Protein AF-A0A9E3JQU3-F1 (afdb_monomer_lite)

Foldseek 3Di:
DDDDDDDPDDDPPVVPVVVVVVVVVVPPPPPPQDLLLDPQPPQQAEEEEAAAQAFAADDFFDDDPLPGPPRLHHAFCVLQVQAPDGSVLLLVLLQSLLCVQCVFFSYHYHYDNDDDDPPRQAYEYERQHCAASVVQQDQKFWREQCALLPDRYTYMYGNLVNLSVQFCDPPGCCHDPNVDSQLSSQQRSLQSNQNVLSNLRDAQDCDAAPPDDHPLLASPDFAQVHDRCSRRVDHHHHGLLSLQLSCLRRNTQFFKWKKKKAAQQDQAKFQKKKWKKWALDPDWFAWRHKAQAQLALFDDWDKADLPDDWDDDPNGTTGIIITMTRHFRPSHPCDGTSINHFGTIGMIITTTGDDDPDLPGFFGIWIDDMFTAHPVRHTDPAGTADWTWGLWHQDPVQQFTWIKTARQDDFKKKKAQKKKFFGSDDADRNQLDVVRARADSVRHHDDTHPPLIDGQHHIDIHGHGGIDITTRDGPPDDFSAWDWFDVVNLQVSWGRGNVTGHSRPHYDTDIGTGFVPHQKMKIKIKIKDAFDWGADPVVRDTDTGIDIMMMIMMGGGHQDDPVPPPHRVSVVVVVVVVVVD

Secondary structure (DSSP, 8-state):
--------SSSSSHHHHHHHHHHHSS---------TT--GGG-SEEEEEE--SS-B-----SSSSTT--SSB----GGG-TT--S-HHHHHHHHHHHHHHHHTTBSEEEEEESSPPPTTSSSEEEEEEES---TTTT-SEEES-EETT---SEEEEEEEHHHHHHHH-STTSTTSGGG--HHHHHHHHHHHHHHHHHHTTT-----PPPTT---GGGBSS--GGGS-HHHHHSS--B--HHHHHHHHHHH-BS-SEEEEEEEE--SSSPB-EEEEEEEESSSSPPEEEEE--STT-SEES-EEE---SS-EEETTEEEEEEEEEE-EE-TT-SSSSTT-B-TT-EEEEEEEEE-----TTSPPS-EEEEEEEE-TTSPBPS------EE-S-EEETTTTEEEEEEE--SSS-EEEEEEEEEEESSPPPGGGSSTT--SB-TT--B--PPTT--EEEEEEEEE-TT-EEEEEEEETTSPPS-EEEE-HHHHTT---SSTTSS-S-S-EE-EEEEPPEEEEEEEEEEEEEEEEEEEEETTTTEEEEEEEEEEEEEEEEEE---SS-SSS-HHHHHHHHHHHT-

Structure (mmCIF, N/CA/C/O backbone):
data_AF-A0A9E3JQU3-F1
#
_entry.id   AF-A0A9E3JQU3-F1
#
loop_
_atom_site.group_PDB
_atom_site.id
_atom_site.type_symbol
_atom_site.label_atom_id
_atom_site.label_alt_id
_atom_site.label_comp_id
_atom_site.label_asym_id
_atom_site.label_entity_id
_atom_site.label_seq_id
_atom_site.pdbx_PDB_ins_code
_atom_site.Cartn_x
_atom_site.Cartn_y
_atom_site.Cartn_z
_atom_site.occupancy
_atom_site.B_iso_or_equiv
_atom_site.auth_seq_id
_atom_site.auth_comp_id
_atom_site.auth_asym_id
_atom_site.auth_atom_id
_atom_site.pdbx_PDB_model_num
ATOM 1 N N . MET A 1 1 ? -16.273 -57.223 25.562 1.00 31.05 1 MET A N 1
ATOM 2 C CA . MET A 1 1 ? -17.014 -58.188 24.725 1.00 31.05 1 MET A CA 1
ATOM 3 C C . MET A 1 1 ? -18.126 -57.382 24.074 1.00 31.05 1 MET A C 1
ATOM 5 O O . MET A 1 1 ? -18.970 -56.893 24.807 1.00 31.05 1 MET A O 1
ATOM 9 N N . ASN A 1 2 ? -17.866 -56.850 22.874 1.00 26.80 2 ASN A N 1
ATOM 10 C CA . ASN A 1 2 ? -18.318 -57.407 21.579 1.00 26.80 2 ASN A CA 1
ATOM 11 C C . ASN A 1 2 ? -19.855 -57.289 21.447 1.00 26.80 2 ASN A C 1
ATOM 13 O O . ASN A 1 2 ? -20.552 -57.741 22.342 1.00 26.80 2 ASN A O 1
ATOM 17 N N . ASP A 1 3 ? -20.475 -56.711 20.416 1.00 27.72 3 ASP A N 1
ATOM 18 C CA . ASP A 1 3 ? -20.013 -56.361 19.072 1.00 27.72 3 ASP A CA 1
ATOM 19 C C . ASP A 1 3 ? -20.915 -55.299 18.402 1.00 27.72 3 ASP A C 1
ATOM 21 O O . ASP A 1 3 ? -22.075 -55.093 18.751 1.00 27.72 3 ASP A O 1
ATOM 25 N N . THR A 1 4 ? -20.308 -54.656 17.407 1.00 30.81 4 THR A N 1
ATOM 26 C CA . THR A 1 4 ? -20.776 -53.731 16.360 1.00 30.81 4 THR A CA 1
ATOM 27 C C . THR A 1 4 ? -21.904 -54.233 15.448 1.00 30.81 4 THR A C 1
ATOM 29 O O . THR A 1 4 ? -21.844 -55.375 15.004 1.00 30.81 4 THR A O 1
ATOM 32 N N . ILE A 1 5 ? -22.785 -53.322 14.988 1.00 29.28 5 ILE A N 1
ATOM 33 C CA . ILE A 1 5 ? -23.494 -53.423 13.693 1.00 29.28 5 ILE A CA 1
ATOM 34 C C . ILE A 1 5 ? -23.492 -52.063 12.956 1.00 29.28 5 ILE A C 1
ATOM 36 O O . ILE A 1 5 ? -24.146 -51.103 13.347 1.00 29.28 5 ILE A O 1
ATOM 40 N N . GLU A 1 6 ? -22.681 -52.047 11.894 1.00 26.22 6 GLU A N 1
ATOM 41 C CA . GLU A 1 6 ? -22.841 -51.439 10.561 1.00 26.22 6 GLU A CA 1
ATOM 42 C C . GLU A 1 6 ? -23.205 -49.955 10.362 1.00 26.22 6 GLU A C 1
ATOM 44 O O . GLU A 1 6 ? -24.358 -49.553 10.246 1.00 26.22 6 GLU A O 1
ATOM 49 N N . MET A 1 7 ? -22.161 -49.173 10.058 1.00 27.81 7 MET A N 1
ATOM 50 C CA . MET A 1 7 ? -22.232 -47.918 9.306 1.00 27.81 7 MET A CA 1
ATOM 51 C C . MET A 1 7 ? -21.534 -48.118 7.944 1.00 27.81 7 MET A C 1
ATOM 53 O O . MET A 1 7 ? -20.347 -47.837 7.786 1.00 27.81 7 MET A O 1
ATOM 57 N N . ARG A 1 8 ? -22.241 -48.662 6.941 1.00 31.69 8 ARG A N 1
ATOM 58 C CA . ARG A 1 8 ? -21.738 -48.779 5.554 1.00 31.69 8 ARG A CA 1
ATOM 59 C C . ARG A 1 8 ? -22.850 -48.604 4.517 1.00 31.69 8 ARG A C 1
ATOM 61 O O . ARG A 1 8 ? -23.235 -49.565 3.873 1.00 31.69 8 ARG A O 1
ATOM 68 N N . ALA A 1 9 ? -23.304 -47.368 4.294 1.00 29.52 9 ALA A N 1
ATOM 69 C CA . ALA A 1 9 ? -23.963 -46.976 3.037 1.00 29.52 9 ALA A CA 1
ATOM 70 C C . ALA A 1 9 ? -24.161 -45.449 2.910 1.00 29.52 9 ALA A C 1
ATOM 72 O O . ALA A 1 9 ? -25.278 -44.986 2.735 1.00 29.52 9 ALA A O 1
ATOM 73 N N . CYS A 1 10 ? -23.104 -44.629 2.988 1.00 28.52 10 CYS A N 1
ATOM 74 C CA . CYS A 1 10 ? -23.206 -43.225 2.537 1.00 28.52 10 CYS A CA 1
ATOM 75 C C . CYS A 1 10 ? -21.844 -42.617 2.148 1.00 28.52 10 CYS A C 1
ATOM 77 O O . CYS A 1 10 ? -21.482 -41.527 2.566 1.00 28.52 10 CYS A O 1
ATOM 79 N N . SER A 1 11 ? -21.022 -43.356 1.393 1.00 35.25 11 SER A N 1
ATOM 80 C CA . SER A 1 11 ? -19.643 -42.935 1.057 1.00 35.25 11 SER A CA 1
ATOM 81 C C . SER A 1 11 ? -19.386 -42.744 -0.447 1.00 35.25 11 SER A C 1
ATOM 83 O O . SER A 1 11 ? -18.324 -42.269 -0.839 1.00 35.25 11 SER A O 1
ATOM 85 N N . ARG A 1 12 ? -20.348 -43.053 -1.330 1.00 30.58 12 ARG A N 1
ATOM 86 C CA . ARG A 1 12 ? -20.107 -43.013 -2.789 1.00 30.58 12 ARG A CA 1
ATOM 87 C C . ARG A 1 12 ? -20.772 -41.860 -3.544 1.00 30.58 12 ARG A C 1
ATOM 89 O O . ARG A 1 12 ? -20.368 -41.596 -4.671 1.00 30.58 12 ARG A O 1
ATOM 96 N N . THR A 1 13 ? -21.676 -41.105 -2.919 1.00 33.22 13 THR A N 1
ATOM 97 C CA . THR A 1 13 ? -22.372 -39.975 -3.572 1.00 33.22 13 THR A CA 1
ATOM 98 C C . THR A 1 13 ? -21.773 -38.601 -3.237 1.00 33.22 13 THR A C 1
ATOM 100 O O . THR A 1 13 ? -21.986 -37.655 -3.984 1.00 33.22 13 THR A O 1
ATOM 103 N N . LEU A 1 14 ? -20.941 -38.491 -2.191 1.00 33.94 14 LEU A N 1
ATOM 104 C CA . LEU A 1 14 ? -20.273 -37.238 -1.787 1.00 33.94 14 LEU A CA 1
ATOM 105 C C . LEU A 1 14 ? -18.970 -36.923 -2.547 1.00 33.94 14 LEU A C 1
ATOM 107 O O . LEU A 1 14 ? -18.465 -35.809 -2.464 1.00 33.94 14 LEU A O 1
ATOM 111 N N . ARG A 1 15 ? -18.420 -37.867 -3.322 1.00 33.41 15 ARG A N 1
ATOM 112 C CA . ARG A 1 15 ? -17.170 -37.644 -4.078 1.00 33.41 15 ARG A CA 1
ATOM 113 C C . ARG A 1 15 ? -17.357 -36.989 -5.449 1.00 33.41 15 ARG A C 1
ATOM 115 O O . ARG A 1 15 ? -16.367 -36.587 -6.046 1.00 33.41 15 ARG A O 1
ATOM 122 N N . ARG A 1 16 ? -18.591 -36.865 -5.956 1.00 32.53 16 ARG A N 1
ATOM 123 C CA . ARG A 1 16 ? -18.862 -36.231 -7.265 1.00 32.53 16 ARG A CA 1
ATOM 124 C C . ARG A 1 16 ? -19.400 -34.801 -7.169 1.00 32.53 16 ARG A C 1
ATOM 126 O O . ARG A 1 16 ? -19.224 -34.045 -8.113 1.00 32.53 16 ARG A O 1
ATOM 133 N N . THR A 1 17 ? -19.955 -34.395 -6.029 1.00 34.50 17 THR A N 1
ATOM 134 C CA . THR A 1 17 ? -20.372 -33.004 -5.763 1.00 34.50 17 THR A CA 1
ATOM 135 C C . THR A 1 17 ? -19.261 -32.138 -5.158 1.00 34.50 17 THR A C 1
ATOM 137 O O . THR A 1 17 ? -19.276 -30.928 -5.351 1.00 34.50 17 THR A O 1
ATOM 140 N N . GLY A 1 18 ? -18.249 -32.734 -4.513 1.00 30.58 18 GLY A N 1
ATOM 141 C CA . GLY A 1 18 ? -17.092 -31.995 -3.982 1.00 30.58 18 GLY A CA 1
ATOM 142 C C . GLY A 1 18 ? -16.123 -31.461 -5.048 1.00 30.58 18 GLY A C 1
ATOM 143 O O . GLY A 1 18 ? -15.456 -30.461 -4.814 1.00 30.58 18 GLY A O 1
ATOM 144 N N . LEU A 1 19 ? -16.071 -32.076 -6.237 1.00 30.69 19 LEU A N 1
ATOM 145 C CA . LEU A 1 19 ? -15.179 -31.628 -7.316 1.00 30.69 19 LEU A CA 1
ATOM 146 C C . LEU A 1 19 ? -15.758 -30.435 -8.100 1.00 30.69 19 LEU A C 1
ATOM 148 O O . LEU A 1 19 ? -15.007 -29.596 -8.579 1.00 30.69 19 LEU A O 1
ATOM 152 N N . ALA A 1 20 ? -17.089 -30.320 -8.190 1.00 28.92 20 ALA A N 1
ATOM 153 C CA . ALA A 1 20 ? -17.748 -29.212 -8.885 1.00 28.92 20 ALA A CA 1
ATOM 154 C C . ALA A 1 20 ? -17.713 -27.901 -8.076 1.00 28.92 20 ALA A C 1
ATOM 156 O O . ALA A 1 20 ? -17.589 -26.832 -8.665 1.00 28.92 20 ALA A O 1
ATOM 157 N N . LEU A 1 21 ? -17.742 -27.971 -6.737 1.00 31.78 21 LEU A N 1
ATOM 158 C CA . LEU A 1 21 ? -17.603 -26.788 -5.876 1.00 31.78 21 LEU A CA 1
ATOM 159 C C . LEU A 1 21 ? -16.148 -26.284 -5.787 1.00 31.78 21 LEU A C 1
ATOM 161 O O . LEU A 1 21 ? -15.936 -25.086 -5.645 1.00 31.78 21 LEU A O 1
ATOM 165 N N . ALA A 1 22 ? -15.157 -27.170 -5.949 1.00 30.88 22 ALA A N 1
ATOM 166 C CA . ALA A 1 22 ? -13.737 -26.804 -6.023 1.00 30.88 22 ALA A CA 1
ATOM 167 C C . ALA A 1 22 ? -13.324 -26.203 -7.386 1.00 30.88 22 ALA A C 1
ATOM 169 O O . ALA A 1 22 ? -12.329 -25.488 -7.476 1.00 30.88 22 ALA A O 1
ATOM 170 N N . LEU A 1 23 ? -14.094 -26.460 -8.451 1.00 27.06 23 LEU A N 1
ATOM 171 C CA . LEU A 1 23 ? -13.880 -25.864 -9.778 1.00 27.06 23 LEU A CA 1
ATOM 172 C C . LEU A 1 23 ? -14.549 -24.487 -9.936 1.00 27.06 23 LEU A C 1
ATOM 174 O O . LEU A 1 23 ? -14.131 -23.706 -10.783 1.00 27.06 23 LEU A O 1
ATOM 178 N N . LEU A 1 24 ? -15.529 -24.150 -9.088 1.00 27.81 24 LEU A N 1
ATOM 179 C CA . LEU A 1 24 ? -16.137 -22.812 -9.022 1.00 27.81 24 LEU A CA 1
ATOM 180 C C . LEU A 1 24 ? -15.342 -21.827 -8.145 1.00 27.81 24 LEU A C 1
ATOM 182 O O . LEU A 1 24 ? -15.493 -20.623 -8.314 1.00 27.81 24 LEU A O 1
ATOM 186 N N . SER A 1 25 ? -14.445 -22.306 -7.274 1.00 27.41 25 SER A N 1
ATOM 187 C CA . SER A 1 25 ? -13.472 -21.462 -6.554 1.00 27.41 25 SER A CA 1
ATOM 188 C C . SER A 1 25 ? -12.217 -21.123 -7.371 1.00 27.41 25 SER A C 1
ATOM 190 O O . SER A 1 25 ? -11.395 -20.336 -6.918 1.00 27.41 25 SER A O 1
ATOM 192 N N . LEU A 1 26 ? -12.059 -21.707 -8.564 1.00 28.36 26 LEU A N 1
ATOM 193 C CA . LEU A 1 26 ? -10.937 -21.453 -9.482 1.00 28.36 26 LEU A CA 1
ATOM 194 C C . LEU A 1 26 ? -11.337 -20.612 -10.706 1.00 28.36 26 LEU A C 1
ATOM 196 O O . LEU A 1 26 ? -10.503 -20.324 -11.556 1.00 28.36 26 LEU A O 1
ATOM 200 N N . ALA A 1 27 ? -12.601 -20.190 -10.779 1.00 25.94 27 ALA A N 1
ATOM 201 C CA . ALA A 1 27 ? -13.112 -19.262 -11.781 1.00 25.94 27 ALA A CA 1
ATOM 202 C C . ALA A 1 27 ? -13.515 -17.933 -11.124 1.00 25.94 27 ALA A C 1
ATOM 204 O O . ALA A 1 27 ? -14.574 -17.374 -11.401 1.00 25.94 27 ALA A O 1
ATOM 205 N N . GLY A 1 28 ? -12.661 -17.414 -10.239 1.00 27.06 28 GLY A N 1
ATOM 206 C CA . GLY A 1 28 ? -12.603 -15.972 -10.058 1.00 27.06 28 GLY A CA 1
ATOM 207 C C . GLY A 1 28 ? -12.083 -15.412 -11.372 1.00 27.06 28 GLY A C 1
ATOM 208 O O . GLY A 1 28 ? -10.897 -15.544 -11.657 1.00 27.06 28 GLY A O 1
ATOM 209 N N . GLY A 1 29 ? -12.972 -14.878 -12.215 1.00 24.83 29 GLY A N 1
ATOM 210 C CA . GLY A 1 29 ? -12.533 -14.074 -13.347 1.00 24.83 29 GLY A CA 1
ATOM 211 C C . GLY A 1 29 ? -11.528 -13.066 -12.812 1.00 24.83 29 GLY A C 1
ATOM 212 O O . GLY A 1 29 ? -11.815 -12.420 -11.802 1.00 24.83 29 GLY A O 1
ATOM 213 N N . ALA A 1 30 ? -10.345 -13.007 -13.424 1.00 27.97 30 ALA A N 1
ATOM 214 C CA . ALA A 1 30 ? -9.366 -11.980 -13.137 1.00 27.97 30 ALA A CA 1
ATOM 215 C C . ALA A 1 30 ? -10.065 -10.635 -13.352 1.00 27.97 30 ALA A C 1
ATOM 217 O O . ALA A 1 30 ? -10.157 -10.135 -14.471 1.00 27.97 30 ALA A O 1
ATOM 218 N N . GLN A 1 31 ? -10.623 -10.059 -12.286 1.00 29.16 31 GLN A N 1
ATOM 219 C CA . GLN A 1 31 ? -10.674 -8.619 -12.214 1.00 29.16 31 GLN A CA 1
ATOM 220 C C . GLN A 1 31 ? -9.212 -8.227 -12.356 1.00 29.16 31 GLN A C 1
ATOM 222 O O . GLN A 1 31 ? -8.397 -8.638 -11.528 1.00 29.16 31 GLN A O 1
ATOM 227 N N . ALA A 1 32 ? -8.869 -7.581 -13.475 1.00 42.88 32 ALA A N 1
ATOM 228 C CA . ALA A 1 32 ? -7.559 -6.978 -13.646 1.00 42.88 32 ALA A CA 1
ATOM 229 C C . ALA A 1 32 ? -7.269 -6.252 -12.337 1.00 42.88 32 ALA A C 1
ATOM 231 O O . ALA A 1 32 ? -8.098 -5.440 -11.920 1.00 42.88 32 ALA A O 1
ATOM 232 N N . ALA A 1 33 ? -6.216 -6.662 -11.625 1.00 52.41 33 ALA A N 1
ATOM 233 C CA . ALA A 1 33 ? -5.916 -6.099 -10.323 1.00 52.41 33 ALA A CA 1
ATOM 234 C C . ALA A 1 33 ? -5.851 -4.583 -10.515 1.00 52.41 33 ALA A C 1
ATOM 236 O O . ALA A 1 33 ? -4.990 -4.077 -11.219 1.00 52.41 33 ALA A O 1
ATOM 237 N N . THR A 1 34 ? -6.824 -3.849 -9.991 1.00 61.78 34 THR A N 1
ATOM 238 C CA . THR A 1 34 ? -6.787 -2.391 -9.997 1.00 61.78 34 THR A CA 1
ATOM 239 C C . THR A 1 34 ? -6.112 -1.994 -8.707 1.00 61.78 34 THR A C 1
ATOM 241 O O . THR A 1 34 ? -6.520 -2.477 -7.654 1.00 61.78 34 THR A O 1
ATOM 244 N N . CYS A 1 35 ? -5.095 -1.138 -8.753 1.00 66.38 35 CYS A N 1
ATOM 245 C CA . CYS A 1 35 ? -4.478 -0.659 -7.525 1.00 66.38 35 CYS A CA 1
ATOM 246 C C . CYS A 1 35 ? -5.513 0.097 -6.678 1.00 66.38 35 CYS A C 1
ATOM 248 O O . CYS A 1 35 ? -5.867 1.239 -6.971 1.00 66.38 35 CYS A O 1
ATOM 250 N N . LEU A 1 36 ? -5.990 -0.543 -5.610 1.00 59.81 36 LEU A N 1
ATOM 251 C CA . LEU A 1 36 ? -7.071 -0.027 -4.766 1.00 59.81 36 LEU A CA 1
ATOM 252 C C . LEU A 1 36 ? -6.624 1.190 -3.931 1.00 59.81 36 LEU A C 1
ATOM 254 O O . LEU A 1 36 ? -7.457 1.936 -3.433 1.00 59.81 36 LEU A O 1
ATOM 258 N N . ALA A 1 37 ? -5.312 1.445 -3.835 1.00 53.88 37 ALA A N 1
ATOM 259 C CA . ALA A 1 37 ? -4.721 2.623 -3.194 1.00 53.88 37 ALA A CA 1
ATOM 260 C C . ALA A 1 37 ? -4.326 3.750 -4.179 1.00 53.88 37 ALA A C 1
ATOM 262 O O . ALA A 1 37 ? -3.702 4.737 -3.774 1.00 53.88 37 ALA A O 1
ATOM 263 N N . TYR A 1 38 ? -4.653 3.638 -5.473 1.00 54.78 38 TYR A N 1
ATOM 264 C CA . TYR A 1 38 ? -4.204 4.598 -6.483 1.00 54.78 38 TYR A CA 1
ATOM 265 C C . TYR A 1 38 ? -5.048 5.877 -6.487 1.00 54.78 38 TYR A C 1
ATOM 267 O O . TYR A 1 38 ? -6.073 5.970 -7.157 1.00 54.78 38 TYR A O 1
ATOM 275 N N . ASN A 1 39 ? -4.574 6.909 -5.786 1.00 56.00 39 ASN A N 1
ATOM 276 C CA . ASN A 1 39 ? -4.947 8.291 -6.089 1.00 56.00 39 ASN A CA 1
ATOM 277 C C . ASN A 1 39 ? -3.751 9.018 -6.734 1.00 56.00 39 ASN A C 1
ATOM 279 O O . ASN A 1 39 ? -2.891 9.541 -6.019 1.00 56.00 39 ASN A O 1
ATOM 283 N N . PRO A 1 40 ? -3.661 9.048 -8.075 1.00 56.41 40 PRO A N 1
ATOM 284 C CA . PRO A 1 40 ? -2.484 9.551 -8.778 1.00 56.41 40 PRO A CA 1
ATOM 285 C C . PRO A 1 40 ? -2.235 11.047 -8.564 1.00 56.41 40 PRO A C 1
ATOM 287 O O . PRO A 1 40 ? -1.087 11.487 -8.575 1.00 56.41 40 PRO A O 1
ATOM 290 N N . ALA A 1 41 ? -3.290 11.839 -8.344 1.00 55.38 41 ALA A N 1
ATOM 291 C CA . ALA A 1 41 ? -3.220 13.297 -8.426 1.00 55.38 41 ALA A CA 1
ATOM 292 C C . ALA A 1 41 ? -2.368 13.959 -7.325 1.00 55.38 41 ALA A C 1
ATOM 294 O O . ALA A 1 41 ? -1.917 15.087 -7.507 1.00 55.38 41 ALA A O 1
ATOM 295 N N . ASN A 1 42 ? -2.101 13.258 -6.217 1.00 63.41 42 ASN A N 1
ATOM 296 C CA . ASN A 1 42 ? -1.474 13.839 -5.024 1.00 63.41 42 ASN A CA 1
ATOM 297 C C . ASN A 1 42 ? -0.108 13.235 -4.664 1.00 63.41 42 ASN A C 1
ATOM 299 O O . ASN A 1 42 ? 0.454 13.591 -3.629 1.00 63.41 42 ASN A O 1
ATOM 303 N N . LYS A 1 43 ? 0.439 12.328 -5.485 1.00 79.44 43 LYS A N 1
ATOM 304 C CA . LYS A 1 43 ? 1.731 11.696 -5.180 1.00 79.44 43 LYS A CA 1
ATOM 305 C C . LYS A 1 43 ? 2.896 12.622 -5.524 1.00 79.44 43 LYS A C 1
ATOM 307 O O . LYS A 1 43 ? 2.911 13.219 -6.602 1.00 79.44 43 LYS A O 1
ATOM 312 N N . ALA A 1 44 ? 3.862 12.750 -4.618 1.00 80.62 44 ALA A N 1
ATOM 313 C CA . ALA A 1 44 ? 4.947 13.728 -4.746 1.00 80.62 44 ALA A CA 1
ATOM 314 C C . ALA A 1 44 ? 5.964 13.353 -5.835 1.00 80.62 44 ALA A C 1
ATOM 316 O O . ALA A 1 44 ? 6.441 14.227 -6.560 1.00 80.62 44 ALA A O 1
ATOM 317 N N . ASN A 1 45 ? 6.256 12.058 -5.974 1.00 87.38 45 ASN A N 1
ATOM 318 C CA . ASN A 1 45 ? 7.214 11.539 -6.948 1.00 87.38 45 ASN A CA 1
ATOM 319 C C . ASN A 1 45 ? 6.517 11.196 -8.266 1.00 87.38 45 ASN A C 1
ATOM 321 O O . ASN A 1 45 ? 5.365 10.748 -8.261 1.00 87.38 45 ASN A O 1
ATOM 325 N N . LYS A 1 46 ? 7.213 11.370 -9.393 1.00 91.56 46 LYS A N 1
ATOM 326 C CA . LYS A 1 46 ? 6.705 11.012 -10.728 1.00 91.56 46 LYS A CA 1
ATOM 327 C C . LYS A 1 46 ? 7.592 9.960 -11.393 1.00 91.56 46 LYS A C 1
ATOM 329 O O . LYS A 1 46 ? 8.803 10.137 -11.440 1.00 91.56 46 LYS A O 1
ATOM 334 N N . LEU A 1 47 ? 6.986 8.919 -11.950 1.00 95.38 47 LEU A N 1
ATOM 335 C CA . LEU A 1 47 ? 7.636 7.954 -12.831 1.00 95.38 47 LEU A CA 1
ATOM 336 C C . LEU A 1 47 ? 7.024 8.094 -14.224 1.00 95.38 47 LEU A C 1
ATOM 338 O O . LEU A 1 47 ? 5.874 7.727 -14.451 1.00 95.38 47 LEU A O 1
ATOM 342 N N . TYR A 1 48 ? 7.774 8.661 -15.157 1.00 97.31 48 TYR A N 1
ATOM 343 C CA . TYR A 1 48 ? 7.322 8.843 -16.526 1.00 97.31 48 TYR A CA 1
ATOM 344 C C . TYR A 1 48 ? 7.714 7.646 -17.382 1.00 97.31 48 TYR A C 1
ATOM 346 O O . TYR A 1 48 ? 8.896 7.326 -17.495 1.00 97.31 48 TYR A O 1
ATOM 354 N N . LEU A 1 49 ? 6.732 7.039 -18.043 1.00 98.44 49 LEU A N 1
ATOM 355 C CA . LEU A 1 49 ? 6.971 6.068 -19.105 1.00 98.44 49 LEU A CA 1
ATOM 356 C C . LEU A 1 49 ? 6.897 6.801 -20.440 1.00 98.44 49 LEU A C 1
ATOM 358 O O . LEU A 1 49 ? 5.822 7.176 -20.912 1.00 98.44 49 LEU A O 1
ATOM 362 N N . LEU A 1 50 ? 8.064 7.069 -21.016 1.00 98.38 50 LEU A N 1
ATOM 363 C CA . LEU A 1 50 ? 8.193 7.775 -22.278 1.00 98.38 50 LEU A CA 1
ATOM 364 C C . LEU A 1 50 ? 8.082 6.777 -23.434 1.00 98.38 50 LEU A C 1
ATOM 366 O O . LEU A 1 50 ? 8.954 5.933 -23.606 1.00 98.38 50 LEU A O 1
ATOM 370 N N . TYR A 1 51 ? 7.042 6.927 -24.254 1.00 98.31 51 TYR A N 1
ATOM 371 C CA . TYR A 1 51 ? 6.801 6.178 -25.488 1.00 98.31 51 TYR A CA 1
ATOM 372 C C . TYR A 1 51 ? 6.894 7.114 -26.706 1.00 98.31 51 TYR A C 1
ATOM 374 O O . TYR A 1 51 ? 5.860 7.597 -27.194 1.00 98.31 51 TYR A O 1
ATOM 382 N N . PRO A 1 52 ? 8.101 7.408 -27.224 1.00 97.31 52 PRO A N 1
ATOM 383 C CA . PRO A 1 52 ? 8.264 8.371 -28.306 1.00 97.31 52 PRO A CA 1
ATOM 384 C C . PRO A 1 52 ? 7.494 7.947 -29.564 1.00 97.31 52 PRO A C 1
ATOM 386 O O . PRO A 1 52 ? 7.448 6.768 -29.922 1.00 97.31 52 PRO A O 1
ATOM 389 N N . ALA A 1 53 ? 6.884 8.907 -30.261 1.00 95.19 53 ALA A N 1
ATOM 390 C CA . ALA A 1 53 ? 6.298 8.672 -31.589 1.00 95.19 53 ALA A CA 1
ATOM 391 C C . ALA A 1 53 ? 7.332 8.843 -32.719 1.00 95.19 53 ALA A C 1
ATOM 393 O O . ALA A 1 53 ? 7.219 8.233 -33.778 1.00 95.19 53 ALA A O 1
ATOM 394 N N . THR A 1 54 ? 8.354 9.660 -32.473 1.00 95.25 54 THR A N 1
ATOM 395 C CA . THR A 1 54 ? 9.507 9.925 -33.342 1.00 95.25 54 THR A CA 1
ATOM 396 C C . THR A 1 54 ? 10.772 9.902 -32.484 1.00 95.25 54 THR A C 1
ATOM 398 O O . THR A 1 54 ? 10.647 10.040 -31.266 1.00 95.25 54 THR A O 1
ATOM 401 N N . PRO A 1 55 ? 11.978 9.761 -33.064 1.00 96.06 55 PRO A N 1
ATOM 402 C CA . PRO A 1 55 ? 13.208 9.870 -32.288 1.00 96.06 55 PRO A CA 1
ATOM 403 C C . PRO A 1 55 ? 13.246 11.175 -31.479 1.00 96.06 55 PRO A C 1
ATOM 405 O O . PRO A 1 55 ? 12.997 12.249 -32.031 1.00 96.06 55 PRO A O 1
ATOM 408 N N . LEU A 1 56 ? 13.537 11.082 -30.181 1.00 96.44 56 LEU A N 1
ATOM 409 C CA . LEU A 1 56 ? 13.659 12.227 -29.273 1.00 96.44 56 LEU A CA 1
ATOM 410 C C . LEU A 1 56 ? 15.076 12.303 -28.714 1.00 96.44 56 LEU A C 1
ATOM 412 O O . LEU A 1 56 ? 15.633 11.285 -28.315 1.00 96.44 56 LEU A O 1
ATOM 416 N N . THR A 1 57 ? 15.649 13.503 -28.640 1.00 96.12 57 THR A N 1
ATOM 417 C CA . THR A 1 57 ? 16.908 13.712 -27.913 1.00 96.12 57 THR A CA 1
ATOM 418 C C . THR A 1 57 ? 16.752 13.218 -26.478 1.00 96.12 57 THR A C 1
ATOM 420 O O . THR A 1 57 ? 15.792 13.585 -25.801 1.00 96.12 57 THR A O 1
ATOM 423 N N . TYR A 1 58 ? 17.688 12.394 -26.022 1.00 95.56 58 TYR A N 1
ATOM 424 C CA . TYR A 1 58 ? 17.652 11.755 -24.709 1.00 95.56 58 TYR A CA 1
ATOM 425 C C . TYR A 1 58 ? 19.054 11.761 -24.085 1.00 95.56 58 TYR A C 1
ATOM 427 O O . TYR A 1 58 ? 20.030 11.917 -24.826 1.00 95.56 58 TYR A O 1
ATOM 435 N N . PRO A 1 59 ? 19.208 11.625 -22.756 1.00 92.94 59 PRO A N 1
ATOM 436 C CA . PRO A 1 59 ? 20.529 11.464 -22.160 1.00 92.94 59 PRO A CA 1
ATOM 437 C C . PRO A 1 59 ? 21.271 10.256 -22.746 1.00 92.94 59 PRO A C 1
ATOM 439 O O . PRO A 1 59 ? 20.702 9.173 -22.891 1.00 92.94 59 PRO A O 1
ATOM 442 N N . SER A 1 60 ? 22.541 10.460 -23.097 1.00 90.38 60 SER A N 1
ATOM 443 C CA . SER A 1 60 ? 23.432 9.394 -23.559 1.00 90.38 60 SER A CA 1
ATOM 444 C C . SER A 1 60 ? 24.075 8.707 -22.356 1.00 90.38 60 SER A C 1
ATOM 446 O O . SER A 1 60 ? 24.834 9.347 -21.633 1.00 90.38 60 SER A O 1
ATOM 448 N N . PHE A 1 61 ? 23.807 7.420 -22.182 1.00 87.06 61 PHE A N 1
ATOM 449 C CA . PHE A 1 61 ? 24.451 6.538 -21.208 1.00 87.06 61 PHE A CA 1
ATOM 450 C C . PHE A 1 61 ? 24.583 5.130 -21.813 1.00 87.06 61 PHE A C 1
ATOM 452 O O . PHE A 1 61 ? 24.120 4.885 -22.930 1.00 87.06 61 PHE A O 1
ATOM 459 N N . GLY A 1 62 ? 25.273 4.232 -21.110 1.00 74.38 62 GLY A N 1
ATOM 460 C CA . GLY A 1 62 ? 25.662 2.918 -21.621 1.00 74.38 62 GLY A CA 1
ATOM 461 C C . GLY A 1 62 ? 27.133 2.842 -22.032 1.00 74.38 62 GLY A C 1
ATOM 462 O O . GLY A 1 62 ? 27.850 3.837 -22.105 1.00 74.38 62 GLY A O 1
ATOM 463 N N . PHE A 1 63 ? 27.598 1.621 -22.267 1.00 72.38 63 PHE A N 1
ATOM 464 C CA . PHE A 1 63 ? 29.025 1.269 -22.315 1.00 72.38 63 PHE A CA 1
ATOM 465 C C . PHE A 1 63 ? 29.489 0.845 -23.723 1.00 72.38 63 PHE A C 1
ATOM 467 O O . PHE A 1 63 ? 30.665 0.540 -23.917 1.00 72.38 63 PHE A O 1
ATOM 474 N N . SER A 1 64 ? 28.589 0.815 -24.715 1.00 75.44 64 SER A N 1
ATOM 475 C CA . SER A 1 64 ? 28.895 0.454 -26.104 1.00 75.44 64 SER A CA 1
ATOM 476 C C . SER A 1 64 ? 28.129 1.334 -27.104 1.00 75.44 64 SER A C 1
ATOM 478 O O . SER A 1 64 ? 27.132 1.977 -26.773 1.00 75.44 64 SER A O 1
ATOM 480 N N . ALA A 1 65 ? 28.578 1.341 -28.363 1.00 73.81 65 ALA A N 1
ATOM 481 C CA . ALA A 1 65 ? 27.849 2.000 -29.447 1.00 73.81 65 ALA A CA 1
ATOM 482 C C . ALA A 1 65 ? 26.517 1.299 -29.792 1.00 73.81 65 ALA A C 1
ATOM 484 O O . ALA A 1 65 ? 25.613 1.945 -30.326 1.00 73.81 65 ALA A O 1
ATOM 485 N N . ALA A 1 66 ? 26.384 -0.002 -29.503 1.00 72.12 66 ALA A N 1
ATOM 486 C CA . ALA A 1 66 ? 25.151 -0.760 -29.727 1.00 72.12 66 ALA A CA 1
ATOM 487 C C . ALA A 1 66 ? 24.067 -0.366 -28.705 1.00 72.12 66 ALA A C 1
ATOM 489 O O . ALA A 1 66 ? 22.927 -0.085 -29.095 1.00 72.12 66 ALA A O 1
ATOM 490 N N . SER A 1 67 ? 24.471 -0.151 -27.452 1.00 82.06 67 SER A N 1
ATOM 491 C CA . SER A 1 67 ? 23.615 0.283 -26.340 1.00 82.06 67 SER A CA 1
ATOM 492 C C . SER A 1 67 ? 23.347 1.785 -26.288 1.00 82.06 67 SER A C 1
ATOM 494 O O . SER A 1 67 ? 23.007 2.325 -25.240 1.00 82.06 67 SER A O 1
ATOM 496 N N . ALA A 1 68 ? 23.472 2.494 -27.413 1.00 86.56 68 ALA A N 1
ATOM 497 C CA . ALA A 1 68 ? 23.197 3.925 -27.457 1.00 86.56 68 ALA A CA 1
ATOM 498 C C . ALA A 1 68 ? 21.737 4.233 -27.068 1.00 86.56 68 ALA A C 1
ATOM 500 O O . ALA A 1 68 ? 20.799 3.759 -27.723 1.00 86.56 68 ALA A O 1
ATOM 501 N N . THR A 1 69 ? 21.562 5.076 -26.050 1.00 92.50 69 THR A N 1
ATOM 502 C CA . THR A 1 69 ? 20.260 5.518 -25.515 1.00 92.50 69 THR A CA 1
ATOM 503 C C . THR A 1 69 ? 19.760 6.832 -26.118 1.00 92.50 69 THR A C 1
ATOM 505 O O . THR A 1 69 ? 18.609 7.216 -25.921 1.00 92.50 69 THR A O 1
ATOM 508 N N . ASN A 1 70 ? 20.611 7.526 -26.877 1.00 93.00 70 ASN A N 1
ATOM 509 C CA . ASN A 1 70 ? 20.293 8.783 -27.543 1.00 93.00 70 ASN A CA 1
ATOM 510 C C . ASN A 1 70 ? 20.422 8.637 -29.072 1.00 93.00 70 ASN A C 1
ATOM 512 O O . ASN A 1 70 ? 21.485 8.226 -29.549 1.00 93.00 70 ASN A O 1
ATOM 516 N N . PRO A 1 71 ? 19.394 9.013 -29.856 1.00 94.12 71 PRO A N 1
ATOM 517 C CA . PRO A 1 71 ? 18.061 9.433 -29.414 1.00 94.12 71 PRO A CA 1
ATOM 518 C C . PRO A 1 71 ? 17.241 8.273 -28.832 1.00 94.12 71 PRO A C 1
ATOM 520 O O . PRO A 1 71 ? 17.447 7.115 -29.198 1.00 94.12 71 PRO A O 1
ATOM 523 N N . ALA A 1 72 ? 16.252 8.599 -27.998 1.00 96.25 72 ALA A N 1
ATOM 524 C CA . ALA A 1 72 ? 15.198 7.664 -27.631 1.00 96.25 72 ALA A CA 1
ATOM 525 C C . ALA A 1 72 ? 14.377 7.308 -28.869 1.00 96.25 72 ALA A C 1
ATOM 527 O O . ALA A 1 72 ? 13.729 8.170 -29.470 1.00 96.25 72 ALA A O 1
ATOM 528 N N . ALA A 1 73 ? 14.455 6.040 -29.273 1.00 96.06 73 ALA A N 1
ATOM 529 C CA . ALA A 1 73 ? 13.789 5.540 -30.465 1.00 96.06 73 ALA A CA 1
ATOM 530 C C . ALA A 1 73 ? 12.257 5.497 -30.290 1.00 96.06 73 ALA A C 1
ATOM 532 O O . ALA A 1 73 ? 11.765 5.389 -29.164 1.00 96.06 73 ALA A O 1
ATOM 533 N N . PRO A 1 74 ? 11.485 5.547 -31.390 1.00 97.38 74 PRO A N 1
ATOM 534 C CA . PRO A 1 74 ? 10.042 5.376 -31.330 1.00 97.38 74 PRO A CA 1
ATOM 535 C C . PRO A 1 74 ? 9.626 4.049 -30.690 1.00 97.38 74 PRO A C 1
ATOM 537 O O . PRO A 1 74 ? 10.343 3.050 -30.758 1.00 97.38 74 PRO A O 1
ATOM 540 N N . PHE A 1 75 ? 8.428 4.039 -30.113 1.00 98.25 75 PHE A N 1
ATOM 541 C CA . PHE A 1 75 ? 7.741 2.815 -29.719 1.00 98.25 75 PHE A CA 1
ATOM 542 C C . PHE A 1 75 ? 6.620 2.511 -30.711 1.00 98.25 75 PHE A C 1
ATOM 544 O O . PHE A 1 75 ? 5.637 3.257 -30.773 1.00 98.25 75 PHE A O 1
ATOM 551 N N . ASN A 1 76 ? 6.721 1.404 -31.442 1.00 97.44 76 ASN A N 1
ATOM 552 C CA . ASN A 1 76 ? 5.706 0.978 -32.397 1.00 97.44 76 ASN A CA 1
ATOM 553 C C . ASN A 1 76 ? 5.550 -0.549 -32.415 1.00 97.44 76 ASN A C 1
ATOM 555 O O . ASN A 1 76 ? 6.499 -1.273 -32.695 1.00 97.44 76 ASN A O 1
ATOM 559 N N . ALA A 1 77 ? 4.330 -1.046 -32.190 1.00 96.31 77 ALA A N 1
ATOM 560 C CA . ALA A 1 77 ? 4.037 -2.479 -32.233 1.00 96.31 77 ALA A CA 1
ATOM 561 C C . ALA A 1 77 ? 4.364 -3.125 -33.590 1.00 96.31 77 ALA A C 1
ATOM 563 O O . ALA A 1 77 ? 4.647 -4.315 -33.633 1.00 96.31 77 ALA A O 1
ATOM 564 N N . ALA A 1 78 ? 4.385 -2.357 -34.687 1.00 96.38 78 ALA A N 1
ATOM 565 C CA . ALA A 1 78 ? 4.786 -2.868 -36.001 1.00 96.38 78 ALA A CA 1
ATOM 566 C C . ALA A 1 78 ? 6.236 -3.397 -36.040 1.00 96.38 78 ALA A C 1
ATOM 568 O O . ALA A 1 78 ? 6.556 -4.238 -36.877 1.00 96.38 78 ALA A O 1
ATOM 569 N N . ASP A 1 79 ? 7.096 -2.947 -35.121 1.00 96.56 79 ASP A N 1
ATOM 570 C CA . ASP A 1 79 ? 8.477 -3.429 -34.986 1.00 96.56 79 ASP A CA 1
ATOM 571 C C . ASP A 1 79 ? 8.563 -4.781 -34.242 1.00 96.56 79 ASP A C 1
ATOM 573 O O . ASP A 1 79 ? 9.632 -5.402 -34.174 1.00 96.56 79 ASP A O 1
ATOM 577 N N . LEU A 1 80 ? 7.435 -5.240 -33.686 1.00 97.12 80 LEU A N 1
ATOM 578 C CA . LEU A 1 80 ? 7.260 -6.470 -32.915 1.00 97.12 80 LEU A CA 1
ATOM 579 C C . LEU A 1 80 ? 6.314 -7.426 -33.673 1.00 97.12 80 LEU A C 1
ATOM 581 O O . LEU A 1 80 ? 5.179 -7.630 -33.247 1.00 97.12 80 LEU A O 1
ATOM 585 N N . PRO A 1 81 ? 6.731 -8.019 -34.810 1.00 95.88 81 PRO A N 1
ATOM 586 C CA . PRO A 1 81 ? 5.853 -8.790 -35.698 1.00 95.88 81 PRO A CA 1
ATOM 587 C C . PRO A 1 81 ? 5.157 -9.989 -35.046 1.00 95.88 81 PRO A C 1
ATOM 589 O O . PRO A 1 81 ? 4.172 -10.486 -35.590 1.00 95.88 81 PRO A O 1
ATOM 592 N N . SER A 1 82 ? 5.651 -10.477 -33.908 1.00 96.19 82 SER A N 1
ATOM 593 C CA . SER A 1 82 ? 4.991 -11.562 -33.189 1.00 96.19 82 SER A CA 1
ATOM 594 C C . SER A 1 82 ? 3.798 -11.076 -32.371 1.00 96.19 82 SER A C 1
ATOM 596 O O . SER A 1 82 ? 2.896 -11.872 -32.124 1.00 96.19 82 SER A O 1
ATOM 598 N N . TYR A 1 83 ? 3.737 -9.798 -31.992 1.00 97.06 83 TYR A N 1
ATOM 599 C CA . TYR A 1 83 ? 2.583 -9.191 -31.332 1.00 97.06 83 TYR A CA 1
ATOM 600 C C . TYR A 1 83 ? 1.552 -8.721 -32.366 1.00 97.06 83 TYR A C 1
ATOM 602 O O . TYR A 1 83 ? 1.832 -7.889 -33.223 1.00 97.06 83 TYR A O 1
ATOM 610 N N . THR A 1 84 ? 0.326 -9.237 -32.277 1.00 91.38 84 THR A N 1
ATOM 611 C CA . THR A 1 84 ? -0.738 -8.962 -33.260 1.00 91.38 84 THR A CA 1
ATOM 612 C C . THR A 1 84 ? -1.736 -7.891 -32.809 1.00 91.38 84 THR A C 1
ATOM 614 O O . THR A 1 84 ? -2.729 -7.653 -33.496 1.00 91.38 84 THR A O 1
ATOM 617 N N . GLY A 1 85 ? -1.531 -7.287 -31.634 1.00 95.12 85 GLY A N 1
ATOM 618 C CA . GLY A 1 85 ? -2.392 -6.229 -31.105 1.00 95.12 85 GLY A CA 1
ATOM 619 C C . GLY A 1 85 ? -1.984 -4.829 -31.575 1.00 95.12 85 GLY A C 1
ATOM 620 O O . GLY A 1 85 ? -1.167 -4.657 -32.476 1.00 95.12 85 GLY A O 1
ATOM 621 N N . THR A 1 86 ? -2.561 -3.793 -30.961 1.00 97.50 86 THR A N 1
ATOM 622 C CA . THR A 1 86 ? -2.271 -2.395 -31.323 1.00 97.50 86 THR A CA 1
ATOM 623 C C . THR A 1 86 ? -1.160 -1.800 -30.458 1.00 97.50 86 THR A C 1
ATOM 625 O O . THR A 1 86 ? -0.970 -2.204 -29.306 1.00 97.50 86 THR A O 1
ATOM 628 N N . THR A 1 87 ? -0.455 -0.794 -30.991 1.00 97.88 87 THR A N 1
ATOM 629 C CA . THR A 1 87 ? 0.548 -0.016 -30.243 1.00 97.88 87 THR A CA 1
ATOM 630 C C . THR A 1 87 ? -0.045 0.599 -28.978 1.00 97.88 87 THR A C 1
ATOM 632 O O . THR A 1 87 ? 0.575 0.517 -27.924 1.00 97.88 87 THR A O 1
ATOM 635 N N . THR A 1 88 ? -1.247 1.178 -29.059 1.00 97.31 88 THR A N 1
ATOM 636 C CA . THR A 1 88 ? -1.925 1.783 -27.903 1.00 97.31 88 THR A CA 1
ATOM 637 C C . THR A 1 88 ? -2.223 0.749 -26.823 1.00 97.31 88 THR A C 1
ATOM 639 O O . THR A 1 88 ? -1.804 0.945 -25.691 1.00 97.31 88 THR A O 1
ATOM 642 N N . ALA A 1 89 ? -2.834 -0.389 -27.179 1.00 97.75 89 ALA A N 1
ATOM 643 C CA . ALA A 1 89 ? -3.156 -1.431 -26.204 1.00 97.75 89 ALA A CA 1
ATOM 644 C C . ALA A 1 89 ? -1.904 -1.950 -25.481 1.00 97.75 89 ALA A C 1
ATOM 646 O O . ALA A 1 89 ? -1.936 -2.163 -24.273 1.00 97.75 89 ALA A O 1
ATOM 647 N N . LEU A 1 90 ? -0.787 -2.102 -26.204 1.00 98.25 90 LEU A N 1
ATOM 648 C CA . LEU A 1 90 ? 0.468 -2.532 -25.596 1.00 98.25 90 LEU A CA 1
ATOM 649 C C . LEU A 1 90 ? 1.052 -1.472 -24.653 1.00 98.25 90 LEU A C 1
ATOM 651 O O . LEU A 1 90 ? 1.500 -1.823 -23.569 1.00 98.25 90 LEU A O 1
ATOM 655 N N . ARG A 1 91 ? 1.026 -0.185 -25.025 1.00 98.31 91 ARG A N 1
ATOM 656 C CA . ARG A 1 91 ? 1.478 0.908 -24.143 1.00 98.31 91 ARG A CA 1
ATOM 657 C C . ARG A 1 91 ? 0.655 0.974 -22.860 1.00 98.31 91 ARG A C 1
ATOM 659 O O . ARG A 1 91 ? 1.238 1.082 -21.783 1.00 98.31 91 ARG A O 1
ATOM 666 N N . ASP A 1 92 ? -0.665 0.866 -22.979 1.00 97.06 92 ASP A N 1
ATOM 667 C CA . ASP A 1 92 ? -1.581 0.900 -21.838 1.00 97.06 92 ASP A CA 1
ATOM 668 C C . ASP A 1 92 ? -1.328 -0.295 -20.908 1.00 97.06 92 ASP A C 1
ATOM 670 O O . ASP A 1 92 ? -1.209 -0.121 -19.699 1.00 97.06 92 ASP A O 1
ATOM 674 N N . ALA A 1 93 ? -1.144 -1.497 -21.464 1.00 97.06 93 ALA A N 1
ATOM 675 C CA . ALA A 1 93 ? -0.850 -2.693 -20.676 1.00 97.06 93 ALA A CA 1
ATOM 676 C C . ALA A 1 93 ? 0.539 -2.651 -20.010 1.00 97.06 93 ALA A C 1
ATOM 678 O O . ALA A 1 93 ? 0.665 -3.012 -18.844 1.00 97.06 93 ALA A O 1
ATOM 679 N N . ILE A 1 94 ? 1.577 -2.166 -20.706 1.00 98.19 94 ILE A N 1
ATOM 680 C CA . ILE A 1 94 ? 2.908 -1.938 -20.111 1.00 98.19 94 ILE A CA 1
ATOM 681 C C . ILE A 1 94 ? 2.800 -0.933 -18.961 1.00 98.19 94 ILE A C 1
ATOM 683 O O . ILE A 1 94 ? 3.352 -1.167 -17.889 1.00 98.19 94 ILE A O 1
ATOM 687 N N . THR A 1 95 ? 2.077 0.171 -19.176 1.00 96.81 95 THR A N 1
ATOM 688 C CA . THR A 1 95 ? 1.856 1.195 -18.146 1.00 96.81 95 THR A CA 1
ATOM 689 C C . THR A 1 95 ? 1.153 0.596 -16.938 1.00 96.81 95 THR A C 1
ATOM 691 O O . THR A 1 95 ? 1.584 0.832 -15.815 1.00 96.81 95 THR A O 1
ATOM 694 N N . HIS A 1 96 ? 0.139 -0.238 -17.162 1.00 93.69 96 HIS A N 1
ATOM 695 C CA . HIS A 1 96 ? -0.605 -0.900 -16.099 1.00 93.69 96 HIS A CA 1
ATOM 696 C C . HIS A 1 96 ? 0.263 -1.841 -15.246 1.00 93.69 96 HIS A C 1
ATOM 698 O O . HIS A 1 96 ? 0.124 -1.850 -14.025 1.00 93.69 96 HIS A O 1
ATOM 704 N N . VAL A 1 97 ? 1.195 -2.590 -15.852 1.00 95.00 97 VAL A N 1
ATOM 705 C CA . VAL A 1 97 ? 2.153 -3.428 -15.101 1.00 95.00 97 VAL A CA 1
ATOM 706 C C . VAL A 1 97 ? 2.983 -2.571 -14.144 1.00 95.00 97 VAL A C 1
ATOM 708 O O . VAL A 1 97 ? 3.003 -2.834 -12.944 1.00 95.00 97 VAL A O 1
ATOM 711 N N . VAL A 1 98 ? 3.591 -1.494 -14.652 1.00 95.75 98 VAL A N 1
ATOM 712 C CA . VAL A 1 98 ? 4.407 -0.584 -13.832 1.00 95.75 98 VAL A CA 1
ATOM 713 C C . VAL A 1 98 ? 3.554 0.128 -12.776 1.00 95.75 98 VAL A C 1
ATOM 715 O O . VAL A 1 98 ? 3.986 0.300 -11.638 1.00 95.75 98 VAL A O 1
ATOM 718 N N . GLU A 1 99 ? 2.327 0.527 -13.118 1.00 92.06 99 GLU A N 1
ATOM 719 C CA . GLU A 1 99 ? 1.374 1.101 -12.166 1.00 92.06 99 GLU A CA 1
ATOM 720 C C . GLU A 1 99 ? 1.100 0.157 -11.000 1.00 92.06 99 GLU A C 1
ATOM 722 O O . GLU A 1 99 ? 1.068 0.623 -9.866 1.00 92.06 99 GLU A O 1
ATOM 727 N N . LEU A 1 100 ? 0.929 -1.143 -11.248 1.00 90.50 100 LEU A N 1
ATOM 728 C CA . LEU A 1 100 ? 0.699 -2.128 -10.193 1.00 90.50 100 LEU A CA 1
ATOM 729 C C . LEU A 1 100 ? 1.936 -2.400 -9.343 1.00 90.50 100 LEU A C 1
ATOM 731 O O . LEU A 1 100 ? 1.794 -2.608 -8.140 1.00 90.50 100 LEU A O 1
ATOM 735 N N . ASP A 1 101 ? 3.127 -2.376 -9.932 1.00 93.00 101 ASP A N 1
ATOM 736 C CA . ASP A 1 101 ? 4.380 -2.555 -9.192 1.00 93.00 101 ASP A CA 1
ATOM 737 C C . ASP A 1 101 ? 4.648 -1.371 -8.250 1.00 93.00 101 ASP A C 1
ATOM 739 O O . ASP A 1 101 ? 5.111 -1.558 -7.127 1.00 93.00 101 ASP A O 1
ATOM 743 N N . TYR A 1 102 ? 4.293 -0.150 -8.668 1.00 91.81 102 TYR A N 1
ATOM 744 C CA . TYR A 1 102 ? 4.568 1.078 -7.910 1.00 91.81 102 TYR A CA 1
ATOM 745 C C . TYR A 1 102 ? 3.381 1.655 -7.125 1.00 91.81 102 TYR A C 1
ATOM 747 O O . TYR A 1 102 ? 3.471 2.688 -6.453 1.00 91.81 102 TYR A O 1
ATOM 755 N N . CYS A 1 103 ? 2.246 0.988 -7.229 1.00 86.06 103 CYS A N 1
ATOM 756 C CA . CYS A 1 103 ? 0.925 1.436 -6.821 1.00 86.06 103 CYS A CA 1
ATOM 757 C C . CYS A 1 103 ? 0.838 1.858 -5.344 1.00 86.06 103 CYS A C 1
ATOM 759 O O . CYS A 1 103 ? 0.221 2.882 -5.019 1.00 86.06 103 CYS A O 1
ATOM 761 N N . GLU A 1 104 ? 1.502 1.111 -4.464 1.00 87.00 104 GLU A N 1
ATOM 762 C CA . GLU A 1 104 ? 1.477 1.324 -3.016 1.00 87.00 104 GLU A CA 1
ATOM 763 C C . GLU A 1 104 ? 2.461 2.404 -2.556 1.00 87.00 104 GLU A C 1
ATOM 765 O O . GLU A 1 104 ? 2.279 2.972 -1.481 1.00 87.00 104 GLU A O 1
ATOM 770 N N . PHE A 1 105 ? 3.439 2.781 -3.382 1.00 89.19 105 PHE A N 1
ATOM 771 C CA . PHE A 1 105 ? 4.434 3.809 -3.064 1.00 89.19 105 PHE A CA 1
ATOM 772 C C . PHE A 1 105 ? 3.946 5.205 -3.437 1.00 89.19 105 PHE A C 1
ATOM 774 O O . PHE A 1 105 ? 3.100 5.366 -4.313 1.00 89.19 105 PHE A O 1
ATOM 781 N N . ASN A 1 106 ? 4.483 6.251 -2.816 1.00 86.88 106 ASN A N 1
ATOM 782 C CA . ASN A 1 106 ? 4.150 7.650 -3.096 1.00 86.88 106 ASN A CA 1
ATOM 783 C C . ASN A 1 106 ? 4.792 8.143 -4.416 1.00 86.88 106 ASN A C 1
ATOM 785 O O . ASN A 1 106 ? 5.454 9.178 -4.477 1.00 86.88 106 ASN A O 1
ATOM 789 N N . VAL A 1 107 ? 4.580 7.396 -5.501 1.00 87.88 107 VAL A N 1
ATOM 790 C CA . VAL A 1 107 ? 4.950 7.729 -6.877 1.00 87.88 107 VAL A CA 1
ATOM 791 C C . VAL A 1 107 ? 3.759 7.560 -7.822 1.00 87.88 107 VAL A C 1
ATOM 793 O O . VAL A 1 107 ? 2.987 6.602 -7.727 1.00 87.88 107 VAL A O 1
ATOM 796 N N . GLN A 1 108 ? 3.576 8.528 -8.717 1.00 89.19 108 GLN A N 1
ATOM 797 C CA . GLN A 1 108 ? 2.586 8.472 -9.790 1.00 89.19 108 GLN A CA 1
ATOM 798 C C . GLN A 1 108 ? 3.261 8.024 -11.084 1.00 89.19 108 GLN A C 1
ATOM 800 O O . GLN A 1 108 ? 4.197 8.686 -11.535 1.00 89.19 108 GLN A O 1
ATOM 805 N N . VAL A 1 109 ? 2.745 6.962 -11.700 1.00 92.44 109 VAL A N 1
ATOM 806 C CA . VAL A 1 109 ? 3.170 6.527 -13.034 1.00 92.44 109 VAL A CA 1
ATOM 807 C C . VAL A 1 109 ? 2.410 7.338 -14.085 1.00 92.44 109 VAL A C 1
ATOM 809 O O . VAL A 1 109 ? 1.200 7.529 -13.975 1.00 92.44 109 VAL A O 1
ATOM 812 N N . ILE A 1 110 ? 3.122 7.888 -15.068 1.00 93.75 110 ILE A N 1
ATOM 813 C CA . ILE A 1 110 ? 2.553 8.769 -16.093 1.00 93.75 110 ILE A CA 1
ATOM 814 C C . ILE A 1 110 ? 3.070 8.343 -17.471 1.00 93.75 110 ILE A C 1
ATOM 816 O O . ILE A 1 110 ? 4.254 8.545 -17.760 1.00 93.75 110 ILE A O 1
ATOM 820 N N . PRO A 1 111 ? 2.215 7.816 -18.363 1.00 95.81 111 PRO A N 1
ATOM 821 C CA . PRO A 1 111 ? 2.602 7.605 -19.749 1.00 95.81 111 PRO A CA 1
ATOM 822 C C . PRO A 1 111 ? 2.710 8.952 -20.480 1.00 95.81 111 PRO A C 1
ATOM 824 O O . PRO A 1 111 ? 1.866 9.836 -20.330 1.00 95.81 111 PRO A O 1
ATOM 827 N N . THR A 1 112 ? 3.746 9.122 -21.298 1.00 96.44 112 THR A N 1
ATOM 828 C CA . THR A 1 112 ? 3.965 10.333 -22.102 1.00 96.44 112 THR A CA 1
ATOM 829 C C . THR A 1 112 ? 4.594 9.996 -23.452 1.00 96.44 112 THR A C 1
ATOM 831 O O . THR A 1 112 ? 5.284 8.994 -23.594 1.00 96.44 112 THR A O 1
ATOM 834 N N . ALA A 1 113 ? 4.375 10.839 -24.462 1.00 96.00 113 ALA A N 1
ATOM 835 C CA . ALA A 1 113 ? 5.026 10.727 -25.772 1.00 96.00 113 ALA A CA 1
ATOM 836 C C . ALA A 1 113 ? 6.171 11.735 -25.968 1.00 96.00 113 ALA A C 1
ATOM 838 O O . ALA A 1 113 ? 6.878 11.676 -26.972 1.00 96.00 113 ALA A O 1
ATOM 839 N N . THR A 1 114 ? 6.346 12.666 -25.028 1.00 94.50 114 THR A N 1
ATOM 840 C CA . THR A 1 114 ? 7.371 13.718 -25.045 1.00 94.50 114 THR A CA 1
ATOM 841 C C . THR A 1 114 ? 8.140 13.729 -23.734 1.00 94.50 114 THR A C 1
ATOM 843 O O . THR A 1 114 ? 7.629 13.259 -22.714 1.00 94.50 114 THR A O 1
ATOM 846 N N . LEU A 1 115 ? 9.343 14.313 -23.742 1.00 91.94 115 LEU A N 1
ATOM 847 C CA . LEU A 1 115 ? 10.120 14.491 -22.518 1.00 91.94 115 LEU A CA 1
ATOM 848 C C . LEU A 1 115 ? 9.275 15.173 -21.425 1.00 91.94 115 LEU A C 1
ATOM 850 O O . LEU A 1 115 ? 8.593 16.162 -21.719 1.00 91.94 115 LEU A O 1
ATOM 854 N N . PRO A 1 116 ? 9.297 14.651 -20.187 1.00 89.62 116 PRO A N 1
ATOM 855 C CA . PRO A 1 116 ? 8.521 15.213 -19.093 1.00 89.62 116 PRO A CA 1
ATOM 856 C C . PRO A 1 116 ? 8.899 16.661 -18.761 1.00 89.62 116 PRO A C 1
ATOM 858 O O . PRO A 1 116 ? 10.061 17.051 -18.910 1.00 89.62 116 PRO A O 1
ATOM 861 N N . PRO A 1 117 ? 7.952 17.460 -18.241 1.00 85.75 117 PRO A N 1
ATOM 862 C CA . PRO A 1 117 ? 8.262 18.791 -17.745 1.00 85.75 117 PRO A CA 1
ATOM 863 C C . PRO A 1 117 ? 9.179 18.721 -16.515 1.00 85.75 117 PRO A C 1
ATOM 865 O O . PRO A 1 117 ? 9.122 17.792 -15.708 1.00 85.75 117 PRO A O 1
ATOM 868 N N . THR A 1 118 ? 9.981 19.764 -16.314 1.00 85.81 118 THR A N 1
ATOM 869 C CA . THR A 1 118 ? 10.872 19.909 -15.149 1.00 85.81 118 THR A CA 1
ATOM 870 C C . THR A 1 118 ? 10.159 20.439 -13.899 1.00 85.81 118 THR A C 1
ATOM 872 O O . THR A 1 118 ? 10.805 20.772 -12.911 1.00 85.81 118 THR A O 1
ATOM 875 N N . THR A 1 119 ? 8.824 20.517 -13.921 1.00 83.38 119 THR A N 1
ATOM 876 C CA . THR A 1 119 ? 7.995 21.113 -12.859 1.00 83.38 119 THR A CA 1
ATOM 877 C C . THR A 1 119 ? 7.978 20.310 -11.562 1.00 83.38 119 THR A C 1
ATOM 879 O O . THR A 1 119 ? 7.666 20.870 -10.515 1.00 83.38 119 THR A O 1
ATOM 882 N N . PHE A 1 120 ? 8.296 19.014 -11.613 1.00 83.19 120 PHE A N 1
ATOM 883 C CA . PHE A 1 120 ? 8.372 18.161 -10.429 1.00 83.19 120 PHE A CA 1
ATOM 884 C C . PHE A 1 120 ? 9.838 17.919 -10.050 1.00 83.19 120 PHE A C 1
ATOM 886 O O . PHE A 1 120 ? 10.602 17.436 -10.895 1.00 83.19 120 PHE A O 1
ATOM 893 N N . PRO A 1 121 ? 10.239 18.241 -8.805 1.00 81.56 121 PRO A N 1
ATOM 894 C CA . PRO A 1 121 ? 11.636 18.171 -8.387 1.00 81.56 121 PRO A CA 1
ATOM 895 C C . PRO A 1 121 ? 12.166 16.737 -8.359 1.00 81.56 121 PRO A C 1
ATOM 897 O O . PRO A 1 121 ? 13.321 16.534 -8.713 1.00 81.56 121 PRO A O 1
ATOM 900 N N . ARG A 1 122 ? 11.315 15.762 -8.010 1.00 87.81 122 ARG A N 1
ATOM 901 C CA . ARG A 1 122 ? 11.663 14.342 -7.969 1.00 87.81 122 ARG A CA 1
ATOM 902 C C . ARG A 1 122 ? 10.915 13.558 -9.047 1.00 87.81 122 ARG A C 1
ATOM 904 O O . ARG A 1 122 ? 9.683 13.458 -8.998 1.00 87.81 122 ARG A O 1
ATOM 911 N N . ARG A 1 123 ? 11.636 13.071 -10.059 1.00 91.81 123 ARG A N 1
ATOM 912 C CA . ARG A 1 123 ? 11.056 12.393 -11.224 1.00 91.81 123 ARG A CA 1
ATOM 913 C C . ARG A 1 123 ? 12.032 11.427 -11.891 1.00 91.81 123 ARG A C 1
ATOM 915 O O . ARG A 1 123 ? 13.135 11.831 -12.219 1.00 91.81 123 ARG A O 1
ATOM 922 N N . ASN A 1 124 ? 11.562 10.237 -12.237 1.00 94.62 124 ASN A N 1
ATOM 923 C CA . ASN A 1 124 ? 12.313 9.290 -13.059 1.00 94.62 124 ASN A CA 1
ATOM 924 C C . ASN A 1 124 ? 11.658 9.163 -14.430 1.00 94.62 124 ASN A C 1
ATOM 926 O O . ASN A 1 124 ? 10.435 9.255 -14.544 1.00 94.62 124 ASN A O 1
ATOM 930 N N . THR A 1 125 ? 12.459 8.991 -15.480 1.00 97.19 125 THR A N 1
ATOM 931 C CA . THR A 1 125 ? 11.963 8.816 -16.852 1.00 97.19 125 THR A CA 1
ATOM 932 C C . THR A 1 125 ? 12.502 7.524 -17.435 1.00 97.19 125 THR A C 1
ATOM 934 O O . THR A 1 125 ? 13.707 7.364 -17.566 1.00 97.19 125 THR A O 1
ATOM 937 N N . VAL A 1 126 ? 11.619 6.617 -17.838 1.00 98.19 126 VAL A N 1
ATOM 938 C CA . VAL A 1 126 ? 11.991 5.386 -18.538 1.00 98.19 126 VAL A CA 1
ATOM 939 C C . VAL A 1 126 ? 11.581 5.527 -19.998 1.00 98.19 126 VAL A C 1
ATOM 941 O O . VAL A 1 126 ? 10.392 5.587 -20.312 1.00 98.19 126 VAL A O 1
ATOM 944 N N . ALA A 1 127 ? 12.557 5.596 -20.902 1.00 98.19 127 ALA A N 1
ATOM 945 C CA . ALA A 1 127 ? 12.309 5.555 -22.338 1.00 98.19 127 ALA A CA 1
ATOM 946 C C . ALA A 1 127 ? 12.008 4.116 -22.763 1.00 98.19 127 ALA A C 1
ATOM 948 O O . ALA A 1 127 ? 12.910 3.289 -22.875 1.00 98.19 127 ALA A O 1
ATOM 949 N N . VAL A 1 128 ? 10.737 3.816 -23.018 1.00 98.50 128 VAL A N 1
ATOM 950 C CA . VAL A 1 128 ? 10.296 2.504 -23.490 1.00 98.50 128 VAL A CA 1
ATOM 951 C C . VAL A 1 128 ? 10.212 2.531 -25.008 1.00 98.50 128 VAL A C 1
ATOM 953 O O . VAL A 1 128 ? 9.395 3.250 -25.583 1.00 98.50 128 VAL A O 1
ATOM 956 N N . THR A 1 129 ? 11.060 1.746 -25.672 1.00 97.69 129 THR A N 1
ATOM 957 C CA . THR A 1 129 ? 11.232 1.800 -27.132 1.00 97.69 129 THR A CA 1
ATOM 958 C C . THR A 1 129 ? 11.078 0.429 -27.778 1.00 97.69 129 THR A C 1
ATOM 960 O O . THR A 1 129 ? 11.143 -0.597 -27.104 1.00 97.69 129 THR A O 1
ATOM 963 N N . THR A 1 130 ? 10.908 0.392 -29.100 1.00 96.50 130 THR A N 1
ATOM 964 C CA . THR A 1 130 ? 10.959 -0.846 -29.899 1.00 96.50 130 THR A CA 1
ATOM 965 C C . THR A 1 130 ? 12.276 -0.982 -30.673 1.00 96.50 130 THR A C 1
ATOM 967 O O . THR A 1 130 ? 12.349 -1.643 -31.708 1.00 96.50 130 THR A O 1
ATOM 970 N N . LYS A 1 131 ? 13.357 -0.394 -30.140 1.00 94.62 131 LYS A N 1
ATOM 971 C CA . LYS A 1 131 ? 14.740 -0.668 -30.562 1.00 94.62 131 LYS A CA 1
ATOM 972 C C . LYS A 1 131 ? 15.204 -2.008 -29.975 1.00 94.62 131 LYS A C 1
ATOM 974 O O . LYS A 1 131 ? 14.739 -2.408 -28.909 1.00 94.62 131 LYS A O 1
ATOM 979 N N . SER A 1 132 ? 16.099 -2.696 -30.681 1.00 92.94 132 SER A N 1
ATOM 980 C CA . SER A 1 132 ? 16.756 -3.920 -30.204 1.00 92.94 132 SER A CA 1
ATOM 981 C C . SER A 1 132 ? 18.170 -3.621 -29.730 1.00 92.94 132 SER A C 1
ATOM 983 O O . SER A 1 132 ? 18.863 -2.820 -30.363 1.00 92.94 132 SER A O 1
ATOM 985 N N . ASP A 1 133 ? 18.585 -4.295 -28.662 1.00 89.94 133 ASP A N 1
ATOM 986 C CA . ASP A 1 133 ? 19.986 -4.418 -28.258 1.00 89.94 133 ASP A CA 1
ATOM 987 C C . ASP A 1 133 ? 20.331 -5.876 -27.912 1.00 89.94 133 ASP A C 1
ATOM 989 O O . ASP A 1 133 ? 20.947 -6.210 -26.899 1.00 89.94 133 ASP A O 1
ATOM 993 N N . ILE A 1 134 ? 19.877 -6.790 -28.773 1.00 87.81 134 ILE A N 1
ATOM 994 C CA . ILE A 1 134 ? 20.147 -8.223 -28.622 1.00 87.81 134 ILE A CA 1
ATOM 995 C C . ILE A 1 134 ? 21.639 -8.564 -28.747 1.00 87.81 134 ILE A C 1
ATOM 997 O O . ILE A 1 134 ? 22.074 -9.572 -28.197 1.00 87.81 134 ILE A O 1
ATOM 1001 N N . THR A 1 135 ? 22.425 -7.724 -29.430 1.00 86.00 135 THR A N 1
ATOM 1002 C CA . THR A 1 135 ? 23.878 -7.902 -29.588 1.00 86.00 135 THR A CA 1
ATOM 1003 C C . THR A 1 135 ? 24.592 -7.863 -28.242 1.00 86.00 135 THR A C 1
ATOM 1005 O O . THR A 1 135 ? 25.395 -8.753 -27.967 1.00 86.00 135 THR A O 1
ATOM 1008 N N . ASP A 1 136 ? 24.253 -6.890 -27.392 1.00 82.62 136 ASP A N 1
ATOM 1009 C CA . ASP A 1 136 ? 24.798 -6.796 -26.034 1.00 82.62 136 ASP A CA 1
ATOM 1010 C C . ASP A 1 136 ? 23.934 -7.553 -25.009 1.00 82.62 136 ASP A C 1
ATOM 1012 O O . ASP A 1 136 ? 24.304 -7.677 -23.840 1.00 82.62 136 ASP A O 1
ATOM 1016 N N . GLY A 1 137 ? 22.805 -8.118 -25.452 1.00 85.25 137 GLY A N 1
ATOM 1017 C CA . GLY A 1 137 ? 21.908 -8.937 -24.643 1.00 85.25 137 GLY A CA 1
ATOM 1018 C C . GLY A 1 137 ? 21.134 -8.136 -23.596 1.00 85.25 137 GLY A C 1
ATOM 1019 O O . GLY A 1 137 ? 20.843 -8.686 -22.530 1.00 85.25 137 GLY A O 1
ATOM 1020 N N . LEU A 1 138 ? 20.837 -6.863 -23.885 1.00 87.50 138 LEU A N 1
ATOM 1021 C CA . LEU A 1 138 ? 20.163 -5.935 -22.980 1.00 87.50 138 LEU A CA 1
ATOM 1022 C C . LEU A 1 138 ? 18.663 -5.823 -23.254 1.00 87.50 138 LEU A C 1
ATOM 1024 O O . LEU A 1 138 ? 18.214 -5.648 -24.390 1.00 87.50 138 LEU A O 1
ATOM 1028 N N . PHE A 1 139 ? 17.890 -5.846 -22.171 1.00 91.25 139 PHE A N 1
ATOM 1029 C CA . PHE A 1 139 ? 16.453 -5.563 -22.187 1.00 91.25 139 PHE A CA 1
ATOM 1030 C C . PHE A 1 139 ? 16.156 -4.148 -21.703 1.00 91.25 139 PHE A C 1
ATOM 1032 O O . PHE A 1 139 ? 15.266 -3.492 -22.243 1.00 91.25 139 PHE A O 1
ATOM 1039 N N . GLY A 1 140 ? 16.924 -3.668 -20.731 1.00 91.75 140 GLY A N 1
ATOM 1040 C CA . GLY A 1 140 ? 16.864 -2.315 -20.219 1.00 91.75 140 GLY A CA 1
ATOM 1041 C C . GLY A 1 140 ? 18.195 -1.904 -19.602 1.00 91.75 140 GLY A C 1
ATOM 1042 O O . GLY A 1 140 ? 19.136 -2.699 -19.564 1.00 91.75 140 GLY A O 1
ATOM 1043 N N . LEU A 1 141 ? 18.285 -0.620 -19.274 1.00 90.38 141 LEU A N 1
ATOM 1044 C CA . LEU A 1 141 ? 19.436 -0.001 -18.644 1.00 90.38 141 LEU A CA 1
ATOM 1045 C C . LEU A 1 141 ? 19.004 1.242 -17.866 1.00 90.38 141 LEU A C 1
ATOM 1047 O O . LEU A 1 141 ? 18.458 2.181 -18.457 1.00 90.38 141 LEU A O 1
ATOM 1051 N N . ALA A 1 142 ? 19.312 1.283 -16.578 1.00 89.44 142 ALA A N 1
ATOM 1052 C CA . ALA A 1 142 ? 19.302 2.495 -15.773 1.00 89.44 142 ALA A CA 1
ATOM 1053 C C . ALA A 1 142 ? 20.559 3.340 -16.027 1.00 89.44 142 ALA A C 1
ATOM 1055 O O . ALA A 1 142 ? 21.651 2.812 -16.248 1.00 89.44 142 ALA A O 1
ATOM 1056 N N . GLN A 1 143 ? 20.417 4.668 -15.995 1.00 86.50 143 GLN A N 1
ATOM 1057 C CA . GLN A 1 143 ? 21.558 5.582 -16.058 1.00 86.50 143 GLN A CA 1
ATOM 1058 C C . GLN A 1 143 ? 22.520 5.316 -14.898 1.00 86.50 143 GLN A C 1
ATOM 1060 O O . GLN A 1 143 ? 23.732 5.333 -15.102 1.00 86.50 143 GLN A O 1
ATOM 1065 N N . SER A 1 144 ? 21.975 5.035 -13.716 1.00 80.06 144 SER A N 1
ATOM 1066 C CA . SER A 1 144 ? 22.730 4.711 -12.515 1.00 80.06 144 SER A CA 1
ATOM 1067 C C . SER A 1 144 ? 21.967 3.763 -11.596 1.00 80.06 144 SER A C 1
ATOM 1069 O O . SER A 1 144 ? 20.739 3.723 -11.595 1.00 80.06 144 SER A O 1
ATOM 1071 N N . VAL A 1 145 ? 22.712 3.010 -10.781 1.00 78.56 145 VAL A N 1
ATOM 1072 C CA . VAL A 1 145 ? 22.164 2.391 -9.566 1.00 78.56 145 VAL A CA 1
ATOM 1073 C C . VAL A 1 145 ? 22.347 3.372 -8.410 1.00 78.56 145 VAL A C 1
ATOM 1075 O O . VAL A 1 145 ? 23.446 3.510 -7.865 1.00 78.56 145 VAL A O 1
ATOM 1078 N N . ASP A 1 146 ? 21.271 4.070 -8.051 1.00 74.44 146 ASP A N 1
ATOM 1079 C CA . ASP A 1 146 ? 21.271 5.152 -7.063 1.00 74.44 146 ASP A CA 1
ATOM 1080 C C . ASP A 1 146 ? 21.014 4.629 -5.644 1.00 74.44 146 ASP A C 1
ATOM 1082 O O . ASP A 1 146 ? 19.987 4.938 -5.043 1.00 74.44 146 ASP A O 1
ATOM 1086 N N . THR A 1 147 ? 21.919 3.816 -5.081 1.00 76.50 147 THR A N 1
ATOM 1087 C CA . THR A 1 147 ? 21.751 3.263 -3.717 1.00 76.50 147 THR A CA 1
ATOM 1088 C C . THR A 1 147 ? 21.423 4.365 -2.703 1.00 76.50 147 THR A C 1
ATOM 1090 O O . THR A 1 147 ? 22.115 5.381 -2.624 1.00 76.50 147 THR A O 1
ATOM 1093 N N . GLY A 1 148 ? 20.380 4.165 -1.891 1.00 69.69 148 GLY A N 1
ATOM 1094 C CA . GLY A 1 148 ? 19.899 5.175 -0.940 1.00 69.69 148 GLY A CA 1
ATOM 1095 C C . GLY A 1 148 ? 19.179 6.371 -1.579 1.00 69.69 148 GLY A C 1
ATOM 1096 O O . GLY A 1 148 ? 18.784 7.290 -0.860 1.00 69.69 148 GLY A O 1
ATOM 1097 N N . ASP A 1 149 ? 18.985 6.344 -2.900 1.00 78.62 149 ASP A N 1
ATOM 1098 C CA . ASP A 1 149 ? 18.106 7.225 -3.666 1.00 78.62 149 ASP A CA 1
ATOM 1099 C C . ASP A 1 149 ? 18.447 8.722 -3.518 1.00 78.62 149 ASP A C 1
ATOM 1101 O O . ASP A 1 149 ? 17.602 9.588 -3.262 1.00 78.62 149 ASP A O 1
ATOM 1105 N N . GLY A 1 150 ? 19.745 9.021 -3.633 1.00 73.44 150 GLY A N 1
ATOM 1106 C CA . GLY A 1 150 ? 20.291 10.374 -3.498 1.00 73.44 150 GLY A CA 1
ATOM 1107 C C . GLY A 1 150 ? 20.024 11.283 -4.701 1.00 73.44 150 GLY A C 1
ATOM 1108 O O . GLY A 1 150 ? 20.057 12.510 -4.558 1.00 73.44 150 GLY A O 1
ATOM 1109 N N . THR A 1 151 ? 19.735 10.704 -5.867 1.00 82.88 151 THR A N 1
ATOM 1110 C CA . THR A 1 151 ? 19.454 11.444 -7.096 1.00 82.88 151 THR A CA 1
ATOM 1111 C C . THR A 1 151 ? 17.944 11.634 -7.248 1.00 82.88 151 THR A C 1
ATOM 1113 O O . THR A 1 151 ? 17.138 10.736 -7.037 1.00 82.88 151 THR A O 1
ATOM 1116 N N . ALA A 1 152 ? 17.519 12.873 -7.506 1.00 86.19 152 ALA A N 1
ATOM 1117 C CA . ALA A 1 152 ? 16.094 13.195 -7.615 1.00 86.19 152 ALA A CA 1
ATOM 1118 C C . ALA A 1 152 ? 15.567 13.057 -9.051 1.00 86.19 152 ALA A C 1
ATOM 1120 O O . ALA A 1 152 ? 14.353 13.107 -9.265 1.00 86.19 152 ALA A O 1
ATOM 1121 N N . VAL A 1 153 ? 16.463 12.995 -10.038 1.00 91.56 153 VAL A N 1
ATOM 1122 C CA . VAL A 1 153 ? 16.118 13.011 -11.457 1.00 91.56 153 VAL A CA 1
ATOM 1123 C C . VAL A 1 153 ? 16.985 12.028 -12.217 1.00 91.56 153 VAL A C 1
ATOM 1125 O O . VAL A 1 153 ? 18.106 12.379 -12.580 1.00 91.56 153 VAL A O 1
ATOM 1128 N N . ASP A 1 154 ? 16.401 10.885 -12.554 1.00 91.38 154 ASP A N 1
ATOM 1129 C CA . ASP A 1 154 ? 17.115 9.806 -13.227 1.00 91.38 154 ASP A CA 1
ATOM 1130 C C . ASP A 1 154 ? 16.402 9.322 -14.483 1.00 91.38 154 ASP A C 1
ATOM 1132 O O . ASP A 1 154 ? 15.208 9.565 -14.724 1.00 91.38 154 ASP A O 1
ATOM 1136 N N . TYR A 1 155 ? 17.177 8.644 -15.321 1.00 94.06 155 TYR A N 1
ATOM 1137 C CA . TYR A 1 155 ? 16.750 8.181 -16.626 1.00 94.06 155 TYR A CA 1
ATOM 1138 C C . TYR A 1 155 ? 17.060 6.703 -16.784 1.00 94.06 155 TYR A C 1
ATOM 1140 O O . TYR A 1 155 ? 18.101 6.221 -16.362 1.00 94.06 155 TYR A O 1
ATOM 1148 N N . SER A 1 156 ? 16.173 5.997 -17.469 1.00 95.12 156 SER A N 1
ATOM 1149 C CA . SER A 1 156 ? 16.422 4.631 -17.910 1.00 95.12 156 SER A CA 1
ATOM 1150 C C . SER A 1 156 ? 15.951 4.432 -19.338 1.00 95.12 156 SER A C 1
ATOM 1152 O O . SER A 1 156 ? 15.255 5.280 -19.913 1.00 95.12 156 SER A O 1
ATOM 1154 N N . TYR A 1 157 ? 16.340 3.307 -19.920 1.00 95.94 157 TYR A N 1
ATOM 1155 C CA . TYR A 1 157 ? 16.044 2.939 -21.291 1.00 95.94 157 TYR A CA 1
ATOM 1156 C C . TYR A 1 157 ? 15.606 1.478 -21.368 1.00 95.94 157 TYR A C 1
ATOM 1158 O O . TYR A 1 157 ? 16.185 0.633 -20.703 1.00 95.94 157 TYR A O 1
ATOM 1166 N N . VAL A 1 158 ? 14.606 1.169 -22.194 1.00 96.44 158 VAL A N 1
ATOM 1167 C CA . VAL A 1 158 ? 14.125 -0.198 -22.440 1.00 96.44 158 VAL A CA 1
ATOM 1168 C C . VAL A 1 158 ? 14.124 -0.495 -23.940 1.00 96.44 158 VAL A C 1
ATOM 1170 O O . VAL A 1 158 ? 13.523 0.229 -24.747 1.00 96.44 158 VAL A O 1
ATOM 1173 N N . TRP A 1 159 ? 14.774 -1.600 -24.309 1.00 95.62 159 TRP A N 1
ATOM 1174 C CA . TRP A 1 159 ? 14.845 -2.153 -25.663 1.00 95.62 159 TRP A CA 1
ATOM 1175 C C . TRP A 1 159 ? 13.788 -3.244 -25.847 1.00 95.62 159 TRP A C 1
ATOM 1177 O O . TRP A 1 159 ? 14.065 -4.443 -25.817 1.00 95.62 159 TRP A O 1
ATOM 1187 N N . GLY A 1 160 ? 12.537 -2.837 -26.067 1.00 95.38 160 GLY A N 1
ATOM 1188 C CA . GLY A 1 160 ? 11.408 -3.762 -26.185 1.00 95.38 160 GLY A CA 1
ATOM 1189 C C . GLY A 1 160 ? 11.549 -4.776 -27.326 1.00 95.38 160 GLY A C 1
ATOM 1190 O O . GLY A 1 160 ? 11.047 -5.893 -27.217 1.00 95.38 160 GLY A O 1
ATOM 1191 N N . LYS A 1 161 ? 12.279 -4.446 -28.402 1.00 96.44 161 LYS A N 1
ATOM 1192 C CA . LYS A 1 161 ? 12.497 -5.378 -29.521 1.00 96.44 161 LYS A CA 1
ATOM 1193 C C . LYS A 1 161 ? 13.533 -6.464 -29.212 1.00 96.44 161 LYS A C 1
ATOM 1195 O O . LYS A 1 161 ? 13.507 -7.498 -29.874 1.00 96.44 161 LYS A O 1
ATOM 1200 N N . THR A 1 162 ? 14.345 -6.330 -28.161 1.00 94.94 162 THR A N 1
ATOM 1201 C CA . THR A 1 162 ? 15.189 -7.444 -27.692 1.00 94.94 162 THR A CA 1
ATOM 1202 C C . THR A 1 162 ? 14.333 -8.678 -27.369 1.00 94.94 162 THR A C 1
ATOM 1204 O O . THR A 1 162 ? 14.707 -9.796 -27.715 1.00 94.94 162 THR A O 1
ATOM 1207 N N . TYR A 1 163 ? 13.129 -8.494 -26.812 1.00 95.31 163 TYR A N 1
ATOM 1208 C CA . TYR A 1 163 ? 12.177 -9.588 -26.580 1.00 95.31 163 TYR A CA 1
ATOM 1209 C C . TYR A 1 163 ? 11.695 -10.250 -27.876 1.00 95.31 163 TYR A C 1
ATOM 1211 O O . TYR A 1 163 ? 11.667 -11.475 -27.972 1.00 95.31 163 TYR A O 1
ATOM 1219 N N . GLN A 1 164 ? 11.372 -9.456 -28.898 1.00 95.81 164 GLN A N 1
ATOM 1220 C CA . GLN A 1 164 ? 11.011 -9.973 -30.220 1.00 95.81 164 GLN A CA 1
ATOM 1221 C C . GLN A 1 164 ? 12.140 -10.808 -30.833 1.00 95.81 164 GLN A C 1
ATOM 1223 O O . GLN A 1 164 ? 11.876 -11.872 -31.395 1.00 95.81 164 GLN A O 1
ATOM 1228 N N . ASP A 1 165 ? 13.375 -10.322 -30.743 1.00 94.81 165 ASP A N 1
ATOM 1229 C CA . ASP A 1 165 ? 14.530 -10.966 -31.367 1.00 94.81 165 ASP A CA 1
ATOM 1230 C C . ASP A 1 165 ? 14.960 -12.227 -30.607 1.00 94.81 165 ASP A C 1
ATOM 1232 O O . ASP A 1 165 ? 15.436 -13.183 -31.217 1.00 94.81 165 ASP A O 1
ATOM 1236 N N . TRP A 1 166 ? 14.736 -12.265 -29.291 1.00 92.62 166 TRP A N 1
ATOM 1237 C CA . TRP A 1 166 ? 15.078 -13.408 -28.450 1.00 92.62 166 TRP A CA 1
ATOM 1238 C C . TRP A 1 166 ? 13.989 -14.489 -28.410 1.00 92.62 166 TRP A C 1
ATOM 1240 O O . TRP A 1 166 ? 14.283 -15.670 -28.587 1.00 92.62 166 TRP A O 1
ATOM 1250 N N . THR A 1 167 ? 12.727 -14.112 -28.175 1.00 93.06 167 THR A N 1
ATOM 1251 C CA . THR A 1 167 ? 11.632 -15.053 -27.852 1.00 93.06 167 THR A CA 1
ATOM 1252 C C . THR A 1 167 ? 10.411 -14.907 -28.757 1.00 93.06 167 THR A C 1
ATOM 1254 O O . THR A 1 167 ? 9.421 -15.621 -28.582 1.00 93.06 167 THR A O 1
ATOM 1257 N N . GLY A 1 168 ? 10.477 -14.022 -29.754 1.00 89.81 168 GLY A N 1
ATOM 1258 C CA . GLY A 1 168 ? 9.421 -13.833 -30.742 1.00 89.81 168 GLY A CA 1
ATOM 1259 C C . GLY A 1 168 ? 9.438 -14.854 -31.884 1.00 89.81 168 GLY A C 1
ATOM 1260 O O . GLY A 1 168 ? 8.506 -14.849 -32.683 1.00 89.81 168 GLY A O 1
ATOM 1261 N N . GLY A 1 169 ? 10.444 -15.727 -31.996 1.00 90.31 169 GLY A N 1
ATOM 1262 C CA . GLY A 1 169 ? 10.501 -16.789 -33.015 1.00 90.31 169 GLY A CA 1
ATOM 1263 C C . GLY A 1 169 ? 9.525 -17.959 -32.768 1.00 90.31 169 GLY A C 1
ATOM 1264 O O . GLY A 1 169 ? 8.927 -18.040 -31.694 1.00 90.31 169 GLY A O 1
ATOM 1265 N N . PRO A 1 170 ? 9.350 -18.886 -33.736 1.00 90.56 170 PRO A N 1
ATOM 1266 C CA . PRO A 1 170 ? 8.445 -20.031 -33.602 1.00 90.56 170 PRO A CA 1
ATOM 1267 C C . PRO A 1 170 ? 8.671 -20.839 -32.318 1.00 90.56 170 PRO A C 1
ATOM 1269 O O . PRO A 1 170 ? 9.787 -21.268 -32.037 1.00 90.56 170 PRO A O 1
ATOM 1272 N N . GLY A 1 171 ? 7.598 -21.060 -31.554 1.00 85.62 171 GLY A N 1
ATOM 1273 C CA . GLY A 1 171 ? 7.642 -21.791 -30.281 1.00 85.62 171 GLY A CA 1
ATOM 1274 C C . GLY A 1 171 ? 8.183 -20.988 -29.092 1.00 85.62 171 GLY A C 1
ATOM 1275 O O . GLY A 1 171 ? 8.278 -21.534 -27.996 1.00 85.62 171 GLY A O 1
ATOM 1276 N N . GLY A 1 172 ? 8.525 -19.712 -29.285 1.00 92.88 172 GLY A N 1
ATOM 1277 C CA . GLY A 1 172 ? 8.999 -18.835 -28.221 1.00 92.88 172 GLY A CA 1
ATOM 1278 C C . GLY A 1 172 ? 7.893 -18.320 -27.290 1.00 92.88 172 GLY A C 1
ATOM 1279 O O . GLY A 1 172 ? 6.698 -18.372 -27.598 1.00 92.88 172 GLY A O 1
ATOM 1280 N N . ALA A 1 173 ? 8.310 -17.787 -26.138 1.00 95.00 173 ALA A N 1
ATOM 1281 C CA . ALA A 1 173 ? 7.429 -17.307 -25.069 1.00 95.00 173 ALA A CA 1
ATOM 1282 C C . ALA A 1 173 ? 6.516 -16.134 -25.478 1.00 95.00 173 ALA A C 1
ATOM 1284 O O . ALA A 1 173 ? 5.543 -15.854 -24.778 1.00 95.00 173 ALA A O 1
ATOM 1285 N N . LEU A 1 174 ? 6.819 -15.460 -26.591 1.00 96.56 174 LEU A N 1
ATOM 1286 C CA . LEU A 1 174 ? 6.080 -14.311 -27.118 1.00 96.56 174 LEU A CA 1
ATOM 1287 C C . LEU A 1 174 ? 5.659 -14.518 -28.584 1.00 96.56 174 LEU A C 1
ATOM 1289 O O . LEU A 1 174 ? 5.540 -13.564 -29.351 1.00 96.56 174 LEU A O 1
ATOM 1293 N N . ASN A 1 175 ? 5.452 -15.771 -29.003 1.00 96.56 175 ASN A N 1
ATOM 1294 C CA . ASN A 1 175 ? 5.055 -16.125 -30.366 1.00 96.56 175 ASN A CA 1
ATOM 1295 C C . ASN A 1 175 ? 3.781 -16.983 -30.405 1.00 96.56 175 ASN A C 1
ATOM 1297 O O . ASN A 1 175 ? 3.476 -17.727 -29.473 1.00 96.56 175 ASN A O 1
ATOM 1301 N N . GLY A 1 176 ? 3.040 -16.900 -31.515 1.00 92.69 176 GLY A N 1
ATOM 1302 C CA . GLY A 1 176 ? 1.865 -17.735 -31.760 1.00 92.69 176 GLY A CA 1
ATOM 1303 C C . GLY A 1 176 ? 0.818 -17.583 -30.657 1.00 92.69 176 GLY A C 1
ATOM 1304 O O . GLY A 1 176 ? 0.474 -16.467 -30.278 1.00 92.69 176 GLY A O 1
ATOM 1305 N N . ALA A 1 177 ? 0.343 -18.704 -30.109 1.00 91.88 177 ALA A N 1
ATOM 1306 C CA . ALA A 1 177 ? -0.641 -18.707 -29.022 1.00 91.88 177 ALA A CA 1
ATOM 1307 C C . ALA A 1 177 ? -0.133 -18.046 -27.724 1.00 91.88 177 ALA A C 1
ATOM 1309 O O . ALA A 1 177 ? -0.941 -17.563 -26.937 1.00 91.88 177 ALA A O 1
ATOM 1310 N N . ASN A 1 178 ? 1.188 -17.984 -27.519 1.00 92.94 178 ASN A N 1
ATOM 1311 C CA . ASN A 1 178 ? 1.798 -17.330 -26.360 1.00 92.94 178 ASN A CA 1
ATOM 1312 C C . ASN A 1 178 ? 1.979 -15.816 -26.561 1.00 92.94 178 ASN A C 1
ATOM 1314 O O . ASN A 1 178 ? 2.335 -15.107 -25.623 1.00 92.94 178 ASN A O 1
ATOM 1318 N N . SER A 1 179 ? 1.732 -15.287 -27.762 1.00 94.94 179 SER A N 1
ATOM 1319 C CA . SER A 1 179 ? 1.863 -13.858 -28.060 1.00 94.94 179 SER A CA 1
ATOM 1320 C C . SER A 1 179 ? 0.627 -13.060 -27.631 1.00 94.94 179 SER A C 1
ATOM 1322 O O . SER A 1 179 ? -0.081 -12.446 -28.429 1.00 94.94 179 SER A O 1
ATOM 1324 N N . THR A 1 180 ? 0.328 -13.106 -26.338 1.00 96.12 180 THR A N 1
ATOM 1325 C CA . THR A 1 180 ? -0.795 -12.377 -25.735 1.00 96.12 180 THR A CA 1
ATOM 1326 C C . THR A 1 180 ? -0.365 -10.987 -25.272 1.00 96.12 180 THR A C 1
ATOM 1328 O O . THR A 1 180 ? 0.805 -10.797 -24.936 1.00 96.12 180 THR A O 1
ATOM 1331 N N . LEU A 1 181 ? -1.315 -10.051 -25.174 1.00 97.25 181 LEU A N 1
ATOM 1332 C CA . LEU A 1 181 ? -1.079 -8.708 -24.631 1.00 97.25 181 LEU A CA 1
ATOM 1333 C C . LEU A 1 181 ? -0.379 -8.749 -23.263 1.00 97.25 181 LEU A C 1
ATOM 1335 O O . LEU A 1 181 ? 0.651 -8.104 -23.099 1.00 97.25 181 LEU A O 1
ATOM 1339 N N . ASP A 1 182 ? -0.882 -9.564 -22.334 1.00 96.00 182 ASP A N 1
ATOM 1340 C CA . ASP A 1 182 ? -0.350 -9.649 -20.969 1.00 96.00 182 ASP A CA 1
ATOM 1341 C C . ASP A 1 182 ? 1.096 -10.137 -20.942 1.00 96.00 182 ASP A C 1
ATOM 1343 O O . ASP A 1 182 ? 1.926 -9.574 -20.242 1.00 96.00 182 ASP A O 1
ATOM 1347 N N . ARG A 1 183 ? 1.439 -11.146 -21.749 1.00 97.31 183 ARG A N 1
ATOM 1348 C CA . ARG A 1 183 ? 2.810 -11.681 -21.800 1.00 97.31 183 ARG A CA 1
ATOM 1349 C C . ARG A 1 183 ? 3.809 -10.652 -22.336 1.00 97.31 183 ARG A C 1
ATOM 1351 O O . ARG A 1 183 ? 4.888 -10.495 -21.767 1.00 97.31 183 ARG A O 1
ATOM 1358 N N . TRP A 1 184 ? 3.432 -9.896 -23.370 1.00 98.00 184 TRP A N 1
ATOM 1359 C CA . TRP A 1 184 ? 4.241 -8.775 -23.865 1.00 98.00 184 TRP A CA 1
ATOM 1360 C C . TRP A 1 184 ? 4.357 -7.640 -22.843 1.00 98.00 184 TRP A C 1
ATOM 1362 O O . TRP A 1 184 ? 5.444 -7.088 -22.657 1.00 98.00 184 TRP A O 1
ATOM 1372 N N . ALA A 1 185 ? 3.256 -7.311 -22.165 1.00 97.56 185 ALA A N 1
ATOM 1373 C CA . ALA A 1 185 ? 3.224 -6.292 -21.126 1.00 97.56 185 ALA A CA 1
ATOM 1374 C C . ALA A 1 185 ? 4.066 -6.684 -19.904 1.00 97.56 185 ALA A C 1
ATOM 1376 O O . ALA A 1 185 ? 4.836 -5.858 -19.429 1.00 97.56 185 ALA A O 1
ATOM 1377 N N . ASN A 1 186 ? 4.003 -7.936 -19.445 1.00 96.56 186 ASN A N 1
ATOM 1378 C CA . ASN A 1 186 ? 4.822 -8.456 -18.346 1.00 96.56 186 ASN A CA 1
ATOM 1379 C C . ASN A 1 186 ? 6.316 -8.359 -18.669 1.00 96.56 186 ASN A C 1
ATOM 1381 O O . ASN A 1 186 ? 7.101 -7.922 -17.833 1.00 96.56 186 ASN A O 1
ATOM 1385 N N . SER A 1 187 ? 6.705 -8.702 -19.901 1.00 95.88 187 SER A N 1
ATOM 1386 C CA . SER A 1 187 ? 8.100 -8.625 -20.338 1.00 95.88 187 SER A CA 1
ATOM 1387 C C . SER A 1 187 ? 8.616 -7.187 -20.396 1.00 95.88 187 SER A C 1
ATOM 1389 O O . SER A 1 187 ? 9.598 -6.852 -19.737 1.00 95.88 187 SER A O 1
ATOM 1391 N N . ILE A 1 188 ? 7.956 -6.311 -21.160 1.00 97.69 188 ILE A N 1
ATOM 1392 C CA . ILE A 1 188 ? 8.442 -4.937 -21.358 1.00 97.69 188 ILE A CA 1
ATOM 1393 C C . ILE A 1 188 ? 8.184 -4.075 -20.112 1.00 97.69 188 ILE A C 1
ATOM 1395 O O . ILE A 1 188 ? 9.060 -3.321 -19.696 1.00 97.69 188 ILE A O 1
ATOM 1399 N N . GLY A 1 189 ? 7.007 -4.199 -19.498 1.00 97.31 189 GLY A N 1
ATOM 1400 C CA . GLY A 1 189 ? 6.618 -3.485 -18.279 1.00 97.31 189 GLY A CA 1
ATOM 1401 C C . GLY A 1 189 ? 7.409 -3.927 -17.058 1.00 97.31 189 GLY A C 1
ATOM 1402 O O . GLY A 1 189 ? 7.894 -3.072 -16.329 1.00 97.31 189 GLY A O 1
ATOM 1403 N N . GLY A 1 190 ? 7.653 -5.229 -16.891 1.00 95.56 190 GLY A N 1
ATOM 1404 C CA . GLY A 1 190 ? 8.509 -5.730 -15.817 1.00 95.56 190 GLY A CA 1
ATOM 1405 C C . GLY A 1 190 ? 9.963 -5.267 -15.951 1.00 95.56 190 GLY A C 1
ATOM 1406 O O . GLY A 1 190 ? 10.623 -5.056 -14.940 1.00 95.56 190 GLY A O 1
ATOM 1407 N N . THR A 1 191 ? 10.473 -5.072 -17.174 1.00 95.62 191 THR A N 1
ATOM 1408 C CA . THR A 1 191 ? 11.773 -4.407 -17.381 1.00 95.62 191 THR A CA 1
ATOM 1409 C C . THR A 1 191 ? 11.691 -2.916 -17.077 1.00 95.62 191 THR A C 1
ATOM 1411 O O . THR A 1 191 ? 12.553 -2.398 -16.386 1.00 95.62 191 THR A O 1
ATOM 1414 N N . ALA A 1 192 ? 10.648 -2.212 -17.518 1.00 97.31 192 ALA A N 1
ATOM 1415 C CA . ALA A 1 192 ? 10.492 -0.795 -17.189 1.00 97.31 192 ALA A CA 1
ATOM 1416 C C . ALA A 1 192 ? 10.411 -0.549 -15.670 1.00 97.31 192 ALA A C 1
ATOM 1418 O O . ALA A 1 192 ? 11.001 0.412 -15.181 1.00 97.31 192 ALA A O 1
ATOM 1419 N N . ALA A 1 193 ? 9.729 -1.428 -14.927 1.00 96.88 193 ALA A N 1
ATOM 1420 C CA . ALA A 1 193 ? 9.682 -1.388 -13.470 1.00 96.88 193 ALA A CA 1
ATOM 1421 C C . ALA A 1 193 ? 11.047 -1.697 -12.837 1.00 96.88 193 ALA A C 1
ATOM 1423 O O . ALA A 1 193 ? 11.459 -1.000 -11.917 1.00 96.88 193 ALA A O 1
ATOM 1424 N N . HIS A 1 194 ? 11.774 -2.682 -13.368 1.00 94.44 194 HIS A N 1
ATOM 1425 C CA . HIS A 1 194 ? 13.139 -3.003 -12.948 1.00 94.44 194 HIS A CA 1
ATOM 1426 C C . HIS A 1 194 ? 14.081 -1.802 -13.078 1.00 94.44 194 HIS A C 1
ATOM 1428 O O . HIS A 1 194 ? 14.707 -1.399 -12.100 1.00 94.44 194 HIS A O 1
ATOM 1434 N N . GLU A 1 195 ? 14.125 -1.169 -14.254 1.00 93.25 195 GLU A N 1
ATOM 1435 C CA . GLU A 1 195 ? 15.027 -0.035 -14.468 1.00 93.25 195 GLU A CA 1
ATOM 1436 C C . GLU A 1 195 ? 14.636 1.195 -13.641 1.00 93.25 195 GLU A C 1
ATOM 1438 O O . GLU A 1 195 ? 15.493 1.965 -13.214 1.00 93.25 195 GLU A O 1
ATOM 1443 N N . ALA A 1 196 ? 13.336 1.399 -13.407 1.00 94.81 196 ALA A N 1
ATOM 1444 C CA . ALA A 1 196 ? 12.876 2.423 -12.477 1.00 94.81 196 ALA A CA 1
ATOM 1445 C C . ALA A 1 196 ? 13.281 2.096 -11.030 1.00 94.81 196 ALA A C 1
ATOM 1447 O O . ALA A 1 196 ? 13.540 3.012 -10.253 1.00 94.81 196 ALA A O 1
ATOM 1448 N N . GLY A 1 197 ? 13.353 0.810 -10.672 1.00 93.19 197 GLY A N 1
ATOM 1449 C CA . GLY A 1 197 ? 13.783 0.323 -9.365 1.00 93.19 197 GLY A CA 1
ATOM 1450 C C . GLY A 1 197 ? 15.211 0.744 -9.049 1.00 93.19 197 GLY A C 1
ATOM 1451 O O . GLY A 1 197 ? 15.455 1.263 -7.960 1.00 93.19 197 GLY A O 1
ATOM 1452 N N . HIS A 1 198 ? 16.119 0.620 -10.018 1.00 90.12 198 HIS A N 1
ATOM 1453 C CA . HIS A 1 198 ? 17.497 1.105 -9.896 1.00 90.12 198 HIS A CA 1
ATOM 1454 C C . HIS A 1 198 ? 17.585 2.600 -9.598 1.00 90.12 198 HIS A C 1
ATOM 1456 O O . HIS A 1 198 ? 18.248 2.997 -8.638 1.00 90.12 198 HIS A O 1
ATOM 1462 N N . ASN A 1 199 ? 16.822 3.408 -10.332 1.00 90.25 199 ASN A N 1
ATOM 1463 C CA . ASN A 1 199 ? 16.733 4.851 -10.102 1.00 90.25 199 ASN A CA 1
ATOM 1464 C C . ASN A 1 199 ? 16.057 5.220 -8.764 1.00 90.25 199 ASN A C 1
ATOM 1466 O O . ASN A 1 199 ? 16.021 6.385 -8.384 1.00 90.25 199 ASN A O 1
ATOM 1470 N N . TYR A 1 200 ? 15.428 4.262 -8.078 1.00 90.56 200 TYR A N 1
ATOM 1471 C CA . TYR A 1 200 ? 14.865 4.430 -6.735 1.00 90.56 200 TYR A CA 1
ATOM 1472 C C . TYR A 1 200 ? 15.684 3.690 -5.667 1.00 90.56 200 TYR A C 1
ATOM 1474 O O . TYR A 1 200 ? 15.205 3.468 -4.553 1.00 90.56 200 TYR A O 1
ATOM 1482 N N . GLY A 1 201 ? 16.925 3.326 -5.995 1.00 87.81 201 GLY A N 1
ATOM 1483 C CA . GLY A 1 201 ? 17.918 2.785 -5.074 1.00 87.81 201 GLY A CA 1
ATOM 1484 C C . GLY A 1 201 ? 17.865 1.286 -4.836 1.00 87.81 201 GLY A C 1
ATOM 1485 O O . GLY A 1 201 ? 18.516 0.801 -3.908 1.00 87.81 201 GLY A O 1
ATOM 1486 N N . LEU A 1 202 ? 17.139 0.538 -5.668 1.00 88.12 202 LEU A N 1
ATOM 1487 C CA . LEU A 1 202 ? 17.251 -0.914 -5.675 1.00 88.12 202 LEU A CA 1
ATOM 1488 C C . LEU A 1 202 ? 18.518 -1.359 -6.402 1.00 88.12 202 LEU A C 1
ATOM 1490 O O . LEU A 1 202 ? 18.880 -0.837 -7.453 1.00 88.12 202 LEU A O 1
ATOM 1494 N N . ALA A 1 203 ? 19.161 -2.379 -5.856 1.00 80.44 203 ALA A N 1
ATOM 1495 C CA . ALA A 1 203 ? 20.203 -3.143 -6.522 1.00 80.44 203 ALA A CA 1
ATOM 1496 C C . ALA A 1 203 ? 19.701 -4.576 -6.725 1.00 80.44 203 ALA A C 1
ATOM 1498 O O . ALA A 1 203 ? 18.684 -4.977 -6.152 1.00 80.44 203 ALA A O 1
ATOM 1499 N N . HIS A 1 204 ? 20.403 -5.368 -7.532 1.00 80.69 204 HIS A N 1
ATOM 1500 C CA . HIS A 1 204 ? 20.089 -6.789 -7.628 1.00 80.69 204 HIS A CA 1
ATOM 1501 C C . HIS A 1 204 ? 20.437 -7.477 -6.315 1.00 80.69 204 HIS A C 1
ATOM 1503 O O . HIS A 1 204 ? 21.594 -7.492 -5.896 1.00 80.69 204 HIS A O 1
ATOM 1509 N N . ASN A 1 205 ? 19.436 -8.075 -5.678 1.00 69.62 205 ASN A N 1
ATOM 1510 C CA . ASN A 1 205 ? 19.615 -8.824 -4.447 1.00 69.62 205 ASN A CA 1
ATOM 1511 C C . ASN A 1 205 ? 19.053 -10.233 -4.622 1.00 69.62 205 ASN A C 1
ATOM 1513 O O . ASN A 1 205 ? 17.878 -10.412 -4.913 1.00 69.62 205 ASN A O 1
ATOM 1517 N N . THR A 1 206 ? 19.892 -11.248 -4.426 1.00 68.94 206 THR A N 1
ATOM 1518 C CA . THR A 1 206 ? 19.485 -12.661 -4.502 1.00 68.94 206 THR A CA 1
ATOM 1519 C C . THR A 1 206 ? 19.001 -13.228 -3.166 1.00 68.94 206 THR A C 1
ATOM 1521 O O . THR A 1 206 ? 18.676 -14.412 -3.081 1.00 68.94 206 THR A O 1
ATOM 1524 N N . THR A 1 207 ? 19.032 -12.430 -2.099 1.00 75.94 207 THR A N 1
ATOM 1525 C CA . THR A 1 207 ? 18.673 -12.854 -0.744 1.00 75.94 207 THR A CA 1
ATOM 1526 C C . THR A 1 207 ? 17.190 -12.625 -0.513 1.00 75.94 207 THR A C 1
ATOM 1528 O O . THR A 1 207 ? 16.732 -11.489 -0.536 1.00 75.94 207 THR A O 1
ATOM 1531 N N . LEU A 1 208 ? 16.462 -13.708 -0.251 1.00 83.94 208 LEU A N 1
ATOM 1532 C CA . LEU A 1 208 ? 15.019 -13.674 -0.019 1.00 83.94 208 LEU A CA 1
ATOM 1533 C C . LEU A 1 208 ? 14.688 -13.774 1.464 1.00 83.94 208 LEU A C 1
ATOM 1535 O O . LEU A 1 208 ? 15.379 -14.472 2.219 1.00 83.94 208 LEU A O 1
ATOM 1539 N N . ALA A 1 209 ? 13.612 -13.107 1.870 1.00 81.69 209 ALA A N 1
ATOM 1540 C CA . ALA A 1 209 ? 13.098 -13.221 3.226 1.00 81.69 209 ALA A CA 1
ATOM 1541 C C . ALA A 1 209 ? 12.415 -14.589 3.449 1.00 81.69 209 ALA A C 1
ATOM 1543 O O . ALA A 1 209 ? 11.981 -15.253 2.502 1.00 81.69 209 ALA A O 1
ATOM 1544 N N . PRO A 1 210 ? 12.302 -15.065 4.703 1.00 78.62 210 PRO A N 1
ATOM 1545 C CA . PRO A 1 210 ? 11.519 -16.260 5.000 1.00 78.62 210 PRO A CA 1
ATOM 1546 C C . PRO A 1 210 ? 10.055 -16.111 4.565 1.00 78.62 210 PRO A C 1
ATOM 1548 O O . PRO A 1 210 ? 9.417 -15.114 4.879 1.00 78.62 210 PRO A O 1
ATOM 1551 N N . GLY A 1 211 ? 9.507 -17.134 3.903 1.00 80.25 211 GLY A N 1
ATOM 1552 C CA . GLY A 1 211 ? 8.108 -17.144 3.448 1.00 80.25 211 GLY A CA 1
ATOM 1553 C C . GLY A 1 211 ? 7.878 -16.503 2.078 1.00 80.25 211 GLY A C 1
ATOM 1554 O O . GLY A 1 211 ? 6.784 -16.626 1.533 1.00 80.25 211 GLY A O 1
ATOM 1555 N N . GLU A 1 212 ? 8.909 -15.889 1.504 1.00 87.44 212 GLU A N 1
ATOM 1556 C CA . GLU A 1 212 ? 8.873 -15.311 0.169 1.00 87.44 212 GLU A CA 1
ATOM 1557 C C . GLU A 1 212 ? 8.865 -16.384 -0.934 1.00 87.44 212 GLU A C 1
ATOM 1559 O O . GLU A 1 212 ? 9.373 -17.499 -0.761 1.00 87.44 212 GLU A O 1
ATOM 1564 N N . ASP A 1 213 ? 8.254 -16.062 -2.076 1.00 87.81 213 ASP A N 1
ATOM 1565 C CA . ASP A 1 213 ? 8.209 -16.954 -3.228 1.00 87.81 213 ASP A CA 1
ATOM 1566 C C . ASP A 1 213 ? 9.535 -16.968 -4.010 1.00 87.81 213 ASP A C 1
ATOM 1568 O O . ASP A 1 213 ? 10.570 -16.482 -3.561 1.00 87.81 213 ASP A O 1
ATOM 1572 N N . THR A 1 214 ? 9.565 -17.658 -5.152 1.00 88.62 214 THR A N 1
ATOM 1573 C CA . THR A 1 214 ? 10.832 -17.894 -5.851 1.00 88.62 214 THR A CA 1
ATOM 1574 C C . THR A 1 214 ? 11.444 -16.595 -6.368 1.00 88.62 214 THR A C 1
ATOM 1576 O O . THR A 1 214 ? 10.752 -15.777 -6.959 1.00 88.62 214 THR A O 1
ATOM 1579 N N . TYR A 1 215 ? 12.772 -16.478 -6.269 1.00 86.44 215 TYR A N 1
ATOM 1580 C CA . TYR A 1 215 ? 13.564 -15.360 -6.801 1.00 86.44 215 TYR A CA 1
ATOM 1581 C C . TYR A 1 215 ? 13.140 -14.938 -8.215 1.00 86.44 215 TYR A C 1
ATOM 1583 O O . TYR A 1 215 ? 13.085 -13.764 -8.535 1.00 86.44 215 TYR A O 1
ATOM 1591 N N . LYS A 1 216 ? 12.764 -15.887 -9.077 1.00 90.12 216 LYS A N 1
ATOM 1592 C CA . LYS A 1 216 ? 12.352 -15.620 -10.467 1.00 90.12 216 LYS A CA 1
ATOM 1593 C C . LYS A 1 216 ? 11.022 -14.875 -10.613 1.00 90.12 216 LYS A C 1
ATOM 1595 O O . LYS A 1 216 ? 10.684 -14.448 -11.717 1.00 90.12 216 LYS A O 1
ATOM 1600 N N . HIS A 1 217 ? 10.248 -14.765 -9.541 1.00 91.31 217 HIS A N 1
ATOM 1601 C CA . HIS A 1 217 ? 9.029 -13.968 -9.488 1.00 91.31 217 HIS A CA 1
ATOM 1602 C C . HIS A 1 217 ? 9.307 -12.506 -9.142 1.00 91.31 217 HIS A C 1
ATOM 1604 O O . HIS A 1 217 ? 8.397 -11.682 -9.236 1.00 91.31 217 HIS A O 1
ATOM 1610 N N . HIS A 1 218 ? 10.554 -12.152 -8.816 1.00 92.69 218 HIS A N 1
ATOM 1611 C CA . HIS A 1 218 ? 10.889 -10.800 -8.391 1.00 92.69 218 HIS A CA 1
ATOM 1612 C C . HIS A 1 218 ? 11.305 -9.898 -9.549 1.00 92.69 218 HIS A C 1
ATOM 1614 O O . HIS A 1 218 ? 11.772 -10.368 -10.591 1.00 92.69 218 HIS A O 1
ATOM 1620 N N . VAL A 1 219 ? 11.121 -8.587 -9.392 1.00 92.75 219 VAL A N 1
ATOM 1621 C CA . VAL A 1 219 ? 11.407 -7.586 -10.432 1.00 92.75 219 VAL A CA 1
ATOM 1622 C C . VAL A 1 219 ? 12.911 -7.382 -10.632 1.00 92.75 219 VAL A C 1
ATOM 1624 O O . VAL A 1 219 ? 13.355 -7.324 -11.783 1.00 92.75 219 VAL A O 1
ATOM 1627 N N . MET A 1 220 ? 13.698 -7.318 -9.553 1.00 88.94 220 MET A N 1
ATOM 1628 C CA . MET A 1 220 ? 15.141 -7.051 -9.628 1.00 88.94 220 MET A CA 1
ATOM 1629 C C . MET A 1 220 ? 16.016 -8.193 -10.166 1.00 88.94 220 MET A C 1
ATOM 1631 O O . MET A 1 220 ? 17.089 -7.900 -10.668 1.00 88.94 220 MET A O 1
ATOM 1635 N N . PRO A 1 221 ? 15.626 -9.475 -10.181 1.00 86.25 221 PRO A N 1
ATOM 1636 C CA . PRO A 1 221 ? 16.323 -10.446 -11.015 1.00 86.25 221 PRO A CA 1
ATOM 1637 C C . PRO A 1 221 ? 16.421 -10.010 -12.486 1.00 86.25 221 PRO A C 1
ATOM 1639 O O . PRO A 1 221 ? 15.422 -9.600 -13.091 1.00 86.25 221 PRO A O 1
ATOM 1642 N N . ALA A 1 222 ? 17.608 -10.151 -13.082 1.00 77.62 222 ALA A N 1
ATOM 1643 C CA . ALA A 1 222 ? 17.870 -9.778 -14.470 1.00 77.62 222 ALA A CA 1
ATOM 1644 C C . ALA A 1 222 ? 18.838 -10.730 -15.201 1.00 77.62 222 ALA A C 1
ATOM 1646 O O . ALA A 1 222 ? 19.188 -11.813 -14.724 1.00 77.62 222 ALA A O 1
ATOM 1647 N N . GLY A 1 223 ? 19.143 -10.368 -16.453 1.00 74.81 223 GLY A N 1
ATOM 1648 C CA . GLY A 1 223 ? 19.986 -11.114 -17.388 1.00 74.81 223 GLY A CA 1
ATOM 1649 C C . GLY A 1 223 ? 19.756 -12.613 -17.448 1.00 74.81 223 GLY A C 1
ATOM 1650 O O . GLY A 1 223 ? 18.617 -13.070 -17.594 1.00 74.81 223 GLY A O 1
ATOM 1651 N N . GLY A 1 224 ? 20.861 -13.358 -17.377 1.00 72.00 224 GLY A N 1
ATOM 1652 C CA . GLY A 1 224 ? 20.901 -14.815 -17.518 1.00 72.00 224 GLY A CA 1
ATOM 1653 C C . GLY A 1 224 ? 20.269 -15.592 -16.358 1.00 72.00 224 GLY A C 1
ATOM 1654 O O . GLY A 1 224 ? 20.104 -16.806 -16.467 1.00 72.00 224 GLY A O 1
ATOM 1655 N N . SER A 1 225 ? 19.886 -14.923 -15.263 1.00 78.06 225 SER A N 1
ATOM 1656 C CA . SER A 1 225 ? 19.166 -15.565 -14.153 1.00 78.06 225 SER A CA 1
ATOM 1657 C C . SER A 1 225 ? 17.699 -15.882 -14.488 1.00 78.06 225 SER A C 1
ATOM 1659 O O . SER A 1 225 ? 17.092 -16.757 -13.861 1.00 78.06 225 SER A O 1
ATOM 1661 N N . LEU A 1 226 ? 17.154 -15.226 -15.521 1.00 86.62 226 LEU A N 1
ATOM 1662 C CA . LEU A 1 226 ? 15.781 -15.381 -15.992 1.00 86.62 226 LEU A CA 1
ATOM 1663 C C . LEU A 1 226 ? 15.731 -15.986 -17.392 1.00 86.62 226 LEU A C 1
ATOM 1665 O O . LEU A 1 226 ? 16.412 -15.532 -18.312 1.00 86.62 226 LEU A O 1
ATOM 1669 N N . ASN A 1 227 ? 14.857 -16.971 -17.578 1.00 89.94 227 ASN A N 1
ATOM 1670 C CA . ASN A 1 227 ? 14.524 -17.479 -18.905 1.00 89.94 227 ASN A CA 1
ATOM 1671 C C . ASN A 1 227 ? 13.363 -16.680 -19.541 1.00 89.94 227 ASN A C 1
ATOM 1673 O O . ASN A 1 227 ? 12.833 -15.726 -18.971 1.00 89.94 227 ASN A O 1
ATOM 1677 N N . ALA A 1 228 ? 12.976 -17.075 -20.753 1.00 90.94 228 ALA A N 1
ATOM 1678 C CA . ALA A 1 228 ? 11.907 -16.436 -21.514 1.00 90.94 228 ALA A CA 1
ATOM 1679 C C . ALA A 1 228 ? 10.531 -16.489 -20.820 1.00 90.94 228 ALA A C 1
ATOM 1681 O O . ALA A 1 228 ? 9.787 -15.511 -20.854 1.00 90.94 228 ALA A O 1
ATOM 1682 N N . GLU A 1 229 ? 10.193 -17.616 -20.192 1.00 93.44 229 GLU A N 1
ATOM 1683 C CA . GLU A 1 229 ? 8.931 -17.782 -19.466 1.00 93.44 229 GLU A CA 1
ATOM 1684 C C . GLU A 1 229 ? 8.934 -17.001 -18.154 1.00 93.44 229 GLU A C 1
ATOM 1686 O O . GLU A 1 229 ? 7.918 -16.397 -17.829 1.00 93.44 229 GLU A O 1
ATOM 1691 N N . ASP A 1 230 ? 10.072 -16.918 -17.460 1.00 93.25 230 ASP A N 1
ATOM 1692 C CA . ASP A 1 230 ? 10.187 -16.158 -16.211 1.00 93.25 230 ASP A CA 1
ATOM 1693 C C . ASP A 1 230 ? 9.877 -14.656 -16.426 1.00 93.25 230 ASP A C 1
ATOM 1695 O O . ASP A 1 230 ? 9.417 -13.970 -15.517 1.00 93.25 230 ASP A O 1
ATOM 1699 N N . ARG A 1 231 ? 10.105 -14.134 -17.644 1.00 92.00 231 ARG A N 1
ATOM 1700 C CA . ARG A 1 231 ? 9.831 -12.731 -18.016 1.00 92.00 231 ARG A CA 1
ATOM 1701 C C . ARG A 1 231 ? 8.453 -12.495 -18.631 1.00 92.00 231 ARG A C 1
ATOM 1703 O O . ARG A 1 231 ? 7.967 -11.367 -18.617 1.00 92.00 231 ARG A O 1
ATOM 1710 N N . ALA A 1 232 ? 7.856 -13.508 -19.250 1.00 94.75 232 ALA A N 1
ATOM 1711 C CA . ALA A 1 232 ? 6.620 -13.356 -20.021 1.00 94.75 232 ALA A CA 1
ATOM 1712 C C . ALA A 1 232 ? 5.409 -13.983 -19.323 1.00 94.75 232 ALA A C 1
ATOM 1714 O O . ALA A 1 232 ? 4.315 -13.424 -19.355 1.00 94.75 232 ALA A O 1
ATOM 1715 N N . GLY A 1 233 ? 5.592 -15.152 -18.712 1.00 92.94 233 GLY A N 1
ATOM 1716 C CA . GLY A 1 233 ? 4.512 -16.045 -18.303 1.00 92.94 233 GLY A CA 1
ATOM 1717 C C . GLY A 1 233 ? 3.658 -15.544 -17.143 1.00 92.94 233 GLY A C 1
ATOM 1718 O O . GLY A 1 233 ? 2.518 -15.985 -17.012 1.00 92.94 233 GLY A O 1
ATOM 1719 N N . TYR A 1 234 ? 4.173 -14.623 -16.333 1.00 90.69 234 TYR A N 1
ATOM 1720 C CA . TYR A 1 234 ? 3.480 -14.061 -15.178 1.00 90.69 234 TYR A CA 1
ATOM 1721 C C . TYR A 1 234 ? 3.994 -12.652 -14.858 1.00 90.69 234 TYR A C 1
ATOM 1723 O O . TYR A 1 234 ? 5.078 -12.253 -15.291 1.00 90.69 234 TYR A O 1
ATOM 1731 N N . ARG A 1 235 ? 3.204 -11.895 -14.087 1.00 90.44 235 ARG A N 1
ATOM 1732 C CA . ARG A 1 235 ? 3.629 -10.603 -13.540 1.00 90.44 235 ARG A CA 1
ATOM 1733 C C . ARG A 1 235 ? 4.605 -10.848 -12.391 1.00 90.44 235 ARG A C 1
ATOM 1735 O O . ARG A 1 235 ? 4.284 -11.601 -11.473 1.00 90.44 235 ARG A O 1
ATOM 1742 N N . ARG A 1 236 ? 5.763 -10.199 -12.444 1.00 92.81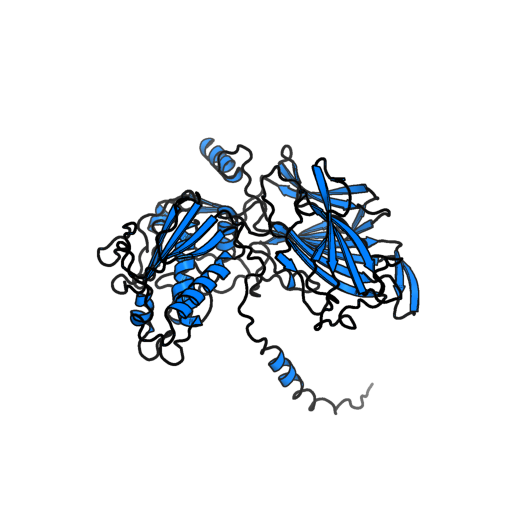 236 ARG A N 1
ATOM 1743 C CA . ARG A 1 236 ? 6.731 -10.169 -11.341 1.00 92.81 236 ARG A CA 1
ATOM 1744 C C . ARG A 1 236 ? 6.337 -9.101 -10.312 1.00 92.81 236 ARG A C 1
ATOM 1746 O O . ARG A 1 236 ? 5.460 -8.290 -10.581 1.00 92.81 236 ARG A O 1
ATOM 1753 N N . HIS A 1 237 ? 6.940 -9.116 -9.133 1.00 92.44 237 HIS A N 1
ATOM 1754 C CA . HIS A 1 237 ? 6.700 -8.130 -8.068 1.00 92.44 237 HIS A CA 1
ATOM 1755 C C . HIS A 1 237 ? 8.001 -7.811 -7.329 1.00 92.44 237 HIS A C 1
ATOM 1757 O O . HIS A 1 237 ? 8.983 -8.525 -7.479 1.00 92.44 237 HIS A O 1
ATOM 1763 N N . PHE A 1 238 ? 8.043 -6.752 -6.529 1.00 94.25 238 PHE A N 1
ATOM 1764 C CA . PHE A 1 238 ? 9.210 -6.511 -5.678 1.00 94.25 238 PHE A CA 1
ATOM 1765 C C . PHE A 1 238 ? 9.298 -7.553 -4.563 1.00 94.25 238 PHE A C 1
ATOM 1767 O O . PHE A 1 238 ? 8.261 -7.995 -4.053 1.00 94.25 238 PHE A O 1
ATOM 1774 N N . SER A 1 239 ? 10.520 -7.942 -4.205 1.00 93.69 239 SER A N 1
ATOM 1775 C CA . SER A 1 239 ? 10.762 -8.772 -3.026 1.00 93.69 239 SER A CA 1
ATOM 1776 C C . SER A 1 239 ? 10.421 -8.030 -1.725 1.00 93.69 239 SER A C 1
ATOM 1778 O O . SER A 1 239 ? 10.206 -6.819 -1.728 1.00 93.69 239 SER A O 1
ATOM 1780 N N . ASP A 1 240 ? 10.376 -8.721 -0.587 1.00 94.00 240 ASP A N 1
ATOM 1781 C CA . ASP A 1 240 ? 10.126 -8.124 0.732 1.00 94.00 240 ASP A CA 1
ATOM 1782 C C . ASP A 1 240 ? 11.171 -7.053 1.071 1.00 94.00 240 ASP A C 1
ATOM 1784 O O . ASP A 1 240 ? 10.826 -5.955 1.511 1.00 94.00 240 ASP A O 1
ATOM 1788 N N . GLY A 1 241 ? 12.447 -7.347 0.803 1.00 92.62 241 GLY A N 1
ATOM 1789 C CA . GLY A 1 241 ? 13.544 -6.397 0.986 1.00 92.62 241 GLY A CA 1
ATOM 1790 C C . GLY A 1 241 ? 13.447 -5.206 0.031 1.00 92.62 241 GLY A C 1
ATOM 1791 O O . GLY A 1 241 ? 13.545 -4.059 0.469 1.00 92.62 241 GLY A O 1
ATOM 1792 N N . GLU A 1 242 ? 13.187 -5.463 -1.254 1.00 93.25 242 GLU A N 1
ATOM 1793 C CA . GLU A 1 242 ? 13.017 -4.415 -2.269 1.00 93.25 242 GLU A CA 1
ATOM 1794 C C . GLU A 1 242 ? 11.829 -3.502 -1.950 1.00 93.25 242 GLU A C 1
ATOM 1796 O O . GLU A 1 242 ? 11.950 -2.279 -2.011 1.00 93.25 242 GLU A O 1
ATOM 1801 N N . PHE A 1 243 ? 10.692 -4.075 -1.552 1.00 94.69 243 PHE A N 1
ATOM 1802 C CA . PHE A 1 243 ? 9.507 -3.320 -1.163 1.00 94.69 243 PHE A CA 1
ATOM 1803 C C . PHE A 1 243 ? 9.810 -2.426 0.043 1.00 94.69 243 PHE A C 1
ATOM 1805 O O . PHE A 1 243 ? 9.472 -1.243 0.037 1.00 94.69 243 PHE A O 1
ATOM 1812 N N . SER A 1 244 ? 10.491 -2.957 1.062 1.00 94.25 244 SER A N 1
ATOM 1813 C CA . SER A 1 244 ? 10.922 -2.189 2.232 1.00 94.25 244 SER A CA 1
ATOM 1814 C C . SER A 1 244 ? 11.866 -1.036 1.887 1.00 94.25 244 SER A C 1
ATOM 1816 O O . SER A 1 244 ? 11.691 0.068 2.411 1.00 94.25 244 SER A O 1
ATOM 1818 N N . THR A 1 245 ? 12.836 -1.256 0.997 1.00 92.94 245 THR A N 1
ATOM 1819 C CA . THR A 1 245 ? 13.746 -0.202 0.525 1.00 92.94 245 THR A CA 1
ATOM 1820 C C . THR A 1 245 ? 13.001 0.860 -0.283 1.00 92.94 245 THR A C 1
ATOM 1822 O O . THR A 1 245 ? 13.135 2.050 0.004 1.00 92.94 245 THR A O 1
ATOM 1825 N N . LEU A 1 246 ? 12.139 0.466 -1.226 1.00 93.12 246 LEU A N 1
ATOM 1826 C CA . LEU A 1 246 ? 11.301 1.410 -1.972 1.00 93.12 246 LEU A CA 1
ATOM 1827 C C . LEU A 1 246 ? 10.376 2.199 -1.045 1.00 93.12 246 LEU A C 1
ATOM 1829 O O . LEU A 1 246 ? 10.209 3.402 -1.229 1.00 93.12 246 LEU A O 1
ATOM 1833 N N . ALA A 1 247 ? 9.807 1.572 -0.015 1.00 92.00 247 ALA A N 1
ATOM 1834 C CA . ALA A 1 247 ? 8.978 2.263 0.964 1.00 92.00 247 ALA A CA 1
ATOM 1835 C C . ALA A 1 247 ? 9.773 3.329 1.735 1.00 92.00 247 ALA A C 1
ATOM 1837 O O . ALA A 1 247 ? 9.232 4.397 2.017 1.00 92.00 247 ALA A O 1
ATOM 1838 N N . ALA A 1 248 ? 11.050 3.082 2.040 1.00 90.25 248 ALA A N 1
ATOM 1839 C CA . ALA A 1 248 ? 11.927 4.057 2.689 1.00 90.25 248 ALA A CA 1
ATOM 1840 C C . ALA A 1 248 ? 12.337 5.220 1.769 1.00 90.25 248 ALA A C 1
ATOM 1842 O O . ALA A 1 248 ? 12.429 6.368 2.218 1.00 90.25 248 ALA A O 1
ATOM 1843 N N . ASN A 1 249 ? 12.549 4.923 0.489 1.00 88.94 249 ASN A N 1
ATOM 1844 C CA . ASN A 1 249 ? 13.033 5.870 -0.513 1.00 88.94 249 ASN A CA 1
ATOM 1845 C C . ASN A 1 249 ? 11.899 6.739 -1.086 1.00 88.94 249 ASN A C 1
ATOM 1847 O O . ASN A 1 249 ? 11.994 7.965 -1.133 1.00 88.94 249 ASN A O 1
ATOM 1851 N N . LEU A 1 250 ? 10.770 6.119 -1.435 1.00 88.12 250 LEU A N 1
ATOM 1852 C CA . LEU A 1 250 ? 9.612 6.783 -2.036 1.00 88.12 250 LEU A CA 1
ATOM 1853 C C . LEU A 1 250 ? 8.549 7.207 -1.018 1.00 88.12 250 LEU A C 1
ATOM 1855 O O . LEU A 1 250 ? 7.813 8.163 -1.277 1.00 88.12 250 LEU A O 1
ATOM 1859 N N . GLY A 1 251 ? 8.443 6.506 0.114 1.00 87.00 251 GLY A N 1
ATOM 1860 C CA . GLY A 1 251 ? 7.273 6.541 0.996 1.00 87.00 251 GLY A CA 1
ATOM 1861 C C . GLY A 1 251 ? 6.123 5.671 0.473 1.00 87.00 251 GLY A C 1
ATOM 1862 O O . GLY A 1 251 ? 6.078 5.325 -0.707 1.00 87.00 251 GLY A O 1
ATOM 1863 N N . LEU A 1 252 ? 5.152 5.351 1.334 1.00 86.25 252 LEU A N 1
ATOM 1864 C CA . LEU A 1 252 ? 3.899 4.693 0.933 1.00 86.25 252 LEU A CA 1
ATOM 1865 C C . LEU A 1 252 ? 2.770 5.706 0.685 1.00 86.25 252 LEU A C 1
ATOM 1867 O O . LEU A 1 252 ? 2.777 6.826 1.193 1.00 86.25 252 LEU A O 1
ATOM 1871 N N . SER A 1 253 ? 1.782 5.292 -0.106 1.00 80.56 253 SER A N 1
ATOM 1872 C CA . SER A 1 253 ? 0.573 6.064 -0.438 1.00 80.56 253 SER A CA 1
ATOM 1873 C C . SER A 1 253 ? -0.490 6.025 0.655 1.00 80.56 253 SER A C 1
ATOM 1875 O O . SER A 1 253 ? -1.392 6.864 0.678 1.00 80.56 253 SER A O 1
ATOM 1877 N N . LEU A 1 254 ? -0.396 5.040 1.544 1.00 80.38 254 LEU A N 1
ATOM 1878 C CA . LEU A 1 254 ? -1.249 4.891 2.712 1.00 80.38 254 LEU A CA 1
ATOM 1879 C C . LEU A 1 254 ? -0.455 5.212 3.974 1.00 80.38 254 LEU A C 1
ATOM 1881 O O . LEU A 1 254 ? 0.763 5.078 4.012 1.00 80.38 254 LEU A O 1
ATOM 1885 N N . GLN A 1 255 ? -1.169 5.623 5.014 1.00 80.69 255 GLN A N 1
ATOM 1886 C CA . GLN A 1 255 ? -0.593 5.800 6.346 1.00 80.69 255 GLN A CA 1
ATOM 1887 C C . GLN A 1 255 ? -1.236 4.883 7.360 1.00 80.69 255 GLN A C 1
ATOM 1889 O O . GLN A 1 255 ? -0.541 4.231 8.133 1.00 80.69 255 GLN A O 1
ATOM 1894 N N . THR A 1 256 ? -2.567 4.871 7.357 1.00 87.38 256 THR A N 1
ATOM 1895 C CA . THR A 1 256 ? -3.368 4.024 8.220 1.00 87.38 256 THR A CA 1
ATOM 1896 C C . THR A 1 256 ? -4.411 3.272 7.408 1.00 87.38 256 THR A C 1
ATOM 1898 O O . THR A 1 256 ? -4.952 3.774 6.417 1.00 87.38 256 THR A O 1
ATOM 1901 N N . MET A 1 257 ? -4.694 2.050 7.833 1.00 90.88 257 MET A N 1
ATOM 1902 C CA . MET A 1 257 ? -5.734 1.203 7.264 1.00 90.88 257 MET A CA 1
ATOM 1903 C C . MET A 1 257 ? -6.465 0.510 8.401 1.00 90.88 257 MET A C 1
ATOM 1905 O O . MET A 1 257 ? -5.833 0.083 9.369 1.00 90.88 257 MET A O 1
ATOM 1909 N N . TRP A 1 258 ? -7.790 0.439 8.294 1.00 93.12 258 TRP A N 1
ATOM 1910 C CA . TRP A 1 258 ? -8.635 0.019 9.397 1.00 93.12 258 TRP A CA 1
ATOM 1911 C C . TRP A 1 258 ? -9.737 -0.922 8.943 1.00 93.12 258 TRP A C 1
ATOM 1913 O O . TRP A 1 258 ? -10.455 -0.627 7.989 1.00 93.12 258 TRP A O 1
ATOM 1923 N N . ASN A 1 259 ? -9.917 -1.987 9.713 1.00 96.12 259 ASN A N 1
ATOM 1924 C CA . ASN A 1 259 ? -11.024 -2.921 9.613 1.00 96.12 259 ASN A CA 1
ATOM 1925 C C . ASN A 1 259 ? -11.574 -3.228 11.005 1.00 96.12 259 ASN A C 1
ATOM 1927 O O . ASN A 1 259 ? -10.850 -3.183 12.005 1.00 96.12 259 ASN A O 1
ATOM 1931 N N . TRP A 1 260 ? -12.852 -3.586 11.066 1.00 97.31 260 TRP A N 1
ATOM 1932 C CA . TRP A 1 260 ? -13.534 -3.891 12.315 1.00 97.31 260 TRP A CA 1
ATOM 1933 C C . TRP A 1 260 ? -14.473 -5.077 12.177 1.00 97.31 260 TRP A C 1
ATOM 1935 O O . TRP A 1 260 ? -15.301 -5.104 11.269 1.00 97.31 260 TRP A O 1
ATOM 1945 N N . ASP A 1 261 ? -14.420 -5.984 13.152 1.00 97.69 261 ASP A N 1
ATOM 1946 C CA . ASP A 1 261 ? -15.541 -6.871 13.450 1.00 97.69 261 ASP A CA 1
ATOM 1947 C C . ASP A 1 261 ? -16.415 -6.215 14.527 1.00 97.69 261 ASP A C 1
ATOM 1949 O O . ASP A 1 261 ? -15.934 -5.864 15.610 1.00 97.69 261 ASP A O 1
ATOM 1953 N N . MET A 1 262 ? -17.713 -6.106 14.263 1.00 97.31 262 MET A N 1
ATOM 1954 C CA . MET A 1 262 ? -18.698 -5.534 15.179 1.00 97.31 262 MET A CA 1
ATOM 1955 C C . MET A 1 262 ? -19.924 -6.435 15.285 1.00 97.31 262 MET A C 1
ATOM 1957 O O . MET A 1 262 ? -20.230 -7.200 14.379 1.00 97.31 262 MET A O 1
ATOM 1961 N N . VAL A 1 263 ? -20.666 -6.323 16.383 1.00 97.25 263 VAL A N 1
ATOM 1962 C CA . VAL A 1 263 ? -21.950 -7.015 16.570 1.00 97.25 263 VAL A CA 1
ATOM 1963 C C . VAL A 1 263 ? -23.055 -5.976 16.612 1.00 97.25 263 VAL A C 1
ATOM 1965 O O . VAL A 1 263 ? -22.897 -4.987 17.317 1.00 97.25 263 VAL A O 1
ATOM 1968 N N . ASN A 1 264 ? -24.183 -6.188 15.926 1.00 97.94 264 ASN A N 1
ATOM 1969 C CA . ASN A 1 264 ? -25.377 -5.369 16.161 1.00 97.94 264 ASN A CA 1
ATOM 1970 C C . ASN A 1 264 ? -25.994 -5.762 17.518 1.00 97.94 264 ASN A C 1
ATOM 1972 O O . ASN A 1 264 ? -26.576 -6.840 17.615 1.00 97.94 264 ASN A O 1
ATOM 1976 N N . PRO A 1 265 ? -25.914 -4.933 18.573 1.00 98.12 265 PRO A N 1
ATOM 1977 C CA . PRO A 1 265 ? -26.395 -5.320 19.898 1.00 98.12 265 PRO A CA 1
ATOM 1978 C C . PRO A 1 265 ? -27.923 -5.213 20.050 1.00 98.12 265 PRO A C 1
ATOM 1980 O O . PRO A 1 265 ? -28.457 -5.579 21.094 1.00 98.12 265 PRO A O 1
ATOM 1983 N N . ASN A 1 266 ? -28.644 -4.706 19.049 1.00 98.50 266 ASN A N 1
ATOM 1984 C CA . ASN A 1 266 ? -30.095 -4.528 19.097 1.00 98.50 266 ASN A CA 1
ATOM 1985 C C . ASN A 1 266 ? -30.829 -5.800 18.649 1.00 98.50 266 ASN A C 1
ATOM 1987 O O . ASN A 1 266 ? -30.269 -6.630 17.942 1.00 98.50 266 ASN A O 1
ATOM 1991 N N . ALA A 1 267 ? -32.110 -5.930 19.001 1.00 97.75 267 ALA A N 1
ATOM 1992 C CA . ALA A 1 267 ? -32.970 -6.992 18.467 1.00 97.75 267 ALA A CA 1
ATOM 1993 C C . ALA A 1 267 ? -33.374 -6.758 17.001 1.00 97.75 267 ALA A C 1
ATOM 1995 O O . ALA A 1 267 ? -33.543 -7.705 16.234 1.00 97.75 267 ALA A O 1
ATOM 1996 N N . ALA A 1 268 ? -33.542 -5.491 16.614 1.00 97.44 268 ALA A N 1
ATOM 1997 C CA . ALA A 1 268 ? -33.893 -5.099 15.255 1.00 97.44 268 ALA A CA 1
ATOM 1998 C C . ALA A 1 268 ? -32.662 -5.073 14.337 1.00 97.44 268 ALA A C 1
ATOM 2000 O O . ALA A 1 268 ? -31.533 -4.875 14.789 1.00 97.44 268 ALA A O 1
ATOM 2001 N N . ALA A 1 269 ? -32.893 -5.236 13.034 1.00 97.62 269 ALA A N 1
ATOM 2002 C CA . ALA A 1 269 ? -31.847 -5.065 12.035 1.00 97.62 269 ALA A CA 1
ATOM 2003 C C . ALA A 1 269 ? -31.419 -3.592 11.933 1.00 97.62 269 ALA A C 1
ATOM 2005 O O . ALA A 1 269 ? -32.267 -2.695 11.925 1.00 97.62 269 ALA A O 1
ATOM 2006 N N . ALA A 1 270 ? -30.113 -3.362 11.819 1.00 98.25 270 ALA A N 1
ATOM 2007 C CA . ALA A 1 270 ? -29.562 -2.070 11.435 1.00 98.25 270 ALA A CA 1
ATOM 2008 C C . ALA A 1 270 ? -29.491 -1.974 9.907 1.00 98.25 270 ALA A C 1
ATOM 2010 O O . ALA A 1 270 ? -29.191 -2.967 9.246 1.00 98.25 270 ALA A O 1
ATOM 2011 N N . TYR A 1 271 ? -29.734 -0.786 9.359 1.00 98.06 271 TYR A N 1
ATOM 2012 C CA . TYR A 1 271 ? -29.775 -0.510 7.917 1.00 98.06 271 TYR A CA 1
ATOM 2013 C C . TYR A 1 271 ? -28.643 0.401 7.444 1.00 98.06 271 TYR A C 1
ATOM 2015 O O . TYR A 1 271 ? -28.390 0.501 6.245 1.00 98.06 271 TYR A O 1
ATOM 2023 N N . SER A 1 272 ? -27.944 1.046 8.374 1.00 97.94 272 SER A N 1
ATOM 2024 C CA . SER A 1 272 ? -26.698 1.752 8.101 1.00 97.94 272 SER A CA 1
ATOM 2025 C C . SER A 1 272 ? -25.858 1.878 9.367 1.00 97.94 272 SER A C 1
ATOM 2027 O O . SER A 1 272 ? -26.374 1.735 10.481 1.00 97.94 272 SER A O 1
ATOM 2029 N N . LEU A 1 273 ? -24.588 2.227 9.189 1.00 97.88 273 LEU A N 1
ATOM 2030 C CA . LEU A 1 273 ? -23.647 2.507 10.266 1.00 97.88 273 LEU A CA 1
ATOM 2031 C C . LEU A 1 273 ? -22.903 3.817 10.006 1.00 97.88 273 LEU A C 1
ATOM 2033 O O . LEU A 1 273 ? -22.459 4.065 8.887 1.00 97.88 273 LEU A O 1
ATOM 2037 N N . ASP A 1 274 ? -22.729 4.607 11.062 1.00 97.62 274 ASP A N 1
ATOM 2038 C CA . ASP A 1 274 ? -21.893 5.802 11.097 1.00 97.62 274 ASP A CA 1
ATOM 2039 C C . ASP A 1 274 ? -20.716 5.593 12.059 1.00 97.62 274 ASP A C 1
ATOM 2041 O O . ASP A 1 274 ? -20.916 5.163 13.197 1.00 97.62 274 ASP A O 1
ATOM 2045 N N . LEU A 1 275 ? -19.511 5.963 11.626 1.00 96.50 275 LEU A N 1
ATOM 2046 C CA . LEU A 1 275 ? -18.357 6.199 12.496 1.00 96.50 275 LEU A CA 1
ATOM 2047 C C . LEU A 1 275 ? -18.026 7.686 12.513 1.00 96.50 275 LEU A C 1
ATOM 2049 O O . LEU A 1 275 ? -18.049 8.328 11.460 1.00 96.50 275 LEU A O 1
ATOM 2053 N N . THR A 1 276 ? -17.658 8.232 13.672 1.00 95.12 276 THR A N 1
ATOM 2054 C CA . THR A 1 276 ? -17.041 9.564 13.708 1.00 95.12 276 THR A CA 1
ATOM 2055 C C . THR A 1 276 ? -15.547 9.437 13.429 1.00 95.12 276 THR A C 1
ATOM 2057 O O . THR A 1 276 ? -14.829 8.652 14.041 1.00 95.12 276 THR A O 1
ATOM 2060 N N . VAL A 1 277 ? -15.063 10.237 12.490 1.00 93.56 277 VAL A N 1
ATOM 2061 C CA . VAL A 1 277 ? -13.659 10.333 12.103 1.00 93.56 277 VAL A CA 1
ATOM 2062 C C . VAL A 1 277 ? -13.171 11.717 12.493 1.00 93.56 277 VAL A C 1
ATOM 2064 O O . VAL A 1 277 ? -13.662 12.713 11.964 1.00 93.56 277 VAL A O 1
ATOM 2067 N N . LEU A 1 278 ? -12.213 11.805 13.410 1.00 92.12 278 LEU A N 1
ATOM 2068 C CA . LEU A 1 278 ? -11.505 13.055 13.662 1.00 92.12 278 LEU A CA 1
ATOM 2069 C C . LEU A 1 278 ? -10.346 13.149 12.669 1.00 92.12 278 LEU A C 1
ATOM 2071 O O . LEU A 1 278 ? -9.474 12.279 12.643 1.00 92.12 278 LEU A O 1
ATOM 2075 N N . TYR A 1 279 ? -10.346 14.213 11.867 1.00 90.62 279 TYR A N 1
ATOM 2076 C CA . TYR A 1 279 ? -9.340 14.471 10.836 1.00 90.62 279 TYR A CA 1
ATOM 2077 C C . TYR A 1 279 ? -8.702 15.855 11.052 1.00 90.62 279 TYR A C 1
ATOM 2079 O O . TYR A 1 279 ? -9.432 16.810 11.325 1.00 90.62 279 TYR A O 1
ATOM 2087 N N . PRO A 1 280 ? -7.370 16.025 10.944 1.00 89.06 280 PRO A N 1
ATOM 2088 C CA . PRO A 1 280 ? -6.688 17.286 11.268 1.00 89.06 280 PRO A CA 1
ATOM 2089 C C . PRO A 1 280 ? -6.909 18.424 10.248 1.00 89.06 280 PRO A C 1
ATOM 2091 O O . PRO A 1 280 ? -6.232 19.448 10.309 1.00 89.06 280 PRO A O 1
ATOM 2094 N N . SER A 1 281 ? -7.852 18.283 9.311 1.00 87.50 281 SER A N 1
ATOM 2095 C CA . SER A 1 281 ? -8.171 19.290 8.293 1.00 87.50 281 SER A CA 1
ATOM 2096 C C . SER A 1 281 ? -9.675 19.539 8.175 1.00 87.50 281 SER A C 1
ATOM 2098 O O . SER A 1 281 ? -10.496 18.629 8.302 1.00 87.50 281 SER A O 1
ATOM 2100 N N . ALA A 1 282 ? -10.029 20.791 7.877 1.00 89.19 282 ALA A N 1
ATOM 2101 C CA . ALA A 1 282 ? -11.394 21.219 7.570 1.00 89.19 282 ALA A CA 1
ATOM 2102 C C . ALA A 1 282 ? -11.866 20.785 6.166 1.00 89.19 282 ALA A C 1
ATOM 2104 O O . ALA A 1 282 ? -13.030 20.973 5.825 1.00 89.19 282 ALA A O 1
ATOM 2105 N N . THR A 1 283 ? -10.969 20.217 5.352 1.00 88.56 283 THR A N 1
ATOM 2106 C CA . THR A 1 283 ? -11.328 19.522 4.108 1.00 88.56 283 THR A CA 1
ATOM 2107 C C . THR A 1 283 ? -11.551 18.038 4.409 1.00 88.56 283 THR A C 1
ATOM 2109 O O . THR A 1 283 ? -10.716 17.462 5.110 1.00 88.56 283 THR A O 1
ATOM 2112 N N . PRO A 1 284 ? -12.628 17.406 3.900 1.00 88.00 284 PRO A N 1
ATOM 2113 C CA . PRO A 1 284 ? -12.900 15.998 4.162 1.00 88.00 284 PRO A CA 1
ATOM 2114 C C . PRO A 1 284 ? -11.737 15.083 3.760 1.00 88.00 284 PRO A C 1
ATOM 2116 O O . PRO A 1 284 ? -11.152 15.289 2.691 1.00 88.00 284 PRO A O 1
ATOM 2119 N N . PRO A 1 285 ? -11.425 14.045 4.558 1.00 85.69 285 PRO A N 1
ATOM 2120 C CA . PRO A 1 285 ? -10.521 13.001 4.108 1.00 85.69 285 PRO A CA 1
ATOM 2121 C C . PRO A 1 285 ? -11.142 12.267 2.915 1.00 85.69 285 PRO A C 1
ATOM 2123 O O . PRO A 1 285 ? -12.348 12.012 2.871 1.00 85.69 285 PRO A O 1
ATOM 2126 N N . VAL A 1 286 ? -10.314 11.914 1.939 1.00 83.44 286 VAL A N 1
ATOM 2127 C CA . VAL A 1 286 ? -10.751 11.202 0.733 1.00 83.44 286 VAL A CA 1
ATOM 2128 C C . VAL A 1 286 ? -10.593 9.705 0.967 1.00 83.44 286 VAL A C 1
ATOM 2130 O O . VAL A 1 286 ? -9.516 9.263 1.352 1.00 83.44 286 VAL A O 1
ATOM 2133 N N . LEU A 1 287 ? -11.641 8.916 0.739 1.00 84.44 287 LEU A N 1
ATOM 2134 C CA . LEU A 1 287 ? -11.574 7.454 0.834 1.00 84.44 287 LEU A CA 1
ATOM 2135 C C . LEU A 1 287 ? -10.721 6.876 -0.301 1.00 84.44 287 LEU A C 1
ATOM 2137 O O . LEU A 1 287 ? -10.885 7.278 -1.450 1.00 84.44 287 LEU A O 1
ATOM 2141 N N . ALA A 1 288 ? -9.823 5.946 0.029 1.00 80.38 288 ALA A N 1
ATOM 2142 C CA . ALA A 1 288 ? -8.995 5.239 -0.951 1.00 80.38 288 ALA A CA 1
ATOM 2143 C C . ALA A 1 288 ? -9.595 3.872 -1.291 1.00 80.38 288 ALA A C 1
ATOM 2145 O O . ALA A 1 288 ? -9.896 3.583 -2.442 1.00 80.38 288 ALA A O 1
ATOM 2146 N N . TRP A 1 289 ? -9.822 3.058 -0.262 1.00 85.81 289 TRP A N 1
ATOM 2147 C CA . TRP A 1 289 ? -10.301 1.686 -0.376 1.00 85.81 289 TRP A CA 1
ATOM 2148 C C . TRP A 1 289 ? -11.218 1.376 0.805 1.00 85.81 289 TRP A C 1
ATOM 2150 O O . TRP A 1 289 ? -11.043 1.906 1.904 1.00 85.81 289 TRP A O 1
ATOM 2160 N N . SER A 1 290 ? -12.221 0.538 0.572 1.00 91.56 290 SER A N 1
ATOM 2161 C CA . SER A 1 290 ? -13.150 0.050 1.583 1.00 91.56 290 SER A CA 1
ATOM 2162 C C . SER A 1 290 ? -13.414 -1.435 1.411 1.00 91.56 290 SER A C 1
ATOM 2164 O O . SER A 1 290 ? -13.455 -1.922 0.281 1.00 91.56 290 SER A O 1
ATOM 2166 N N . PHE A 1 291 ? -13.686 -2.114 2.520 1.00 93.31 291 PHE A N 1
ATOM 2167 C CA . PHE A 1 291 ? -14.003 -3.534 2.516 1.00 93.31 291 PHE A CA 1
ATOM 2168 C C . PHE A 1 291 ? -15.332 -3.786 1.802 1.00 93.31 291 PHE A C 1
ATOM 2170 O O . PHE A 1 291 ? -16.339 -3.137 2.104 1.00 93.31 291 PHE A O 1
ATOM 2177 N N . ALA A 1 292 ? -15.340 -4.760 0.892 1.00 91.81 292 ALA A N 1
ATOM 2178 C CA . ALA A 1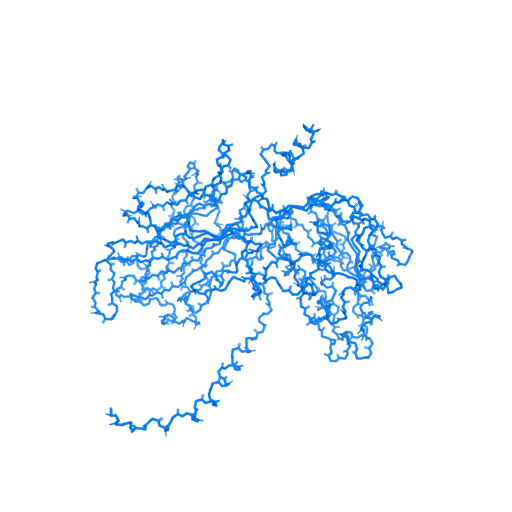 292 ? -16.532 -5.156 0.142 1.00 91.81 292 ALA A CA 1
ATOM 2179 C C . ALA A 1 292 ? -16.850 -6.660 0.227 1.00 91.81 292 ALA A C 1
ATOM 2181 O O . ALA A 1 292 ? -17.748 -7.146 -0.464 1.00 91.81 292 ALA A O 1
ATOM 2182 N N . GLY A 1 293 ? -16.140 -7.404 1.082 1.00 92.12 293 GLY A N 1
ATOM 2183 C CA . GLY A 1 293 ? -16.346 -8.841 1.255 1.00 92.12 293 GLY A CA 1
ATOM 2184 C C . GLY A 1 293 ? -17.725 -9.203 1.820 1.00 92.12 293 GLY A C 1
ATOM 2185 O O . GLY A 1 293 ? -18.464 -8.360 2.336 1.00 92.12 293 GLY A O 1
ATOM 2186 N N . CYS A 1 294 ? -18.081 -10.490 1.740 1.00 94.81 294 CYS A N 1
ATOM 2187 C CA . CYS A 1 294 ? -19.436 -10.949 2.072 1.00 94.81 294 CYS A CA 1
ATOM 2188 C C . CYS A 1 294 ? -19.827 -10.689 3.534 1.00 94.81 294 CYS A C 1
ATOM 2190 O O . CYS A 1 294 ? -21.003 -10.500 3.839 1.00 94.81 294 CYS A O 1
ATOM 2192 N N . SER A 1 295 ? -18.860 -10.644 4.452 1.00 95.94 295 SER A N 1
ATOM 2193 C CA . SER A 1 295 ? -19.105 -10.358 5.868 1.00 95.94 295 SER A CA 1
ATOM 2194 C C . SER A 1 295 ? -19.539 -8.911 6.129 1.00 95.94 295 SER A C 1
ATOM 2196 O O . SER A 1 295 ? -19.867 -8.580 7.266 1.00 95.94 295 SER A O 1
ATOM 2198 N N . SER A 1 296 ? -19.588 -8.055 5.104 1.00 97.12 296 SER A N 1
ATOM 2199 C CA . SER A 1 296 ? -20.175 -6.725 5.213 1.00 97.12 296 SER A CA 1
ATOM 2200 C C . SER A 1 296 ? -21.628 -6.689 4.728 1.00 97.12 296 SER A C 1
ATOM 2202 O O . SER A 1 296 ? -21.917 -7.165 3.624 1.00 97.12 296 SER A O 1
ATOM 2204 N N . PRO A 1 297 ? -22.558 -6.075 5.480 1.00 97.50 297 PRO A N 1
ATOM 2205 C CA . PRO A 1 297 ? -23.919 -5.795 5.022 1.00 97.50 297 PRO A CA 1
ATOM 2206 C C . PRO A 1 297 ? -23.970 -4.659 3.995 1.00 97.50 297 PRO A C 1
ATOM 2208 O O . PRO A 1 297 ? -24.923 -4.568 3.216 1.00 97.50 297 PRO A O 1
ATOM 2211 N N . TRP A 1 298 ? -22.945 -3.801 3.994 1.00 97.31 298 TRP A N 1
ATOM 2212 C CA . TRP A 1 298 ? -22.886 -2.562 3.225 1.00 97.31 298 TRP A CA 1
ATOM 2213 C C . TRP A 1 298 ? -21.550 -2.393 2.496 1.00 97.31 298 TRP A C 1
ATOM 2215 O O . TRP A 1 298 ? -20.531 -2.931 2.912 1.00 97.31 298 TRP A O 1
ATOM 2225 N N . ILE A 1 299 ? -21.524 -1.602 1.433 1.00 95.06 299 ILE A N 1
ATOM 2226 C CA . ILE A 1 299 ? -20.306 -1.272 0.674 1.00 95.06 299 ILE A CA 1
ATOM 2227 C C . ILE A 1 299 ? -20.223 0.229 0.415 1.00 95.06 299 ILE A C 1
ATOM 2229 O O . ILE A 1 299 ? -21.150 0.962 0.753 1.00 95.06 299 ILE A O 1
ATOM 2233 N N . ASN A 1 300 ? -19.123 0.679 -0.195 1.00 91.69 300 ASN A N 1
ATOM 2234 C CA . ASN A 1 300 ? -18.947 2.040 -0.712 1.00 91.69 300 ASN A CA 1
ATOM 2235 C C . ASN A 1 300 ? -19.330 3.120 0.313 1.00 91.69 300 ASN A C 1
ATOM 2237 O O . ASN A 1 300 ? -20.313 3.842 0.106 1.00 91.69 300 ASN A O 1
ATOM 2241 N N . PRO A 1 301 ? -18.614 3.204 1.448 1.00 95.44 301 PRO A N 1
ATOM 2242 C CA . PRO A 1 301 ? -18.915 4.212 2.440 1.00 95.44 301 PRO A CA 1
ATOM 2243 C C . PRO A 1 301 ? -18.691 5.622 1.892 1.00 95.44 301 PRO A C 1
ATOM 2245 O O . PRO A 1 301 ? -17.943 5.838 0.940 1.00 95.44 301 PRO A O 1
ATOM 2248 N N . THR A 1 302 ? -19.323 6.599 2.532 1.00 94.88 302 THR A N 1
ATOM 2249 C CA . THR A 1 302 ? -19.209 8.018 2.178 1.00 94.88 302 THR A CA 1
ATOM 2250 C C . THR A 1 302 ? -18.742 8.835 3.372 1.00 94.88 302 THR A C 1
ATOM 2252 O O . THR A 1 302 ? -19.195 8.595 4.492 1.00 94.88 302 THR A O 1
ATOM 2255 N N . VAL A 1 303 ? -17.894 9.835 3.132 1.00 94.44 303 VAL A N 1
ATOM 2256 C CA . VAL A 1 303 ? -17.483 10.816 4.146 1.00 94.44 303 VAL A CA 1
ATOM 2257 C C . VAL A 1 303 ? -18.415 12.025 4.085 1.00 94.44 303 VAL A C 1
ATOM 2259 O O . VAL A 1 303 ? -18.588 12.630 3.031 1.00 94.44 303 VAL A O 1
ATOM 2262 N N . ILE A 1 304 ? -19.015 12.379 5.219 1.00 95.31 304 ILE A N 1
ATOM 2263 C CA . ILE A 1 304 ? -19.970 13.479 5.374 1.00 95.31 304 ILE A CA 1
ATOM 2264 C C . ILE A 1 304 ? -19.428 14.439 6.429 1.00 95.31 304 ILE A C 1
ATOM 2266 O O . ILE A 1 304 ? -19.080 14.012 7.529 1.00 95.31 304 ILE A O 1
ATOM 2270 N N . GLY A 1 305 ? -19.396 15.737 6.139 1.00 93.25 305 GLY A N 1
ATOM 2271 C CA . GLY A 1 305 ? -19.085 16.751 7.142 1.00 93.25 305 GLY A CA 1
ATOM 2272 C C . GLY A 1 305 ? -18.226 17.907 6.634 1.00 93.25 305 GLY A C 1
ATOM 2273 O O . GLY A 1 305 ? -18.071 18.056 5.420 1.00 93.25 305 GLY A O 1
ATOM 2274 N N . PRO A 1 306 ? -17.676 18.717 7.557 1.00 93.88 306 PRO A N 1
ATOM 2275 C CA . PRO A 1 306 ? -17.635 18.487 9.012 1.00 93.88 306 PRO A CA 1
ATOM 2276 C C . PRO A 1 306 ? -19.019 18.410 9.685 1.00 93.88 306 PRO A C 1
ATOM 2278 O O . PRO A 1 306 ? -19.942 19.115 9.286 1.00 93.88 306 PRO A O 1
ATOM 2281 N N . THR A 1 307 ? -19.193 17.551 10.692 1.00 92.00 307 THR A N 1
ATOM 2282 C CA . THR A 1 307 ? -20.486 17.306 11.378 1.00 92.00 307 THR A CA 1
ATOM 2283 C C . THR A 1 307 ? -20.625 18.042 12.714 1.00 92.00 307 THR A C 1
ATOM 2285 O O . THR A 1 307 ? -21.598 17.850 13.441 1.00 92.00 307 THR A O 1
ATOM 2288 N N . GLY A 1 308 ? -19.670 18.917 13.036 1.00 88.62 308 GLY A N 1
ATOM 2289 C CA . GLY A 1 308 ? -19.646 19.729 14.248 1.00 88.62 308 GLY A CA 1
ATOM 2290 C C . GLY A 1 308 ? -18.462 20.697 14.265 1.00 88.62 308 GLY A C 1
ATOM 2291 O O . GLY A 1 308 ? -17.721 20.810 13.288 1.00 88.62 308 GLY A O 1
ATOM 2292 N N . GLY A 1 309 ? -18.290 21.400 15.387 1.00 91.88 309 GLY A N 1
ATOM 2293 C CA . GLY A 1 309 ? -17.138 22.278 15.600 1.00 91.88 309 GLY A CA 1
ATOM 2294 C C . GLY A 1 309 ? -15.820 21.506 15.786 1.00 91.88 309 GLY A C 1
ATOM 2295 O O . GLY A 1 309 ? -15.854 20.303 16.072 1.00 91.88 309 GLY A O 1
ATOM 2296 N N . PRO A 1 310 ? -14.664 22.183 15.656 1.00 93.50 310 PRO A N 1
ATOM 2297 C CA . PRO A 1 310 ? -13.362 21.573 15.900 1.00 93.50 310 PRO A CA 1
ATOM 2298 C C . PRO A 1 310 ? -13.239 21.013 17.325 1.00 93.50 310 PRO A C 1
ATOM 2300 O O . PRO A 1 310 ? -13.781 21.576 18.277 1.00 93.50 310 PRO A O 1
ATOM 2303 N N . GLN A 1 311 ? -12.503 19.914 17.471 1.00 92.50 311 GLN A N 1
ATOM 2304 C CA . GLN A 1 311 ? -12.239 19.218 18.730 1.00 92.50 311 GLN A CA 1
ATOM 2305 C C . GLN A 1 311 ? -10.734 19.128 18.976 1.00 92.50 311 GLN A C 1
ATOM 2307 O O . GLN A 1 311 ? -9.954 18.982 18.036 1.00 92.50 311 GLN A O 1
ATOM 2312 N N . THR A 1 312 ? -10.322 19.164 20.240 1.00 91.19 312 THR A N 1
ATOM 2313 C CA . THR A 1 312 ? -8.916 18.967 20.611 1.00 91.19 312 THR A CA 1
ATOM 2314 C C . THR A 1 312 ? -8.667 17.507 20.971 1.00 91.19 312 THR A C 1
ATOM 2316 O O . THR A 1 312 ? -9.331 16.965 21.853 1.00 91.19 312 THR A O 1
ATOM 2319 N N . PHE A 1 313 ? -7.673 16.886 20.340 1.00 88.44 313 PHE A N 1
ATOM 2320 C CA . PHE A 1 313 ? -7.192 15.545 20.674 1.00 88.44 313 PHE A CA 1
ATOM 2321 C C . PHE A 1 313 ? -5.660 15.544 20.691 1.00 88.44 313 PHE A C 1
ATOM 2323 O O . PHE A 1 313 ? -5.030 16.075 19.781 1.00 88.44 313 PHE A O 1
ATOM 2330 N N . GLN A 1 314 ? -5.055 15.020 21.765 1.00 86.38 314 GLN A N 1
ATOM 2331 C CA . GLN A 1 314 ? -3.596 15.051 21.986 1.00 86.38 314 GLN A CA 1
ATOM 2332 C C . GLN A 1 314 ? -2.959 16.438 21.721 1.00 86.38 314 GLN A C 1
ATOM 2334 O O . GLN A 1 314 ? -1.911 16.556 21.095 1.00 86.38 314 GLN A O 1
ATOM 2339 N N . GLY A 1 315 ? -3.625 17.516 22.153 1.00 87.06 315 GLY A N 1
ATOM 2340 C CA . GLY A 1 315 ? -3.135 18.892 21.976 1.00 87.06 315 GLY A CA 1
ATOM 2341 C C . GLY A 1 315 ? -3.245 19.458 20.553 1.00 87.06 315 GLY A C 1
ATOM 2342 O O . GLY A 1 315 ? -2.902 20.617 20.346 1.00 87.06 315 GLY A O 1
ATOM 2343 N N . SER A 1 316 ? -3.755 18.687 19.589 1.00 89.00 316 SER A N 1
ATOM 2344 C CA . SER A 1 316 ? -3.973 19.121 18.204 1.00 89.00 316 SER A CA 1
ATOM 2345 C C . SER A 1 316 ? -5.457 19.328 17.906 1.00 89.00 316 SER A C 1
ATOM 2347 O O . SER A 1 316 ? -6.320 18.732 18.550 1.00 89.00 316 SER A O 1
ATOM 2349 N N . THR A 1 317 ? -5.756 20.187 16.930 1.00 92.25 317 THR A N 1
ATOM 2350 C CA . THR A 1 317 ? -7.131 20.466 16.488 1.00 92.25 317 THR A CA 1
ATOM 2351 C C . THR A 1 317 ? -7.551 19.491 15.394 1.00 92.25 317 THR A C 1
ATOM 2353 O O . THR A 1 317 ? -6.822 19.293 14.427 1.00 92.25 317 THR A O 1
ATOM 2356 N N . TYR A 1 318 ? -8.750 18.935 15.529 1.00 93.25 318 TYR A N 1
ATOM 2357 C CA . TYR A 1 318 ? -9.368 18.019 14.580 1.00 93.25 318 TYR A CA 1
ATOM 2358 C C . TYR A 1 318 ? -10.781 18.465 14.226 1.00 93.25 318 TYR A C 1
ATOM 2360 O O . TYR A 1 318 ? -11.476 19.082 15.029 1.00 93.25 318 TYR A O 1
ATOM 2368 N N . TYR A 1 319 ? -11.230 18.086 13.040 1.00 94.25 319 TYR A N 1
ATOM 2369 C CA . TYR A 1 319 ? -12.577 18.312 12.545 1.00 94.25 319 TYR A CA 1
ATOM 2370 C C . TYR A 1 319 ? -13.308 16.965 12.495 1.00 94.25 319 TYR A C 1
ATOM 2372 O O . TYR A 1 319 ? -12.764 16.006 11.937 1.00 94.25 319 TYR A O 1
ATOM 2380 N N . PRO A 1 320 ? -14.502 16.851 13.100 1.00 95.38 320 PRO A N 1
ATOM 2381 C CA . PRO A 1 320 ? -15.270 15.616 13.074 1.00 95.38 320 PRO A CA 1
ATOM 2382 C C . PRO A 1 320 ? -15.980 15.448 11.725 1.00 95.38 320 PRO A C 1
ATOM 2384 O O . PRO A 1 320 ? -16.690 16.345 11.271 1.00 95.38 320 PRO A O 1
ATOM 2387 N N . TYR A 1 321 ? -15.831 14.276 11.120 1.00 96.06 321 TYR A N 1
ATOM 2388 C CA . TYR A 1 321 ? -16.573 13.813 9.950 1.00 96.06 321 TYR A CA 1
ATOM 2389 C C . TYR A 1 321 ? -17.332 12.538 10.297 1.00 96.06 321 TYR A C 1
ATOM 2391 O O . TYR A 1 321 ? -16.960 11.809 11.209 1.00 96.06 321 TYR A O 1
ATOM 2399 N N . THR A 1 322 ? -18.393 12.240 9.560 1.00 96.69 322 THR A N 1
ATOM 2400 C CA . THR A 1 322 ? -19.079 10.949 9.611 1.00 96.69 322 THR A CA 1
ATOM 2401 C C . THR A 1 322 ? -18.654 10.101 8.426 1.00 96.69 322 THR A C 1
ATOM 2403 O O . THR A 1 322 ? -18.845 10.502 7.282 1.00 96.69 322 THR A O 1
ATOM 2406 N N . LEU A 1 323 ? -18.123 8.914 8.696 1.00 96.69 323 LEU A N 1
ATOM 2407 C CA . LEU A 1 323 ? -17.970 7.857 7.709 1.00 96.69 323 LEU A CA 1
ATOM 2408 C C . LEU A 1 323 ? -19.207 6.958 7.767 1.00 96.69 323 LEU A C 1
ATOM 2410 O O . LEU A 1 323 ? -19.435 6.285 8.771 1.00 96.69 323 LEU A O 1
ATOM 2414 N N . ARG A 1 324 ? -20.018 6.980 6.708 1.00 97.44 324 ARG A N 1
ATOM 2415 C CA . ARG A 1 324 ? -21.309 6.287 6.645 1.00 97.44 324 ARG A CA 1
ATOM 2416 C C . ARG A 1 324 ? -21.276 5.113 5.681 1.00 97.44 324 ARG A C 1
ATOM 2418 O O . ARG A 1 324 ? -20.960 5.303 4.512 1.00 97.44 324 ARG A O 1
ATOM 2425 N N . TRP A 1 325 ? -21.731 3.953 6.142 1.00 97.62 325 TRP A N 1
ATOM 2426 C CA . TRP A 1 325 ? -22.085 2.796 5.322 1.00 97.62 325 TRP A CA 1
ATOM 2427 C C . TRP A 1 325 ? -23.602 2.660 5.245 1.00 97.62 325 TRP A C 1
ATOM 2429 O O . TRP A 1 325 ? -24.247 2.358 6.245 1.00 97.62 325 TRP A O 1
ATOM 2439 N N . ASN A 1 326 ? -24.177 2.875 4.064 1.00 96.12 326 ASN A N 1
ATOM 2440 C CA . ASN A 1 326 ? -25.617 2.737 3.818 1.00 96.12 326 ASN A CA 1
ATOM 2441 C C . ASN A 1 326 ? -25.957 2.105 2.457 1.00 96.12 326 ASN A C 1
ATOM 2443 O O . ASN A 1 326 ? -27.123 1.806 2.208 1.00 96.12 326 ASN A O 1
ATOM 2447 N N . THR A 1 327 ? -24.975 1.892 1.577 1.00 97.19 327 THR A N 1
ATOM 2448 C CA . THR A 1 327 ? -25.193 1.214 0.294 1.00 97.19 327 THR A CA 1
ATOM 2449 C C . THR A 1 327 ? -25.282 -0.293 0.536 1.00 97.19 327 THR A C 1
ATOM 2451 O O . THR A 1 327 ? -24.319 -0.856 1.056 1.00 97.19 327 THR A O 1
ATOM 2454 N N . PRO A 1 328 ? -26.387 -0.974 0.178 1.00 97.31 328 PRO A N 1
ATOM 2455 C CA . PRO A 1 328 ? -26.512 -2.421 0.352 1.00 97.31 328 PRO A CA 1
ATOM 2456 C C . PRO A 1 328 ? -25.392 -3.193 -0.350 1.00 97.31 328 PRO A C 1
ATOM 2458 O O . PRO A 1 328 ? -25.083 -2.889 -1.499 1.00 97.31 328 PRO A O 1
ATOM 2461 N N . ASN A 1 329 ? -24.824 -4.210 0.307 1.00 97.12 329 ASN A N 1
ATOM 2462 C CA . ASN A 1 329 ? -23.893 -5.154 -0.314 1.00 97.12 329 ASN A CA 1
ATOM 2463 C C . ASN A 1 329 ? -24.661 -6.336 -0.934 1.00 97.12 329 ASN A C 1
ATOM 2465 O O . ASN A 1 329 ? -25.124 -7.201 -0.182 1.00 97.12 329 ASN A O 1
ATOM 2469 N N . PRO A 1 330 ? -24.790 -6.441 -2.270 1.00 96.19 330 PRO A N 1
ATOM 2470 C CA . PRO A 1 330 ? -25.498 -7.558 -2.896 1.00 96.19 330 PRO A CA 1
ATOM 2471 C C . PRO A 1 330 ? -24.827 -8.914 -2.642 1.00 96.19 330 PRO A C 1
ATOM 2473 O O . PRO A 1 330 ? -25.497 -9.940 -2.698 1.00 96.19 330 PRO A O 1
ATOM 2476 N N . GLY A 1 331 ? -23.521 -8.919 -2.354 1.00 92.94 331 GLY A N 1
ATOM 2477 C CA . GLY A 1 331 ? -22.746 -10.116 -2.033 1.00 92.94 331 GLY A CA 1
ATOM 2478 C C . GLY A 1 331 ? -22.728 -10.476 -0.546 1.00 92.94 331 GLY A C 1
ATOM 2479 O O . GLY A 1 331 ? -21.923 -11.318 -0.156 1.00 92.94 331 GLY A O 1
ATOM 2480 N N . SER A 1 332 ? -23.549 -9.836 0.297 1.00 95.00 332 SER A N 1
ATOM 2481 C CA . SER A 1 332 ? -23.514 -10.070 1.744 1.00 95.00 332 SER A CA 1
ATOM 2482 C C . SER A 1 332 ? -23.900 -11.503 2.128 1.00 95.00 332 SER A C 1
ATOM 2484 O O . SER A 1 332 ? -24.856 -12.069 1.602 1.00 95.00 332 SER A O 1
ATOM 2486 N N . CYS A 1 333 ? -23.184 -12.062 3.103 1.00 94.06 333 CYS A N 1
ATOM 2487 C CA . CYS A 1 333 ? -23.447 -13.352 3.739 1.00 94.06 333 CYS A CA 1
ATOM 2488 C C . CYS A 1 333 ? -23.928 -13.214 5.201 1.00 94.06 333 CYS A C 1
ATOM 2490 O O . CYS A 1 333 ? -24.184 -14.220 5.858 1.00 94.06 333 CYS A O 1
ATOM 2492 N N . VAL A 1 334 ? -24.071 -11.985 5.719 1.00 89.00 334 VAL A N 1
ATOM 2493 C CA . VAL A 1 334 ? -24.488 -11.698 7.111 1.00 89.00 334 VAL A CA 1
ATOM 2494 C C . VAL A 1 334 ? -26.012 -11.687 7.279 1.00 89.00 334 VAL A C 1
ATOM 2496 O O . VAL A 1 334 ? -26.538 -11.971 8.355 1.00 89.00 334 VAL A O 1
ATOM 2499 N N . GLY A 1 335 ? -26.735 -11.356 6.213 1.00 86.75 335 GLY A N 1
ATOM 2500 C CA . GLY A 1 335 ? -28.183 -11.204 6.210 1.00 86.75 335 GLY A CA 1
ATOM 2501 C C . GLY A 1 335 ? -28.676 -10.711 4.856 1.00 86.75 335 GLY A C 1
ATOM 2502 O O . GLY A 1 335 ? -27.997 -10.860 3.841 1.00 86.75 335 GLY A O 1
ATOM 2503 N N . THR A 1 336 ? -29.862 -10.106 4.836 1.00 94.88 336 THR A N 1
ATOM 2504 C CA . THR A 1 336 ? -30.358 -9.410 3.643 1.00 94.88 336 THR A CA 1
ATOM 2505 C C . THR A 1 336 ? -29.390 -8.278 3.270 1.00 94.88 336 THR A C 1
ATOM 2507 O O . THR A 1 336 ? -28.974 -7.540 4.167 1.00 94.88 336 THR A O 1
ATOM 2510 N N . PRO A 1 337 ? -29.056 -8.080 1.981 1.00 96.62 337 PRO A N 1
ATOM 2511 C CA . PRO A 1 337 ? -28.265 -6.937 1.536 1.00 96.62 337 PRO A CA 1
ATOM 2512 C C . PRO A 1 337 ? -28.742 -5.616 2.151 1.00 96.62 337 PRO A C 1
ATOM 2514 O O . PRO A 1 337 ? -29.926 -5.280 2.089 1.00 96.62 337 PRO A O 1
ATOM 2517 N N . GLY A 1 338 ? -27.814 -4.864 2.747 1.00 96.75 338 GLY A N 1
ATOM 2518 C CA . GLY A 1 338 ? -28.110 -3.602 3.425 1.00 96.75 338 GLY A CA 1
ATOM 2519 C C . GLY A 1 338 ? -28.635 -3.740 4.853 1.00 96.75 338 GLY A C 1
ATOM 2520 O O . GLY A 1 338 ? -29.040 -2.732 5.427 1.00 96.75 338 GLY A O 1
ATOM 2521 N N . GLN A 1 339 ? -28.638 -4.944 5.434 1.00 97.12 339 GLN A N 1
ATOM 2522 C CA . GLN A 1 339 ? -29.108 -5.184 6.798 1.00 97.12 339 GLN A CA 1
ATOM 2523 C C . GLN A 1 339 ? -28.090 -5.965 7.628 1.00 97.12 339 GLN A C 1
ATOM 2525 O O . GLN A 1 339 ? -27.705 -7.074 7.265 1.00 97.12 339 GLN A O 1
ATOM 2530 N N . ALA A 1 340 ? -27.729 -5.431 8.795 1.00 97.50 340 ALA A N 1
ATOM 2531 C CA . ALA A 1 340 ? -27.059 -6.186 9.852 1.00 97.50 340 ALA A CA 1
ATOM 2532 C C . ALA A 1 340 ? -28.117 -6.699 10.846 1.00 97.50 340 ALA A C 1
ATOM 2534 O O . ALA A 1 340 ? -28.663 -5.890 11.608 1.00 97.50 340 ALA A O 1
ATOM 2535 N N . PRO A 1 341 ? -28.454 -8.002 10.869 1.00 97.50 341 PRO A N 1
ATOM 2536 C CA . PRO A 1 341 ? -29.474 -8.519 11.776 1.00 97.50 341 PRO A CA 1
ATOM 2537 C C . PRO A 1 341 ? -29.078 -8.362 13.248 1.00 97.50 341 PRO A C 1
ATOM 2539 O O . PRO A 1 341 ? -27.900 -8.255 13.589 1.00 97.50 341 PRO A O 1
ATOM 2542 N N . GLY A 1 342 ? -30.074 -8.357 14.132 1.00 97.31 342 GLY A N 1
ATOM 2543 C CA . GLY A 1 342 ? -29.848 -8.224 15.566 1.00 97.31 342 GLY A CA 1
ATOM 2544 C C . GLY A 1 342 ? -29.043 -9.382 16.158 1.00 97.31 342 GLY A C 1
ATOM 2545 O O . GLY A 1 342 ? -29.338 -10.548 15.899 1.00 97.31 342 GLY A O 1
ATOM 2546 N N . GLY A 1 343 ? -28.040 -9.066 16.975 1.00 95.94 343 GLY A N 1
ATOM 2547 C CA . GLY A 1 343 ? -27.137 -10.024 17.618 1.00 95.94 343 GLY A CA 1
ATOM 2548 C C . GLY A 1 343 ? -26.113 -10.678 16.685 1.00 95.94 343 GLY A C 1
ATOM 2549 O O . GLY A 1 343 ? -25.438 -11.620 17.098 1.00 95.94 343 GLY A O 1
ATOM 2550 N N . VAL A 1 344 ? -25.997 -10.221 15.434 1.00 95.56 344 VAL A N 1
ATOM 2551 C CA . VAL A 1 344 ? -25.117 -10.824 14.423 1.00 95.56 344 VAL A CA 1
ATOM 2552 C C . VAL A 1 344 ? -23.822 -10.024 14.264 1.00 95.56 344 VAL A C 1
ATOM 2554 O O . VAL A 1 344 ? -23.828 -8.790 14.300 1.00 95.56 344 VAL A O 1
ATOM 2557 N N . LEU A 1 345 ? -22.715 -10.756 14.098 1.00 96.25 345 LEU A N 1
ATOM 2558 C CA . LEU A 1 345 ? -21.392 -10.229 13.771 1.00 96.25 345 LEU A CA 1
ATOM 2559 C C . LEU A 1 345 ? -21.339 -9.791 12.303 1.00 96.25 345 LEU A C 1
ATOM 2561 O O . LEU A 1 345 ? -21.760 -10.531 11.417 1.00 96.25 345 LEU A O 1
ATOM 2565 N N . PHE A 1 346 ? -20.760 -8.631 12.044 1.00 97.31 346 PHE A N 1
ATOM 2566 C CA . PHE A 1 346 ? -20.502 -8.120 10.709 1.00 97.31 346 PHE A CA 1
ATOM 2567 C C . PHE A 1 346 ? -19.135 -7.436 10.649 1.00 97.31 346 PHE A C 1
ATOM 2569 O O . PHE A 1 346 ? -18.573 -7.063 11.680 1.00 97.31 346 PHE A O 1
ATOM 2576 N N . HIS A 1 347 ? -18.608 -7.282 9.439 1.00 97.88 347 HIS A N 1
ATOM 2577 C CA . HIS A 1 347 ? -17.292 -6.715 9.183 1.00 97.88 347 HIS A CA 1
ATOM 2578 C C . HIS A 1 347 ? -17.392 -5.477 8.296 1.00 97.88 347 HIS A C 1
ATOM 2580 O O . HIS A 1 347 ? -18.147 -5.473 7.328 1.00 97.88 347 HIS A O 1
ATOM 2586 N N . ILE A 1 348 ? -16.612 -4.445 8.598 1.00 96.94 348 ILE A N 1
ATOM 2587 C CA . ILE A 1 348 ? -16.491 -3.233 7.780 1.00 96.94 348 ILE A CA 1
ATOM 2588 C C . ILE A 1 348 ? -15.051 -2.733 7.787 1.00 96.94 348 ILE A C 1
ATOM 2590 O O . ILE A 1 348 ? -14.279 -3.052 8.687 1.00 96.94 348 ILE A O 1
ATOM 2594 N N . GLY A 1 349 ? -14.706 -1.908 6.802 1.00 95.19 349 GLY A N 1
ATOM 2595 C CA . GLY A 1 349 ? -13.327 -1.504 6.591 1.00 95.19 349 GLY A CA 1
ATOM 2596 C C . GLY A 1 349 ? -13.162 -0.303 5.690 1.00 95.19 349 GLY A C 1
ATOM 2597 O O . GLY A 1 349 ? -13.923 -0.149 4.730 1.00 95.19 349 GLY A O 1
ATOM 2598 N N . ALA A 1 350 ? -12.176 0.538 5.991 1.00 92.00 350 ALA A N 1
ATOM 2599 C CA . ALA A 1 350 ? -11.825 1.690 5.176 1.00 92.00 350 ALA A CA 1
ATOM 2600 C C . ALA A 1 350 ? -10.368 2.137 5.371 1.00 92.00 350 ALA A C 1
ATOM 2602 O O . ALA A 1 350 ? -9.768 2.017 6.441 1.00 92.00 350 ALA A O 1
ATOM 2603 N N . THR A 1 351 ? -9.826 2.751 4.327 1.00 87.50 351 THR A N 1
ATOM 2604 C CA . THR A 1 351 ? -8.599 3.544 4.366 1.00 87.50 351 THR A CA 1
ATOM 2605 C C . THR A 1 351 ? -8.800 4.849 3.600 1.00 87.50 351 THR A C 1
ATOM 2607 O O . THR A 1 351 ? -9.662 4.959 2.722 1.00 87.50 351 THR A O 1
ATOM 2610 N N . PHE A 1 352 ? -8.015 5.858 3.959 1.00 81.75 352 PHE A N 1
ATOM 2611 C CA . PHE A 1 352 ? -8.112 7.208 3.425 1.00 81.75 352 PHE A CA 1
ATOM 2612 C C . PHE A 1 352 ? -6.838 7.562 2.665 1.00 81.75 352 PHE A C 1
ATOM 2614 O O . PHE A 1 352 ? -5.730 7.258 3.106 1.00 81.75 352 PHE A O 1
ATOM 2621 N N . THR A 1 353 ? -6.998 8.234 1.529 1.00 70.06 353 THR A N 1
ATOM 2622 C CA . THR A 1 353 ? -5.883 8.831 0.804 1.00 70.06 353 THR A CA 1
ATOM 2623 C C . THR A 1 353 ? -5.383 10.042 1.579 1.00 70.06 353 THR A C 1
ATOM 2625 O O . THR A 1 353 ? -6.168 10.817 2.131 1.00 70.06 353 THR A O 1
ATOM 2628 N N . SER A 1 354 ? -4.078 10.257 1.510 1.00 59.75 354 SER A N 1
ATOM 2629 C CA . SER A 1 354 ? -3.374 11.410 2.056 1.00 59.75 354 SER A CA 1
ATOM 2630 C C . SER A 1 354 ? -3.296 11.474 3.570 1.00 59.75 354 SER A C 1
ATOM 2632 O O . SER A 1 354 ? -4.275 11.613 4.301 1.00 59.75 354 SER A O 1
ATOM 2634 N N . VAL A 1 355 ? -2.044 11.510 3.987 1.00 47.62 355 VAL A N 1
ATOM 2635 C CA . VAL A 1 355 ? -1.540 12.252 5.126 1.00 47.62 355 VAL A CA 1
ATOM 2636 C C . VAL A 1 355 ? -0.024 12.253 4.926 1.00 47.62 355 VAL A C 1
ATOM 2638 O O . VAL A 1 355 ? 0.551 11.313 4.374 1.00 47.62 355 VAL A O 1
ATOM 2641 N N . ASN A 1 356 ? 0.627 13.365 5.226 1.00 46.72 356 ASN A N 1
ATOM 2642 C CA . ASN A 1 356 ? 2.074 13.509 5.113 1.00 46.72 356 ASN A CA 1
ATOM 2643 C C . ASN A 1 356 ? 2.667 13.062 6.455 1.00 46.72 356 ASN A C 1
ATOM 2645 O O . ASN A 1 356 ? 2.295 13.631 7.476 1.00 46.72 356 ASN A O 1
ATOM 2649 N N . PHE A 1 357 ? 3.526 12.037 6.504 1.00 48.09 357 PHE A N 1
ATOM 2650 C CA . PHE A 1 357 ? 4.245 11.703 7.740 1.00 48.09 357 PHE A CA 1
ATOM 2651 C C . PHE A 1 357 ? 5.495 12.566 7.781 1.00 48.09 357 PHE A C 1
ATOM 2653 O O . PHE A 1 357 ? 6.610 12.134 7.523 1.00 48.09 357 PHE A O 1
ATOM 2660 N N . ASN A 1 358 ? 5.291 13.817 8.146 1.00 53.78 358 ASN A N 1
ATOM 2661 C CA . ASN A 1 358 ? 6.315 14.553 8.857 1.00 53.78 358 ASN A CA 1
ATOM 2662 C C . ASN A 1 358 ? 6.144 14.193 10.349 1.00 53.78 358 ASN A C 1
ATOM 2664 O O . ASN A 1 358 ? 5.010 14.111 10.823 1.00 53.78 358 ASN A O 1
ATOM 2668 N N . LEU A 1 359 ? 7.241 13.999 11.091 1.00 51.38 359 LEU A N 1
ATOM 2669 C CA . LEU A 1 359 ? 7.261 13.691 12.535 1.00 51.38 359 LEU A CA 1
ATOM 2670 C C . LEU A 1 359 ? 6.450 14.652 13.433 1.00 51.38 359 LEU A C 1
ATOM 2672 O O . LEU A 1 359 ? 6.171 14.325 14.581 1.00 51.38 359 LEU A O 1
ATOM 2676 N N . SER A 1 360 ? 6.069 15.821 12.921 1.00 55.00 360 SER A N 1
ATOM 2677 C CA . SER A 1 360 ? 5.227 16.833 13.575 1.00 55.00 360 SER A CA 1
ATOM 2678 C C . SER A 1 360 ? 3.758 16.819 13.133 1.00 55.00 360 SER A C 1
ATOM 2680 O O . SER A 1 360 ? 2.983 17.670 13.567 1.00 55.00 360 SER A O 1
ATOM 2682 N N . THR A 1 361 ? 3.355 15.879 12.276 1.00 62.81 361 THR A N 1
ATOM 2683 C CA . THR A 1 361 ? 1.978 15.803 11.773 1.00 62.81 361 THR A CA 1
ATOM 2684 C C . THR A 1 361 ? 1.108 15.063 12.793 1.00 62.81 361 THR A C 1
ATOM 2686 O O . THR A 1 361 ? 1.481 13.958 13.196 1.00 62.81 361 THR A O 1
ATOM 2689 N N . PRO A 1 362 ? -0.027 15.643 13.233 1.00 63.75 362 PRO A N 1
ATOM 2690 C CA . PRO A 1 362 ? -0.973 14.965 14.118 1.00 63.75 362 PRO A CA 1
ATOM 2691 C C . PRO A 1 362 ? -1.420 13.616 13.545 1.00 63.75 362 PRO A C 1
ATOM 2693 O O . PRO A 1 362 ? -1.342 13.412 12.331 1.00 63.75 362 PRO A O 1
ATOM 2696 N N . ASN A 1 363 ? -1.918 12.715 14.403 1.00 75.19 363 ASN A N 1
ATOM 2697 C CA . ASN A 1 363 ? -2.466 11.436 13.953 1.00 75.19 363 ASN A CA 1
ATOM 2698 C C . ASN A 1 363 ? -3.444 11.676 12.793 1.00 75.19 363 ASN A C 1
ATOM 2700 O O . ASN A 1 363 ? -4.383 12.456 12.942 1.00 75.19 363 ASN A O 1
ATOM 2704 N N . PRO A 1 364 ? -3.244 11.041 11.636 1.00 75.00 364 PRO A N 1
ATOM 2705 C CA . PRO A 1 364 ? -4.057 11.327 10.470 1.00 75.00 364 PRO A CA 1
ATOM 2706 C C . PRO A 1 364 ? -5.542 11.031 10.636 1.00 75.00 364 PRO A C 1
ATOM 2708 O O . PRO A 1 364 ? -6.362 11.759 10.092 1.00 75.00 364 PRO A O 1
ATOM 2711 N N . ILE A 1 365 ? -5.894 9.960 11.343 1.00 87.00 365 ILE A N 1
ATOM 2712 C CA . ILE A 1 365 ? -7.265 9.470 11.461 1.00 87.00 365 ILE A CA 1
ATOM 2713 C C . ILE A 1 365 ? -7.447 8.945 12.880 1.00 87.00 365 ILE A C 1
ATOM 2715 O O . ILE A 1 365 ? -6.770 8.006 13.293 1.00 87.00 365 ILE A O 1
ATOM 2719 N N . VAL A 1 366 ? -8.385 9.532 13.622 1.00 89.94 366 VAL A N 1
ATOM 2720 C CA . VAL A 1 366 ? -8.839 8.991 14.909 1.00 89.94 366 VAL A CA 1
ATOM 2721 C C . VAL A 1 366 ? -10.290 8.573 14.750 1.00 89.94 366 VAL A C 1
ATOM 2723 O O . VAL A 1 366 ? -11.144 9.394 14.416 1.00 89.94 366 VAL A O 1
ATOM 2726 N N . ILE A 1 367 ? -10.578 7.303 15.005 1.00 90.81 367 ILE A N 1
ATOM 2727 C CA . ILE A 1 367 ? -11.946 6.788 14.979 1.00 90.81 367 ILE A CA 1
ATOM 2728 C C . ILE A 1 367 ? -12.569 6.943 16.358 1.00 90.81 367 ILE A C 1
ATOM 2730 O O . ILE A 1 367 ? -11.967 6.597 17.375 1.00 90.81 367 ILE A O 1
ATOM 2734 N N . LYS A 1 368 ? -13.781 7.483 16.381 1.00 87.12 368 LYS A N 1
ATOM 2735 C CA . LYS A 1 368 ? -14.562 7.770 17.576 1.00 87.12 368 LYS A CA 1
ATOM 2736 C C . LYS A 1 368 ? -16.019 7.419 17.297 1.00 87.12 368 LYS A C 1
ATOM 2738 O O . LYS A 1 368 ? -16.501 7.723 16.219 1.00 87.12 368 LYS A O 1
ATOM 2743 N N . ASP A 1 369 ? -16.715 6.861 18.283 1.00 89.44 369 ASP A N 1
ATOM 2744 C CA . ASP A 1 369 ? -18.154 6.565 18.258 1.00 89.44 369 ASP A CA 1
ATOM 2745 C C . ASP A 1 369 ? -18.624 5.650 17.107 1.00 89.44 369 ASP A C 1
ATOM 2747 O O . ASP A 1 369 ? -18.199 5.733 15.957 1.00 89.44 369 ASP A O 1
ATOM 2751 N N . VAL A 1 370 ? -19.575 4.772 17.412 1.00 95.62 370 VAL A N 1
ATOM 2752 C CA . VAL A 1 370 ? -20.264 3.950 16.413 1.00 95.62 370 VAL A CA 1
ATOM 2753 C C . VAL A 1 370 ? -21.751 4.183 16.588 1.00 95.62 370 VAL A C 1
ATOM 2755 O O . VAL A 1 370 ? -22.249 4.127 17.711 1.00 95.62 370 VAL A O 1
ATOM 2758 N N . ILE A 1 371 ? -22.465 4.453 15.500 1.00 97.38 371 ILE A N 1
ATOM 2759 C CA . ILE A 1 371 ? -23.917 4.631 15.530 1.00 97.38 371 ILE A CA 1
ATOM 2760 C C . ILE A 1 371 ? -24.544 3.751 14.456 1.00 97.38 371 ILE A C 1
ATOM 2762 O O . ILE A 1 371 ? -24.409 4.004 13.261 1.00 97.38 371 ILE A O 1
ATOM 2766 N N . LEU A 1 372 ? -25.271 2.730 14.890 1.00 98.38 372 LEU A N 1
ATOM 2767 C CA . LEU A 1 372 ? -26.179 1.966 14.050 1.00 98.38 372 LEU A CA 1
ATOM 2768 C C . LEU A 1 372 ? -27.476 2.746 13.865 1.00 98.38 372 LEU A C 1
ATOM 2770 O O . LEU A 1 372 ? -27.947 3.425 14.781 1.00 98.38 372 LEU A O 1
ATOM 2774 N N . ARG A 1 373 ? -28.075 2.631 12.680 1.00 98.44 373 ARG A N 1
ATOM 2775 C CA . ARG A 1 373 ? -29.363 3.258 12.376 1.00 98.44 373 ARG A CA 1
ATOM 2776 C C . ARG A 1 373 ? -30.382 2.245 11.892 1.00 98.44 373 ARG A C 1
ATOM 2778 O O . ARG A 1 373 ? -30.032 1.272 11.225 1.00 98.44 373 ARG A O 1
ATOM 2785 N N . ASP A 1 374 ? -31.639 2.497 12.221 1.00 97.62 374 ASP A N 1
ATOM 2786 C CA . ASP A 1 374 ? -32.773 1.721 11.732 1.00 97.62 374 ASP A CA 1
ATOM 2787 C C . ASP A 1 374 ? -33.135 2.068 10.274 1.00 97.62 374 ASP A C 1
ATOM 2789 O O . ASP A 1 374 ? -32.477 2.880 9.617 1.00 97.62 374 ASP A O 1
ATOM 2793 N N . SER A 1 375 ? -34.204 1.459 9.754 1.00 95.94 375 SER A N 1
ATOM 2794 C CA . SER A 1 375 ? -34.679 1.681 8.380 1.00 95.94 375 SER A CA 1
ATOM 2795 C C . SER A 1 375 ? -35.136 3.114 8.100 1.00 95.94 375 SER A C 1
ATOM 2797 O O . SER A 1 375 ? -35.210 3.508 6.940 1.00 95.94 375 SER A O 1
ATOM 2799 N N . GLY A 1 376 ? -35.475 3.885 9.137 1.00 96.00 376 GLY A N 1
ATOM 2800 C CA . GLY A 1 376 ? -35.822 5.300 9.027 1.00 96.00 376 GLY A CA 1
ATOM 2801 C C . GLY A 1 376 ? -34.606 6.227 9.100 1.00 96.00 376 GLY A C 1
ATOM 2802 O O . GLY A 1 376 ? -34.770 7.442 9.034 1.00 96.00 376 GLY A O 1
ATOM 2803 N N . GLY A 1 377 ? -33.394 5.683 9.264 1.00 95.06 377 GLY A N 1
ATOM 2804 C CA . GLY A 1 377 ? -32.182 6.463 9.498 1.00 95.06 377 GLY A CA 1
ATOM 2805 C C . GLY A 1 377 ? -32.072 7.003 10.929 1.00 95.06 377 GLY A C 1
ATOM 2806 O O . GLY A 1 377 ? -31.212 7.846 11.199 1.00 95.06 377 GLY A O 1
ATOM 2807 N N . THR A 1 378 ? -32.902 6.529 11.858 1.00 97.69 378 THR A N 1
ATOM 2808 C CA . THR A 1 378 ? -32.864 6.937 13.268 1.00 97.69 378 THR A CA 1
ATOM 2809 C C . THR A 1 378 ? -31.785 6.157 14.002 1.00 97.69 378 THR A C 1
ATOM 2811 O O . THR A 1 378 ? -31.615 4.963 13.769 1.00 97.69 378 THR A O 1
ATOM 2814 N N . ALA A 1 37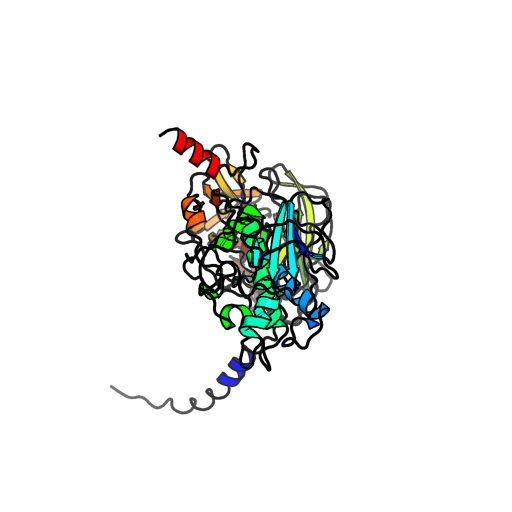9 ? -31.035 6.827 14.879 1.00 97.75 379 ALA A N 1
ATOM 2815 C CA . ALA A 1 379 ? -30.026 6.163 15.698 1.00 97.75 379 ALA A CA 1
ATOM 2816 C C . ALA A 1 379 ? -30.675 5.092 16.585 1.00 97.75 379 ALA A C 1
ATOM 2818 O O . ALA A 1 379 ? -31.679 5.346 17.252 1.00 97.75 379 ALA A O 1
ATOM 2819 N N . MET A 1 380 ? -30.092 3.898 16.590 1.00 98.31 380 MET A N 1
ATOM 2820 C CA . MET A 1 380 ? -30.551 2.795 17.425 1.00 98.31 380 MET A CA 1
ATOM 2821 C C . MET A 1 380 ? -30.113 2.994 18.880 1.00 98.31 380 MET A C 1
ATOM 2823 O O . MET A 1 380 ? -29.159 3.715 19.177 1.00 98.31 380 MET A O 1
ATOM 2827 N N . SER A 1 381 ? -30.812 2.328 19.801 1.00 96.38 381 SER A N 1
ATOM 2828 C CA . SER A 1 381 ? -30.592 2.470 21.245 1.00 96.38 381 SER A CA 1
ATOM 2829 C C . SER A 1 381 ? -29.258 1.913 21.738 1.00 96.38 381 SER A C 1
ATOM 2831 O O . SER A 1 381 ? -28.731 2.393 22.737 1.00 96.38 381 SER A O 1
ATOM 2833 N N . LEU A 1 382 ? -28.736 0.874 21.083 1.00 97.25 382 LEU A N 1
ATOM 2834 C CA . LEU A 1 382 ? -27.503 0.195 21.469 1.00 97.25 382 LEU A CA 1
ATOM 2835 C C . LEU A 1 382 ? -26.528 0.219 20.291 1.00 97.25 382 LEU A C 1
ATOM 2837 O O . LEU A 1 382 ? -26.938 0.033 19.145 1.00 97.25 382 LEU A O 1
ATOM 2841 N N . ASN A 1 383 ? -25.238 0.404 20.570 1.00 96.25 383 ASN A N 1
ATOM 2842 C CA . ASN A 1 383 ? -24.204 0.518 19.545 1.00 96.25 383 ASN A CA 1
ATOM 2843 C C . ASN A 1 383 ? -22.932 -0.253 19.935 1.00 96.25 383 ASN A C 1
ATOM 2845 O O . ASN A 1 383 ? -22.659 -0.392 21.131 1.00 96.25 383 ASN A O 1
ATOM 2849 N N . PRO A 1 384 ? -22.147 -0.743 18.955 1.00 95.25 384 PRO A N 1
ATOM 2850 C CA . PRO A 1 384 ? -20.806 -1.261 19.205 1.00 95.25 384 PRO A CA 1
ATOM 2851 C C . PRO A 1 384 ? -19.908 -0.208 19.867 1.00 95.25 384 PRO A C 1
ATOM 2853 O O . PRO A 1 384 ? -20.106 0.994 19.694 1.00 95.25 384 PRO A O 1
ATOM 2856 N N . ARG A 1 385 ? -18.888 -0.656 20.603 1.00 93.81 385 ARG A N 1
ATOM 2857 C CA . ARG A 1 385 ? -17.905 0.216 21.261 1.00 93.81 385 ARG A CA 1
ATOM 2858 C C . ARG A 1 385 ? -16.489 -0.224 20.919 1.00 93.81 385 ARG A C 1
ATOM 2860 O O . ARG A 1 385 ? -16.211 -1.417 20.824 1.00 93.81 385 ARG A O 1
ATOM 2867 N N . LEU A 1 386 ? -15.600 0.750 20.749 1.00 93.81 386 LEU A N 1
ATOM 2868 C CA . LEU A 1 386 ? -14.220 0.553 20.315 1.00 93.81 386 LEU A CA 1
ATOM 2869 C C . LEU A 1 386 ? -13.272 1.465 21.094 1.00 93.81 386 LEU A C 1
ATOM 2871 O O . LEU A 1 386 ? -13.656 2.543 21.545 1.00 93.81 386 LEU A O 1
ATOM 2875 N N . HIS A 1 387 ? -12.015 1.040 21.194 1.00 95.62 387 HIS A N 1
ATOM 2876 C CA . HIS A 1 387 ? -10.922 1.941 21.532 1.00 95.62 387 HIS A CA 1
ATOM 2877 C C . HIS A 1 387 ? -10.521 2.733 20.285 1.00 95.62 387 HIS A C 1
ATOM 2879 O O . HIS A 1 387 ? -10.553 2.207 19.171 1.00 95.62 387 HIS A O 1
ATOM 2885 N N . ALA A 1 388 ? -10.097 3.975 20.488 1.00 93.56 388 ALA A N 1
ATOM 2886 C CA . ALA A 1 388 ? -9.384 4.737 19.476 1.00 93.56 388 ALA A CA 1
ATOM 2887 C C . ALA A 1 388 ? -7.885 4.428 19.565 1.00 93.56 388 ALA A C 1
ATOM 2889 O O . ALA A 1 388 ? -7.364 4.197 20.657 1.00 93.56 388 ALA A O 1
ATOM 2890 N N . PHE A 1 389 ? -7.189 4.463 18.433 1.00 92.50 389 PHE A N 1
ATOM 2891 C CA . PHE A 1 389 ? -5.740 4.276 18.369 1.00 92.50 389 PHE A CA 1
ATOM 2892 C C . PHE A 1 389 ? -5.094 5.502 17.732 1.00 92.50 389 PHE A C 1
ATOM 2894 O O . PHE A 1 389 ? -5.704 6.140 16.868 1.00 92.50 389 PHE A O 1
ATOM 2901 N N . ASP A 1 390 ? -3.874 5.831 18.158 1.00 89.94 390 ASP A N 1
ATOM 2902 C CA . ASP A 1 390 ? -3.022 6.742 17.400 1.00 89.94 390 ASP A CA 1
ATOM 2903 C C . ASP A 1 390 ? -2.138 6.013 16.379 1.00 89.94 390 ASP A C 1
ATOM 2905 O O . ASP A 1 390 ? -2.156 4.787 16.265 1.00 89.94 390 ASP A O 1
ATOM 2909 N N . ALA A 1 391 ? -1.398 6.766 15.568 1.00 86.50 391 ALA A N 1
ATOM 2910 C CA . ALA A 1 391 ? -0.447 6.205 14.610 1.00 86.50 391 ALA A CA 1
ATOM 2911 C C . ALA A 1 391 ? 0.964 6.022 15.199 1.00 86.50 391 ALA A C 1
ATOM 2913 O O . ALA A 1 391 ? 1.931 5.875 14.451 1.00 86.50 391 ALA A O 1
ATOM 2914 N N . GLY A 1 392 ? 1.103 6.073 16.524 1.00 87.50 392 GLY A N 1
ATOM 2915 C CA . GLY A 1 392 ? 2.368 6.051 17.241 1.00 87.50 392 GLY A CA 1
ATOM 2916 C C . GLY A 1 392 ? 2.908 7.451 17.553 1.00 87.50 392 GLY A C 1
ATOM 2917 O O . GLY A 1 392 ? 3.005 8.317 16.679 1.00 87.50 392 GLY A O 1
ATOM 2918 N N . THR A 1 393 ? 3.339 7.661 18.791 1.00 87.12 393 THR A N 1
ATOM 2919 C CA . THR A 1 393 ? 3.988 8.889 19.260 1.00 87.12 393 THR A CA 1
ATOM 2920 C C . THR A 1 393 ? 5.433 8.585 19.644 1.00 87.12 393 THR A C 1
ATOM 2922 O O . THR A 1 393 ? 5.687 7.699 20.462 1.00 87.12 393 THR A O 1
ATOM 2925 N N . LEU A 1 394 ? 6.389 9.294 19.037 1.00 85.44 394 LEU A N 1
ATOM 2926 C CA . LEU A 1 394 ? 7.808 9.133 19.351 1.00 85.44 394 LEU A CA 1
ATOM 2927 C C . LEU A 1 394 ? 8.166 9.983 20.574 1.00 85.44 394 LEU A C 1
ATOM 2929 O O . LEU A 1 394 ? 8.115 11.210 20.512 1.00 85.44 394 LEU A O 1
ATOM 2933 N N . ASP A 1 395 ? 8.562 9.334 21.665 1.00 84.75 395 ASP A N 1
ATOM 2934 C CA . ASP A 1 395 ? 9.257 9.992 22.767 1.00 84.75 395 ASP A CA 1
ATOM 2935 C C . ASP A 1 395 ? 10.714 10.226 22.355 1.00 84.75 395 ASP A C 1
ATOM 2937 O O . ASP A 1 395 ? 11.505 9.286 22.251 1.00 84.75 395 ASP A O 1
ATOM 2941 N N . THR A 1 396 ? 11.065 11.485 22.098 1.00 74.88 396 THR A N 1
ATOM 2942 C CA . THR A 1 396 ? 12.404 11.883 21.647 1.00 74.88 396 THR A CA 1
ATOM 2943 C C . THR A 1 396 ? 13.451 11.860 22.760 1.00 74.88 396 THR A C 1
ATOM 2945 O O . THR A 1 396 ? 14.640 11.852 22.452 1.00 74.88 396 THR A O 1
ATOM 2948 N N . ILE A 1 397 ? 13.045 11.809 24.035 1.00 78.25 397 ILE A N 1
ATOM 2949 C CA . ILE A 1 397 ? 13.966 11.714 25.176 1.00 78.25 397 ILE A CA 1
ATOM 2950 C C . ILE A 1 397 ? 14.346 10.250 25.406 1.00 78.25 397 ILE A C 1
ATOM 2952 O O . ILE A 1 397 ? 15.527 9.915 25.482 1.00 78.25 397 ILE A O 1
ATOM 2956 N N . GLY A 1 398 ? 13.344 9.373 25.503 1.00 75.06 398 GLY A N 1
ATOM 2957 C CA . GLY A 1 398 ? 13.535 7.935 25.709 1.00 75.06 398 GLY A CA 1
ATOM 2958 C C . GLY A 1 398 ? 13.808 7.141 24.429 1.00 75.06 398 GLY A C 1
ATOM 2959 O O . GLY A 1 398 ? 14.093 5.945 24.500 1.00 75.06 398 GLY A O 1
ATOM 2960 N N . GLY A 1 399 ? 13.679 7.769 23.258 1.00 84.62 399 GLY A N 1
ATOM 2961 C CA . GLY A 1 399 ? 13.835 7.126 21.954 1.00 84.62 399 GLY A CA 1
ATOM 2962 C C . GLY A 1 399 ? 12.841 5.987 21.721 1.00 84.62 399 GLY A C 1
ATOM 2963 O O . GLY A 1 399 ? 13.181 5.018 21.050 1.00 84.62 399 GLY A O 1
ATOM 2964 N N . THR A 1 400 ? 11.644 6.059 22.308 1.00 91.06 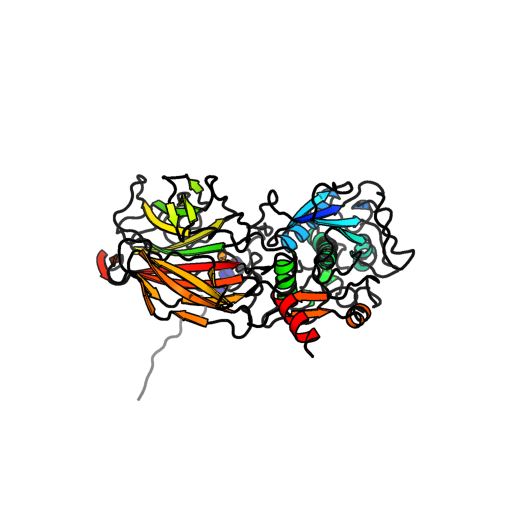400 THR A N 1
ATOM 2965 C CA . THR A 1 400 ? 10.638 4.989 22.245 1.00 91.06 400 THR A CA 1
ATOM 2966 C C . THR A 1 400 ? 9.425 5.451 21.451 1.00 91.06 400 THR A C 1
ATOM 2968 O O . THR A 1 400 ? 8.843 6.496 21.735 1.00 91.06 400 THR A O 1
ATOM 2971 N N . LEU A 1 401 ? 9.021 4.662 20.460 1.00 91.62 401 LEU A N 1
ATOM 2972 C CA . LEU A 1 401 ? 7.752 4.837 19.768 1.00 91.62 401 LEU A CA 1
ATOM 2973 C C . LEU A 1 401 ? 6.666 4.131 20.569 1.00 91.62 401 LEU A C 1
ATOM 2975 O O . LEU A 1 401 ? 6.797 2.942 20.860 1.00 91.62 401 LEU A O 1
ATOM 2979 N N . ASN A 1 402 ? 5.600 4.847 20.909 1.00 93.31 402 ASN A N 1
ATOM 2980 C CA . ASN A 1 402 ? 4.493 4.306 21.685 1.00 93.31 402 ASN A CA 1
ATOM 2981 C C . ASN A 1 402 ? 3.188 4.370 20.899 1.00 93.31 402 ASN A C 1
ATOM 2983 O O . ASN A 1 402 ? 2.852 5.429 20.382 1.00 93.31 402 ASN A O 1
ATOM 2987 N N . LEU A 1 403 ? 2.435 3.273 20.861 1.00 93.94 403 LEU A N 1
ATOM 2988 C CA . LEU A 1 403 ? 1.046 3.262 20.421 1.00 93.94 403 LEU A CA 1
ATOM 2989 C C . LEU A 1 403 ? 0.153 3.796 21.543 1.00 93.94 403 LEU A C 1
ATOM 2991 O O . LEU A 1 403 ? 0.100 3.218 22.632 1.00 93.94 403 LEU A O 1
ATOM 2995 N N . GLY A 1 404 ? -0.572 4.870 21.264 1.00 94.00 404 GLY A N 1
ATOM 2996 C CA . GLY A 1 404 ? -1.644 5.356 22.117 1.00 94.00 404 GLY A CA 1
ATOM 2997 C C . GLY A 1 404 ? -2.934 4.576 21.876 1.00 94.00 404 GLY A C 1
ATOM 2998 O O . GLY A 1 404 ? -3.390 4.466 20.739 1.00 94.00 404 GLY A O 1
ATOM 2999 N N . VAL A 1 405 ? -3.547 4.071 22.947 1.00 96.06 405 VAL A N 1
ATOM 3000 C CA . VAL A 1 405 ? -4.882 3.449 22.922 1.00 96.06 405 VAL A CA 1
ATOM 3001 C C . VAL A 1 405 ? -5.798 4.220 23.859 1.00 96.06 405 VAL A C 1
ATOM 3003 O O . VAL A 1 405 ? -5.477 4.364 25.032 1.00 96.06 405 VAL A O 1
ATOM 3006 N N . PHE A 1 406 ? -6.942 4.701 23.380 1.00 95.69 406 PHE A N 1
ATOM 3007 C CA . PHE A 1 406 ? -7.805 5.625 24.118 1.00 95.69 406 PHE A CA 1
ATOM 3008 C C . PHE A 1 406 ? -9.229 5.098 24.225 1.00 95.69 406 PHE A C 1
ATOM 3010 O O . PHE A 1 406 ? -9.793 4.589 23.257 1.00 95.69 406 PHE A O 1
ATOM 3017 N N . ASN A 1 407 ? -9.845 5.286 25.389 1.00 95.44 407 ASN A N 1
ATOM 3018 C CA . ASN A 1 407 ? -11.283 5.126 25.542 1.00 95.44 407 ASN A CA 1
ATOM 3019 C C . ASN A 1 407 ? -11.950 6.503 25.432 1.00 95.44 407 ASN A C 1
ATOM 3021 O O . ASN A 1 407 ? -11.971 7.275 26.389 1.00 95.44 407 ASN A O 1
ATOM 3025 N N . LEU A 1 408 ? -12.468 6.814 24.243 1.00 91.94 408 LEU A N 1
ATOM 3026 C CA . LEU A 1 408 ? -13.166 8.076 23.967 1.00 91.94 408 LEU A CA 1
ATOM 3027 C C . LEU A 1 408 ? -14.677 8.003 24.238 1.00 91.94 408 LEU A C 1
ATOM 3029 O O . LEU A 1 408 ? -15.379 8.982 23.983 1.00 91.94 408 LEU A O 1
ATOM 3033 N N . GLY A 1 409 ? -15.164 6.855 24.716 1.00 88.25 409 GLY A N 1
ATOM 3034 C CA . GLY A 1 409 ? -16.561 6.640 25.066 1.00 88.25 409 GLY A CA 1
ATOM 3035 C C . GLY A 1 409 ? -16.910 7.120 26.475 1.00 88.25 409 GLY A C 1
ATOM 3036 O O . GLY A 1 409 ? -16.138 7.796 27.154 1.00 88.25 409 GLY A O 1
ATOM 3037 N N . ASP A 1 410 ? -18.104 6.738 26.915 1.00 89.69 410 ASP A N 1
ATOM 3038 C CA . ASP A 1 410 ? -18.729 7.139 28.178 1.00 89.69 410 ASP A CA 1
ATOM 3039 C C . ASP A 1 410 ? -18.672 6.060 29.276 1.00 89.69 410 ASP A C 1
ATOM 3041 O O . ASP A 1 410 ? -19.043 6.320 30.420 1.00 89.69 410 ASP A O 1
ATOM 3045 N N . ALA A 1 411 ? -18.197 4.855 28.953 1.00 91.69 411 ALA A N 1
ATOM 3046 C CA . ALA A 1 411 ? -18.120 3.722 29.872 1.00 91.69 411 ALA A CA 1
ATOM 3047 C C . ALA A 1 411 ? -16.758 3.011 29.799 1.00 91.69 411 ALA A C 1
ATOM 3049 O O . ALA A 1 411 ? -16.108 3.063 28.751 1.00 91.69 411 ALA A O 1
ATOM 3050 N N . PRO A 1 412 ? -16.310 2.341 30.878 1.00 94.94 412 PRO A N 1
ATOM 3051 C CA . PRO A 1 412 ? -15.048 1.608 30.876 1.00 94.94 412 PRO A CA 1
ATOM 3052 C C . PRO A 1 412 ? -15.033 0.495 29.827 1.00 94.94 412 PRO A C 1
ATOM 3054 O O . PRO A 1 412 ? -16.011 -0.237 29.671 1.00 94.94 412 PRO A O 1
ATOM 3057 N N . LEU A 1 413 ? -13.896 0.337 29.153 1.00 96.88 413 LEU A N 1
ATOM 3058 C CA . LEU A 1 413 ? -13.649 -0.740 28.198 1.00 96.88 413 LEU A CA 1
ATOM 3059 C C . LEU A 1 413 ? -12.441 -1.562 28.642 1.00 96.88 413 LEU A C 1
ATOM 3061 O O . LEU A 1 413 ? -11.527 -1.058 29.291 1.00 96.88 413 LEU A O 1
ATOM 3065 N N . GLN A 1 414 ? -12.431 -2.841 28.285 1.00 97.81 414 GLN A N 1
ATOM 3066 C CA . GLN A 1 414 ? -11.274 -3.713 28.440 1.00 97.81 414 GLN A CA 1
ATOM 3067 C C . GLN A 1 414 ? -10.620 -3.916 27.078 1.00 97.81 414 GLN A C 1
ATOM 3069 O O . GLN A 1 414 ? -11.261 -4.371 26.134 1.00 97.81 414 GLN A O 1
ATOM 3074 N N . LEU A 1 415 ? -9.343 -3.567 26.972 1.00 97.62 415 LEU A N 1
ATOM 3075 C CA . LEU A 1 415 ? -8.496 -3.941 25.850 1.00 97.62 415 LEU A CA 1
ATOM 3076 C C . LEU A 1 415 ? -7.995 -5.365 26.091 1.00 97.62 415 LEU A C 1
ATOM 3078 O O . LEU A 1 415 ? -7.473 -5.648 27.170 1.00 97.62 415 LEU A O 1
ATOM 3082 N N . GLY A 1 416 ? -8.145 -6.249 25.111 1.00 96.44 416 GLY A N 1
ATOM 3083 C CA . GLY A 1 416 ? -7.678 -7.630 25.197 1.00 96.44 416 GLY A CA 1
ATOM 3084 C C . GLY A 1 416 ? -6.980 -8.092 23.927 1.00 96.44 416 GLY A C 1
ATOM 3085 O O . GLY A 1 416 ? -7.269 -7.590 22.842 1.00 96.44 416 GLY A O 1
ATOM 3086 N N . ASN A 1 417 ? -6.073 -9.059 24.077 1.00 95.69 417 ASN A N 1
ATOM 3087 C CA . ASN A 1 417 ? -5.364 -9.719 22.976 1.00 95.69 417 ASN A CA 1
ATOM 3088 C C . ASN A 1 417 ? -4.759 -8.743 21.953 1.00 95.69 417 ASN A C 1
ATOM 3090 O O . ASN A 1 417 ? -4.789 -9.024 20.755 1.00 95.69 417 ASN A O 1
ATOM 3094 N N . LEU A 1 418 ? -4.248 -7.588 22.394 1.00 97.94 418 LEU A N 1
ATOM 3095 C CA . LEU A 1 418 ? -3.636 -6.638 21.474 1.00 97.94 418 LEU A CA 1
ATOM 3096 C C . LEU A 1 418 ? -2.301 -7.209 21.007 1.00 97.94 418 LEU A C 1
ATOM 3098 O O . LEU A 1 418 ? -1.327 -7.226 21.760 1.00 97.94 418 LEU A O 1
ATOM 3102 N N . GLN A 1 419 ? -2.267 -7.664 19.766 1.00 97.31 419 GLN A N 1
ATOM 3103 C CA . GLN A 1 419 ? -1.087 -8.188 19.099 1.00 97.31 419 GLN A CA 1
ATOM 3104 C C . GLN A 1 419 ? -0.532 -7.163 18.123 1.00 97.31 419 GLN A C 1
ATOM 3106 O O . GLN A 1 419 ? -1.278 -6.371 17.551 1.00 97.31 419 GLN A O 1
ATOM 3111 N N . MET A 1 420 ? 0.778 -7.220 17.914 1.00 97.25 420 MET A N 1
ATOM 3112 C CA . MET A 1 420 ? 1.497 -6.444 16.917 1.00 97.25 420 MET A CA 1
ATOM 3113 C C . MET A 1 420 ? 2.420 -7.353 16.110 1.00 97.25 420 MET A C 1
ATOM 3115 O O . MET A 1 420 ? 3.016 -8.280 16.662 1.00 97.25 420 MET A O 1
ATOM 3119 N N . ARG A 1 421 ? 2.554 -7.054 14.818 1.00 96.88 421 ARG A N 1
ATOM 3120 C CA . ARG A 1 421 ? 3.501 -7.666 13.881 1.00 96.88 421 ARG A CA 1
ATOM 3121 C C . ARG A 1 421 ? 4.189 -6.563 13.083 1.00 96.88 421 ARG A C 1
ATOM 3123 O O . ARG A 1 421 ? 3.530 -5.597 12.701 1.00 96.88 421 ARG A O 1
ATOM 3130 N N . GLU A 1 422 ? 5.485 -6.696 12.839 1.00 96.56 422 GLU A N 1
ATOM 3131 C CA . GLU A 1 422 ? 6.231 -5.806 11.943 1.00 96.56 422 GLU A CA 1
ATOM 3132 C C . GLU A 1 422 ? 6.338 -6.494 10.582 1.00 96.56 422 GLU A C 1
ATOM 3134 O O . GLU A 1 422 ? 6.686 -7.674 10.513 1.00 96.56 422 GLU A O 1
ATOM 3139 N N . LEU A 1 423 ? 5.968 -5.796 9.510 1.00 96.44 423 LEU A N 1
ATOM 3140 C CA . LEU A 1 423 ? 5.717 -6.405 8.207 1.00 96.44 423 LEU A CA 1
ATOM 3141 C C . LEU A 1 423 ? 6.579 -5.776 7.100 1.00 96.44 423 LEU A C 1
ATOM 3143 O O . LEU A 1 423 ? 6.722 -4.549 7.080 1.00 96.44 423 LEU A O 1
ATOM 3147 N N . PRO A 1 424 ? 7.082 -6.580 6.141 1.00 94.88 424 PRO A N 1
ATOM 3148 C CA . PRO A 1 424 ? 7.831 -6.080 4.984 1.00 94.88 424 PRO A CA 1
ATOM 3149 C C . PRO A 1 424 ? 6.940 -5.332 3.986 1.00 94.88 424 PRO A C 1
ATOM 3151 O O . PRO A 1 424 ? 7.395 -4.393 3.334 1.00 94.88 424 PRO A O 1
ATOM 3154 N N . ARG A 1 425 ? 5.655 -5.703 3.908 1.00 93.38 425 ARG A N 1
ATOM 3155 C CA . ARG A 1 425 ? 4.666 -5.155 2.972 1.00 93.38 425 ARG A CA 1
ATOM 3156 C C . ARG A 1 425 ? 3.389 -4.714 3.683 1.00 93.38 425 ARG A C 1
ATOM 3158 O O . ARG A 1 425 ? 3.245 -4.817 4.904 1.00 93.38 425 ARG A O 1
ATOM 3165 N N . VAL A 1 426 ? 2.461 -4.189 2.898 1.00 92.38 426 VAL A N 1
ATOM 3166 C CA . VAL A 1 426 ? 1.119 -3.789 3.320 1.00 92.38 426 VAL A CA 1
ATOM 3167 C C . VAL A 1 426 ? 0.205 -5.014 3.240 1.00 92.38 426 VAL A C 1
ATOM 3169 O O . VAL A 1 426 ? 0.079 -5.632 2.186 1.00 92.38 426 VAL A O 1
ATOM 3172 N N . VAL A 1 427 ? -0.478 -5.363 4.334 1.00 93.81 427 VAL A N 1
ATOM 3173 C CA . VAL A 1 427 ? -1.582 -6.333 4.262 1.00 93.81 427 VAL A CA 1
ATOM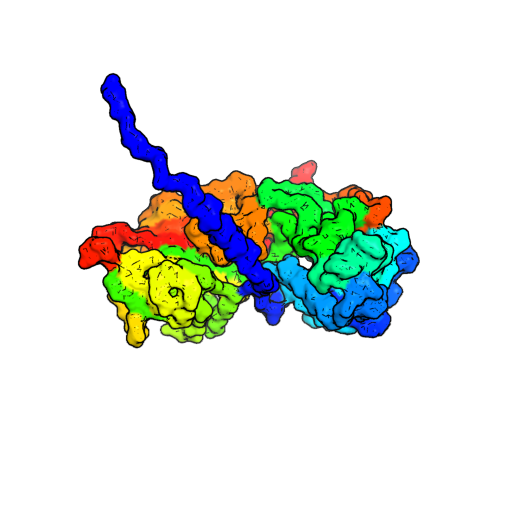 3174 C C . VAL A 1 427 ? -2.757 -5.683 3.552 1.00 93.81 427 VAL A C 1
ATOM 3176 O O . VAL A 1 427 ? -3.154 -4.566 3.891 1.00 93.81 427 VAL A O 1
ATOM 3179 N N . ALA A 1 428 ? -3.334 -6.402 2.595 1.00 92.19 428 ALA A N 1
ATOM 3180 C CA . ALA A 1 428 ? -4.561 -6.006 1.932 1.00 92.19 428 ALA A CA 1
ATOM 3181 C C . ALA A 1 428 ? -5.707 -5.797 2.927 1.00 92.19 428 ALA A C 1
ATOM 3183 O O . ALA A 1 428 ? -5.954 -6.632 3.797 1.00 92.19 428 ALA A O 1
ATOM 3184 N N . LEU A 1 429 ? -6.491 -4.741 2.722 1.00 91.69 429 LEU A N 1
ATOM 3185 C CA . LEU A 1 429 ? -7.687 -4.457 3.508 1.00 91.69 429 LEU A CA 1
ATOM 3186 C C . LEU A 1 429 ? -8.650 -5.650 3.505 1.00 91.69 429 LEU A C 1
ATOM 3188 O O . LEU A 1 429 ? -9.158 -6.030 4.551 1.00 91.69 429 LEU A O 1
ATOM 3192 N N . ASP A 1 430 ? -8.834 -6.325 2.371 1.00 91.50 430 ASP A N 1
ATOM 3193 C CA . ASP A 1 430 ? -9.702 -7.510 2.294 1.00 91.50 430 ASP A CA 1
ATOM 3194 C C . ASP A 1 430 ? -9.167 -8.730 3.068 1.00 91.50 430 ASP A C 1
ATOM 3196 O O . ASP A 1 430 ? -9.902 -9.686 3.308 1.00 91.50 430 ASP A O 1
ATOM 3200 N N . GLN A 1 431 ? -7.899 -8.698 3.480 1.00 94.44 431 GLN A N 1
ATOM 3201 C CA . GLN A 1 431 ? -7.252 -9.732 4.285 1.00 94.44 431 GLN A CA 1
ATOM 3202 C C . GLN A 1 431 ? -7.158 -9.373 5.774 1.00 94.44 431 GLN A C 1
ATOM 3204 O O . GLN A 1 431 ? -6.887 -10.243 6.602 1.00 94.44 431 GLN A O 1
ATOM 3209 N N . MET A 1 432 ? -7.431 -8.120 6.148 1.00 95.75 432 MET A N 1
ATOM 3210 C CA . MET A 1 432 ? -7.491 -7.661 7.540 1.00 95.75 432 MET A CA 1
ATOM 3211 C C . MET A 1 432 ? -8.810 -8.087 8.212 1.00 95.75 432 MET A C 1
ATOM 3213 O O . MET A 1 432 ? -9.579 -7.270 8.714 1.00 95.75 432 MET A O 1
ATOM 3217 N N . VAL A 1 433 ? -9.098 -9.385 8.183 1.00 94.62 433 VAL A N 1
ATOM 3218 C CA . VAL A 1 433 ? -10.321 -10.003 8.704 1.00 94.62 433 VAL A CA 1
ATOM 3219 C C . VAL A 1 433 ? -9.980 -11.167 9.629 1.00 94.62 433 VAL A C 1
ATOM 3221 O O . VAL A 1 433 ? -8.826 -11.588 9.752 1.00 94.62 433 VAL A O 1
ATOM 3224 N N . ARG A 1 434 ? -10.989 -11.720 10.304 1.00 90.94 434 ARG A N 1
ATOM 3225 C CA . ARG A 1 434 ? -10.808 -12.945 11.086 1.00 90.94 434 ARG A CA 1
ATOM 3226 C C . ARG A 1 434 ? -10.370 -14.085 10.178 1.00 90.94 434 ARG A C 1
ATOM 3228 O O . ARG A 1 434 ? -10.990 -14.320 9.148 1.00 90.94 434 ARG A O 1
ATOM 3235 N N . ASP A 1 435 ? -9.299 -14.760 10.584 1.00 88.75 435 ASP A N 1
ATOM 3236 C CA . ASP A 1 435 ? -8.674 -15.863 9.847 1.00 88.75 435 ASP A CA 1
ATOM 3237 C C . ASP A 1 435 ? -8.178 -15.477 8.436 1.00 88.75 435 ASP A C 1
ATOM 3239 O O . ASP A 1 435 ? -7.886 -16.347 7.616 1.00 88.75 435 ASP A O 1
ATOM 3243 N N . GLY A 1 436 ? -8.050 -14.172 8.157 1.00 90.88 436 GLY A N 1
ATOM 3244 C CA . GLY A 1 436 ? -7.424 -13.670 6.939 1.00 90.88 436 GLY A CA 1
ATOM 3245 C C . GLY A 1 436 ? -5.938 -14.032 6.881 1.00 90.88 436 GLY A C 1
ATOM 3246 O O . GLY A 1 436 ? -5.258 -14.120 7.909 1.00 90.88 436 GLY A O 1
ATOM 3247 N N . ARG A 1 437 ? -5.427 -14.255 5.667 1.00 92.56 437 ARG A N 1
ATOM 3248 C CA . ARG A 1 437 ? -4.002 -14.543 5.432 1.00 92.56 437 ARG A CA 1
ATOM 3249 C C . ARG A 1 437 ? -3.211 -13.241 5.333 1.00 92.56 437 ARG A C 1
ATOM 3251 O O . ARG A 1 437 ? -3.716 -12.265 4.797 1.00 92.56 437 ARG A O 1
ATOM 3258 N N . ILE A 1 438 ? -1.960 -13.221 5.784 1.00 93.06 438 ILE A N 1
ATOM 3259 C CA . ILE A 1 438 ? -1.070 -12.086 5.505 1.00 93.06 438 ILE A CA 1
ATOM 3260 C C . ILE A 1 438 ? -0.722 -12.142 4.017 1.00 93.06 438 ILE A C 1
ATOM 3262 O O . ILE A 1 438 ? 0.016 -13.018 3.573 1.00 93.06 438 ILE A O 1
ATOM 3266 N N . ALA A 1 439 ? -1.352 -11.265 3.243 1.00 92.44 439 ALA A N 1
ATOM 3267 C CA . ALA A 1 439 ? -1.150 -11.157 1.811 1.00 92.44 439 ALA A CA 1
ATOM 3268 C C . ALA A 1 439 ? -1.381 -9.720 1.338 1.00 92.44 439 ALA A C 1
ATOM 3270 O O . ALA A 1 439 ? -2.161 -8.978 1.946 1.00 92.44 439 ALA A O 1
ATOM 3271 N N . ASP A 1 440 ? -0.705 -9.344 0.258 1.00 90.00 440 ASP A N 1
ATOM 3272 C CA . ASP A 1 440 ? -0.842 -8.027 -0.363 1.00 90.00 440 ASP A CA 1
ATOM 3273 C C . ASP A 1 440 ? -2.148 -7.901 -1.170 1.00 90.00 440 ASP A C 1
ATOM 3275 O O . ASP A 1 440 ? -2.967 -8.828 -1.239 1.00 90.00 440 ASP A O 1
ATOM 3279 N N . PHE A 1 441 ? -2.376 -6.736 -1.785 1.00 86.50 441 PHE A N 1
ATOM 3280 C CA . PHE A 1 441 ? -3.594 -6.466 -2.564 1.00 86.50 441 PHE A CA 1
ATOM 3281 C C . PHE A 1 441 ? -3.724 -7.329 -3.827 1.00 86.50 441 PHE A C 1
ATOM 3283 O O . PHE A 1 441 ? -4.825 -7.473 -4.357 1.00 86.50 441 PHE A O 1
ATOM 3290 N N . THR A 1 442 ? -2.629 -7.930 -4.295 1.00 85.00 442 THR A N 1
ATOM 3291 C CA . THR A 1 442 ? -2.637 -8.894 -5.403 1.00 85.00 442 THR A CA 1
ATOM 3292 C C . THR A 1 442 ? -2.913 -10.321 -4.931 1.00 85.00 442 THR A C 1
ATOM 3294 O O . THR A 1 442 ? -3.085 -11.232 -5.741 1.00 85.00 442 THR A O 1
ATOM 3297 N N . GLY A 1 443 ? -3.030 -10.520 -3.615 1.00 87.44 443 GLY A N 1
ATOM 3298 C CA . GLY A 1 443 ? -3.274 -11.809 -2.987 1.00 87.44 443 GLY A CA 1
ATOM 3299 C C . GLY A 1 443 ? -2.008 -12.637 -2.790 1.00 87.44 443 GLY A C 1
ATOM 3300 O O . GLY A 1 443 ? -2.126 -13.831 -2.491 1.00 87.44 443 GLY A O 1
ATOM 3301 N N . MET A 1 444 ? -0.832 -12.027 -2.943 1.00 87.44 444 MET A N 1
ATOM 3302 C CA . MET A 1 444 ? 0.449 -12.677 -2.725 1.00 87.44 444 MET A CA 1
ATOM 3303 C C . MET A 1 444 ? 0.734 -12.810 -1.232 1.00 87.44 444 MET A C 1
ATOM 3305 O O . MET A 1 444 ? 0.721 -11.798 -0.529 1.00 87.44 444 MET A O 1
ATOM 3309 N N . PRO A 1 445 ? 0.966 -14.031 -0.725 1.00 91.62 445 PRO A N 1
ATOM 3310 C CA . PRO A 1 445 ? 1.293 -14.226 0.676 1.00 91.62 445 PRO A CA 1
ATOM 3311 C C . PRO A 1 445 ? 2.692 -13.692 0.994 1.00 91.62 445 PRO A C 1
ATOM 3313 O O . PRO A 1 445 ? 3.596 -13.787 0.169 1.00 91.62 445 PRO A O 1
ATOM 3316 N N . PHE A 1 446 ? 2.859 -13.181 2.209 1.00 92.62 446 PHE A N 1
ATOM 3317 C CA . PHE A 1 446 ? 4.155 -12.839 2.793 1.00 92.62 446 PHE A CA 1
ATOM 3318 C C . PHE A 1 446 ? 4.101 -13.061 4.308 1.00 92.62 446 PHE A C 1
ATOM 3320 O O . PHE A 1 446 ? 3.018 -13.207 4.883 1.00 92.62 446 PHE A O 1
ATOM 3327 N N . GLU A 1 447 ? 5.255 -13.089 4.968 1.00 94.69 447 GLU A N 1
ATOM 3328 C CA . GLU A 1 447 ? 5.341 -13.313 6.412 1.00 94.69 447 GLU A CA 1
ATOM 3329 C C . GLU A 1 447 ? 5.773 -12.038 7.154 1.00 94.69 447 GLU A C 1
ATOM 3331 O O . GLU A 1 447 ? 6.431 -11.164 6.583 1.00 94.69 447 GLU A O 1
ATOM 3336 N N . PRO A 1 448 ? 5.413 -11.885 8.441 1.00 95.56 448 PRO A N 1
ATOM 3337 C CA . PRO A 1 448 ? 6.036 -10.883 9.295 1.00 95.56 448 PRO A CA 1
ATOM 3338 C C . PRO A 1 448 ? 7.551 -11.059 9.358 1.00 95.56 448 PRO A C 1
ATOM 3340 O O . PRO A 1 448 ? 8.061 -12.177 9.259 1.00 95.56 448 PRO A O 1
ATOM 3343 N N . TRP A 1 449 ? 8.263 -9.974 9.664 1.00 94.56 449 TRP A N 1
ATOM 3344 C CA . TRP A 1 449 ? 9.682 -10.080 9.978 1.00 94.56 449 TRP A CA 1
ATOM 3345 C C . TRP A 1 449 ? 9.905 -11.065 11.140 1.00 94.56 449 TRP A C 1
ATOM 3347 O O . TRP A 1 449 ? 9.118 -11.057 12.102 1.00 94.56 449 TRP A O 1
ATOM 3357 N N . PRO A 1 450 ? 10.961 -11.901 11.089 1.00 91.38 450 PRO A N 1
ATOM 3358 C CA . PRO A 1 450 ? 11.236 -12.891 12.125 1.00 91.38 450 PRO A CA 1
ATOM 3359 C C . PRO A 1 450 ? 11.273 -12.282 13.529 1.00 91.38 450 PRO A C 1
ATOM 3361 O O . PRO A 1 450 ? 11.809 -11.197 13.734 1.00 91.38 450 PRO A O 1
ATOM 3364 N N . ASP A 1 451 ? 10.699 -12.992 14.501 1.00 88.81 451 ASP A N 1
ATOM 3365 C CA . ASP A 1 451 ? 10.703 -12.622 15.924 1.00 88.81 451 ASP A CA 1
ATOM 3366 C C . ASP A 1 451 ? 10.069 -11.252 16.264 1.00 88.81 451 ASP A C 1
ATOM 3368 O O . ASP A 1 451 ? 10.282 -10.715 17.352 1.00 88.81 451 ASP A O 1
ATOM 3372 N N . THR A 1 452 ? 9.239 -10.688 15.377 1.00 92.88 452 THR A N 1
ATOM 3373 C CA . THR A 1 452 ? 8.567 -9.391 15.616 1.00 92.88 452 THR A CA 1
ATOM 3374 C C . THR A 1 452 ? 7.118 -9.499 16.091 1.00 92.88 452 THR A C 1
ATOM 3376 O O . THR A 1 452 ? 6.542 -8.514 16.559 1.00 92.88 452 THR A O 1
ATOM 3379 N N . THR A 1 453 ? 6.513 -10.687 16.003 1.00 93.94 453 THR A N 1
ATOM 3380 C CA . THR A 1 453 ? 5.140 -10.907 16.474 1.00 93.94 453 THR A CA 1
ATOM 3381 C C . THR A 1 453 ? 5.103 -10.927 17.998 1.00 93.94 453 THR A C 1
ATOM 3383 O O . THR A 1 453 ? 5.743 -11.765 18.630 1.00 93.94 453 THR A O 1
ATOM 3386 N N . ARG A 1 454 ? 4.316 -10.032 18.601 1.00 95.12 454 ARG A N 1
ATOM 3387 C CA . ARG A 1 454 ? 4.222 -9.902 20.061 1.00 95.12 454 ARG A CA 1
ATOM 3388 C C . ARG A 1 454 ? 2.830 -9.527 20.541 1.00 95.12 454 ARG A C 1
ATOM 3390 O O . ARG A 1 454 ? 2.120 -8.764 19.888 1.00 95.12 454 ARG A O 1
ATOM 3397 N N . THR A 1 455 ? 2.473 -10.011 21.726 1.00 96.69 455 THR A N 1
ATOM 3398 C CA . THR A 1 455 ? 1.300 -9.532 22.463 1.00 96.69 455 THR A CA 1
ATOM 3399 C C . THR A 1 455 ? 1.706 -8.328 23.306 1.00 96.69 455 THR A C 1
ATOM 3401 O O . THR A 1 455 ? 2.543 -8.443 24.196 1.00 96.69 455 THR A O 1
ATOM 3404 N N . LEU A 1 456 ? 1.134 -7.163 23.006 1.00 96.81 456 LEU A N 1
ATOM 3405 C CA . LEU A 1 456 ? 1.362 -5.918 23.744 1.00 96.81 456 LEU A CA 1
ATOM 3406 C C . LEU A 1 456 ? 0.518 -5.857 25.019 1.00 96.81 456 LEU A C 1
ATOM 3408 O O . LEU A 1 456 ? 0.962 -5.323 26.032 1.00 96.81 456 LEU A O 1
ATOM 3412 N N . VAL A 1 457 ? -0.711 -6.377 24.958 1.00 96.88 457 VAL A N 1
ATOM 3413 C CA . VAL A 1 457 ? -1.653 -6.404 26.081 1.00 96.88 457 VAL A CA 1
ATOM 3414 C C . VAL A 1 457 ? -2.476 -7.684 26.019 1.00 96.88 457 VAL A C 1
ATOM 3416 O O . VAL A 1 457 ? -3.262 -7.864 25.091 1.00 96.88 457 VAL A O 1
ATOM 3419 N N . ASP A 1 458 ? -2.360 -8.533 27.040 1.00 95.56 458 ASP A N 1
ATOM 3420 C CA . ASP A 1 458 ? -3.280 -9.663 27.217 1.00 95.56 458 ASP A CA 1
ATOM 3421 C C . ASP A 1 458 ? -4.661 -9.158 27.644 1.00 95.56 458 ASP A C 1
ATOM 3423 O O . ASP A 1 458 ? -5.683 -9.500 27.045 1.00 95.56 458 ASP A O 1
ATOM 3427 N N . LYS A 1 459 ? -4.685 -8.307 28.679 1.00 96.00 459 LYS A N 1
ATOM 3428 C CA . LYS A 1 459 ? -5.890 -7.670 29.208 1.00 96.00 459 LYS A CA 1
ATOM 3429 C C . LYS A 1 459 ? -5.558 -6.401 29.996 1.00 96.00 459 LYS A C 1
ATOM 3431 O O . LYS A 1 459 ? -4.758 -6.452 30.926 1.00 96.00 459 LYS A O 1
ATOM 3436 N N . ALA A 1 460 ? -6.227 -5.291 29.699 1.00 96.94 460 ALA A N 1
ATOM 3437 C CA . ALA A 1 460 ? -6.138 -4.047 30.465 1.00 96.94 460 ALA A CA 1
ATOM 3438 C C . ALA A 1 460 ? -7.486 -3.315 30.492 1.00 96.94 460 ALA A C 1
ATOM 3440 O O . ALA A 1 460 ? -8.196 -3.298 29.494 1.00 96.94 460 ALA A O 1
ATOM 3441 N N . SER A 1 461 ? -7.840 -2.702 31.624 1.00 96.50 461 SER A N 1
ATOM 3442 C CA . SER A 1 461 ? -9.021 -1.829 31.719 1.00 96.50 461 SER A CA 1
ATOM 3443 C C . SER A 1 461 ? -8.632 -0.391 31.394 1.00 96.50 461 SER A C 1
ATOM 3445 O O . SER A 1 461 ? -7.615 0.094 31.891 1.00 96.50 461 SER A O 1
ATOM 3447 N N . VAL A 1 462 ? -9.445 0.294 30.593 1.00 97.00 462 VAL A N 1
ATOM 3448 C CA . VAL A 1 462 ? -9.248 1.691 30.199 1.00 97.00 462 VAL A CA 1
ATOM 3449 C C . VAL A 1 462 ? -10.507 2.482 30.544 1.00 97.00 462 VAL A C 1
ATOM 3451 O O . VAL A 1 462 ? -11.573 2.298 29.950 1.00 97.00 462 VAL A O 1
ATOM 3454 N N . GLU A 1 463 ? -10.381 3.367 31.529 1.00 97.06 463 GLU A N 1
ATOM 3455 C CA . GLU A 1 463 ? -11.471 4.238 31.977 1.00 97.06 463 GLU A CA 1
ATOM 3456 C C . GLU A 1 463 ? -11.847 5.289 30.913 1.00 97.06 463 GLU A C 1
ATOM 3458 O O . GLU A 1 463 ? -10.989 5.679 30.113 1.00 97.06 463 GLU A O 1
ATOM 3463 N N . PRO A 1 464 ? -13.094 5.797 30.912 1.00 94.94 464 PRO A N 1
ATOM 3464 C CA . PRO A 1 464 ? -13.521 6.873 30.017 1.00 94.94 464 PRO A CA 1
ATOM 3465 C C . PRO A 1 464 ? -12.583 8.085 30.051 1.00 94.94 464 PRO A C 1
ATOM 3467 O O . PRO A 1 464 ? -12.181 8.556 31.118 1.00 94.94 464 PRO A O 1
ATOM 3470 N N . GLY A 1 465 ? -12.220 8.596 28.874 1.00 90.25 465 GLY A N 1
ATOM 3471 C CA . GLY A 1 465 ? -11.317 9.738 28.717 1.00 90.25 465 GLY A CA 1
ATOM 3472 C C . GLY A 1 465 ? -9.853 9.456 29.080 1.00 90.25 465 GLY A C 1
ATOM 3473 O O . GLY A 1 465 ? -9.043 10.384 29.103 1.00 90.25 465 GLY A O 1
ATOM 3474 N N . ARG A 1 466 ? -9.489 8.203 29.380 1.00 94.06 466 ARG A N 1
ATOM 3475 C CA . ARG A 1 466 ? -8.105 7.776 29.630 1.00 94.06 466 ARG A CA 1
ATOM 3476 C C . ARG A 1 466 ? -7.537 7.021 28.431 1.00 94.06 466 ARG A C 1
ATOM 3478 O O . ARG A 1 466 ? -8.253 6.635 27.507 1.00 94.06 466 ARG A O 1
ATOM 3485 N N . GLY A 1 467 ? -6.225 6.810 28.464 1.00 93.81 467 GLY A N 1
ATOM 3486 C CA . GLY A 1 467 ? -5.532 5.995 27.480 1.00 93.81 467 GLY A CA 1
ATOM 3487 C C . GLY A 1 467 ? -4.334 5.252 28.056 1.00 93.81 467 GLY A C 1
ATOM 3488 O O . GLY A 1 467 ? -3.857 5.564 29.148 1.00 93.81 467 GLY A O 1
ATOM 3489 N N . LEU A 1 468 ? -3.877 4.263 27.300 1.00 95.62 468 LEU A N 1
ATOM 3490 C CA . LEU A 1 468 ? -2.647 3.514 27.506 1.00 95.62 468 LEU A CA 1
ATOM 3491 C C . LEU A 1 468 ? -1.599 4.008 26.511 1.00 95.62 468 LEU A C 1
ATOM 3493 O O . LEU A 1 468 ? -1.923 4.305 25.363 1.00 95.62 468 LEU A O 1
ATOM 3497 N N . SER A 1 469 ? -0.347 4.062 26.953 1.00 94.62 469 SER A N 1
ATOM 3498 C CA . SER A 1 469 ? 0.815 4.301 26.097 1.00 94.62 469 SER A CA 1
ATOM 3499 C C . SER A 1 469 ? 1.628 3.016 26.067 1.00 94.62 469 SER A C 1
ATOM 3501 O O . SER A 1 469 ? 2.146 2.597 27.103 1.00 94.62 469 SER A O 1
ATOM 3503 N N . LEU A 1 470 ? 1.671 2.356 24.913 1.00 95.50 470 LEU A N 1
ATOM 3504 C CA . LEU A 1 470 ? 2.258 1.028 24.763 1.00 95.50 470 LEU A CA 1
ATOM 3505 C C . LEU A 1 470 ? 3.530 1.117 23.918 1.00 95.50 470 LEU A C 1
ATOM 3507 O O . LEU A 1 470 ? 3.431 1.519 22.761 1.00 95.50 470 LEU A O 1
ATOM 3511 N N . PRO A 1 471 ? 4.711 0.735 24.427 1.00 94.56 471 PRO A N 1
ATOM 3512 C CA . PRO A 1 471 ? 5.937 0.778 23.640 1.00 94.56 471 PRO A CA 1
ATOM 3513 C C . PRO A 1 471 ? 5.880 -0.234 22.489 1.00 94.56 471 PRO A C 1
ATOM 3515 O O . PRO A 1 471 ? 5.620 -1.419 22.695 1.00 94.56 471 PRO A O 1
ATOM 3518 N N . ILE A 1 472 ? 6.138 0.244 21.271 1.00 94.38 472 ILE A N 1
ATOM 3519 C CA . ILE A 1 472 ? 6.086 -0.540 20.029 1.00 94.38 472 ILE A CA 1
ATOM 3520 C C . ILE A 1 472 ? 7.372 -0.472 19.201 1.00 94.38 472 ILE A C 1
ATOM 3522 O O . ILE A 1 472 ? 7.486 -1.170 18.206 1.00 94.38 472 ILE A O 1
ATOM 3526 N N . ALA A 1 473 ? 8.339 0.367 19.543 1.00 93.31 473 ALA A N 1
ATOM 3527 C CA . ALA A 1 473 ? 9.668 0.30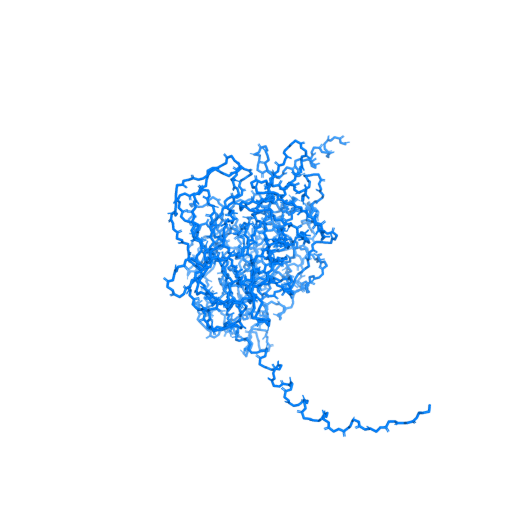8 18.940 1.00 93.31 473 ALA A CA 1
ATOM 3528 C C . ALA A 1 473 ? 10.631 1.202 19.702 1.00 93.31 473 ALA A C 1
ATOM 3530 O O . ALA A 1 473 ? 10.211 2.081 20.458 1.00 93.31 473 ALA A O 1
ATOM 3531 N N . ARG A 1 474 ? 11.926 1.030 19.447 1.00 91.06 474 ARG A N 1
ATOM 3532 C CA . ARG A 1 474 ? 12.962 1.931 19.952 1.00 91.06 474 ARG A CA 1
ATOM 3533 C C . ARG A 1 474 ? 13.894 2.383 18.842 1.00 91.06 474 ARG A C 1
ATOM 3535 O O . ARG A 1 474 ? 14.264 1.588 17.991 1.00 91.06 474 ARG A O 1
ATOM 3542 N N . LEU A 1 475 ? 14.334 3.637 18.882 1.00 87.19 475 LEU A N 1
ATOM 3543 C CA . LEU A 1 475 ? 15.242 4.222 17.887 1.00 87.19 475 LEU A CA 1
ATOM 3544 C C . LEU A 1 475 ? 16.590 3.495 17.782 1.00 87.19 475 LEU A C 1
ATOM 3546 O O . LEU A 1 475 ? 17.265 3.575 16.755 1.00 87.19 475 LEU A O 1
ATOM 3550 N N . ASP A 1 476 ? 17.015 2.828 18.852 1.00 84.44 476 ASP A N 1
ATOM 3551 C CA . ASP A 1 476 ? 18.253 2.055 18.908 1.00 84.44 476 ASP A CA 1
ATOM 3552 C C . ASP A 1 476 ? 18.103 0.613 18.401 1.00 84.44 476 ASP A C 1
ATOM 3554 O O . ASP A 1 476 ? 19.110 -0.094 18.298 1.00 84.44 476 ASP A O 1
ATOM 3558 N N . GLN A 1 477 ? 16.885 0.179 18.055 1.00 88.38 477 GLN A N 1
ATOM 3559 C CA . GLN A 1 477 ? 16.659 -1.147 17.496 1.00 88.38 477 GLN A CA 1
ATOM 3560 C C . GLN A 1 477 ? 17.284 -1.276 16.103 1.00 88.38 477 GLN A C 1
ATOM 3562 O O . GLN A 1 477 ? 17.490 -0.296 15.381 1.00 88.38 477 GLN A O 1
ATOM 3567 N N . LYS A 1 478 ? 17.616 -2.512 15.728 1.00 89.25 478 LYS A N 1
ATOM 3568 C CA . LYS A 1 478 ? 18.136 -2.801 14.391 1.00 89.25 478 LYS A CA 1
ATOM 3569 C C . LYS A 1 478 ? 17.033 -2.609 13.350 1.00 89.25 478 LYS A C 1
ATOM 3571 O O . LYS A 1 478 ? 15.872 -2.894 13.622 1.00 89.25 478 LYS A O 1
ATOM 3576 N N . ARG A 1 479 ? 17.437 -2.143 12.172 1.00 91.31 479 ARG A N 1
ATOM 3577 C CA . ARG A 1 479 ? 16.622 -2.134 10.955 1.00 91.31 479 ARG A CA 1
ATOM 3578 C C . ARG A 1 479 ? 16.461 -3.560 10.428 1.00 91.31 479 ARG A C 1
ATOM 3580 O O . ARG A 1 479 ? 17.403 -4.344 10.587 1.00 91.31 479 ARG A O 1
ATOM 3587 N N . HIS A 1 480 ? 15.319 -3.886 9.818 1.00 93.12 480 HIS A N 1
ATOM 3588 C CA . HIS A 1 480 ? 15.136 -5.205 9.189 1.00 93.12 480 HIS A CA 1
ATOM 3589 C C . HIS A 1 480 ? 15.917 -5.285 7.884 1.00 93.12 480 HIS A C 1
ATOM 3591 O O . HIS A 1 480 ? 16.557 -6.295 7.604 1.00 93.12 480 HIS A O 1
ATOM 3597 N N . VAL A 1 481 ? 15.957 -4.169 7.154 1.00 91.31 481 VAL A N 1
ATOM 3598 C CA . VAL A 1 481 ? 16.858 -3.969 6.020 1.00 91.31 481 VAL A CA 1
ATOM 3599 C C . VAL A 1 481 ? 17.969 -3.013 6.442 1.00 91.31 481 VAL A C 1
ATOM 3601 O O . VAL A 1 481 ? 17.725 -1.870 6.816 1.00 91.31 481 VAL A O 1
ATOM 3604 N N . TYR A 1 482 ? 19.208 -3.492 6.398 1.00 90.75 482 TYR A N 1
ATOM 3605 C CA . TYR A 1 482 ? 20.412 -2.673 6.515 1.00 90.75 482 TYR A CA 1
ATOM 3606 C C . TYR A 1 482 ? 21.476 -3.268 5.604 1.00 90.75 482 TYR A C 1
ATOM 3608 O O . TYR A 1 482 ? 22.210 -4.180 5.990 1.00 90.75 482 TYR A O 1
ATOM 3616 N N . GLU A 1 483 ? 21.521 -2.765 4.380 1.00 85.81 483 GLU A N 1
ATOM 3617 C CA . GLU A 1 483 ? 22.423 -3.240 3.341 1.00 85.81 483 GLU A CA 1
ATOM 3618 C C . GLU A 1 483 ? 23.401 -2.130 2.980 1.00 85.81 483 GLU A C 1
ATOM 3620 O O . GLU A 1 483 ? 22.998 -1.020 2.641 1.00 85.81 483 GLU A O 1
ATOM 3625 N N . VAL A 1 484 ? 24.695 -2.426 3.074 1.00 85.00 484 VAL A N 1
ATOM 3626 C CA . VAL A 1 484 ? 25.760 -1.505 2.676 1.00 85.00 484 VAL A CA 1
ATOM 3627 C C . VAL A 1 484 ? 26.283 -1.966 1.325 1.00 85.00 484 VAL A C 1
ATOM 3629 O O . VAL A 1 484 ? 26.957 -2.990 1.249 1.00 85.00 484 VAL A O 1
ATOM 3632 N N . VAL A 1 485 ? 25.993 -1.196 0.282 1.00 79.94 485 VAL A N 1
ATOM 3633 C CA . VAL A 1 485 ? 26.503 -1.428 -1.070 1.00 79.94 485 VAL A CA 1
ATOM 3634 C C . VAL A 1 485 ? 27.856 -0.740 -1.183 1.00 79.94 485 VAL A C 1
ATOM 3636 O O . VAL A 1 485 ? 27.954 0.488 -1.146 1.00 79.94 485 VAL A O 1
ATOM 3639 N N . THR A 1 486 ? 28.926 -1.524 -1.289 1.00 80.00 486 THR A N 1
ATOM 3640 C CA . THR A 1 486 ? 30.288 -0.991 -1.415 1.00 80.00 486 THR A CA 1
ATOM 3641 C C . THR A 1 486 ? 30.667 -0.769 -2.884 1.00 80.00 486 THR A C 1
ATOM 3643 O O . THR A 1 486 ? 30.069 -1.374 -3.777 1.00 80.00 486 THR A O 1
ATOM 3646 N N . PRO A 1 487 ? 31.728 0.011 -3.181 1.00 78.06 487 PRO A N 1
ATOM 3647 C CA . PRO A 1 487 ? 32.257 0.100 -4.544 1.00 78.06 487 PRO A CA 1
ATOM 3648 C C . PRO A 1 487 ? 32.618 -1.268 -5.139 1.00 78.06 487 PRO A C 1
ATOM 3650 O O . PRO A 1 487 ? 32.532 -1.469 -6.343 1.00 78.06 487 PRO A O 1
ATOM 3653 N N . GLN A 1 488 ? 33.022 -2.228 -4.302 1.00 73.12 488 GLN A N 1
ATOM 3654 C CA . GLN A 1 488 ? 33.357 -3.569 -4.767 1.00 73.12 488 GLN A CA 1
ATOM 3655 C C . GLN A 1 488 ? 32.111 -4.389 -5.118 1.00 73.12 488 GLN A C 1
ATOM 3657 O O . GLN A 1 488 ? 32.199 -5.250 -5.992 1.00 73.12 488 GLN A O 1
ATOM 3662 N N . ASP A 1 489 ? 30.982 -4.131 -4.459 1.00 71.81 489 ASP A N 1
ATOM 3663 C CA . ASP A 1 489 ? 29.701 -4.770 -4.770 1.00 71.81 489 ASP A CA 1
ATOM 3664 C C . ASP A 1 489 ? 29.132 -4.211 -6.075 1.00 71.81 489 ASP A C 1
ATOM 3666 O O . ASP A 1 489 ? 28.719 -4.985 -6.934 1.00 71.81 489 ASP A O 1
ATOM 3670 N N . CYS A 1 490 ? 29.287 -2.903 -6.306 1.00 70.19 490 CYS A N 1
ATOM 3671 C CA . CYS A 1 490 ? 29.031 -2.273 -7.604 1.00 70.19 490 CYS A CA 1
ATOM 3672 C C . CYS A 1 490 ? 29.808 -2.934 -8.761 1.00 70.19 490 CYS A C 1
ATOM 3674 O O . CYS A 1 490 ? 29.286 -3.085 -9.858 1.00 70.19 490 CYS A O 1
ATOM 3676 N N . LEU A 1 491 ? 31.048 -3.382 -8.524 1.00 64.94 491 LEU A N 1
ATOM 3677 C CA . LEU A 1 491 ? 31.848 -4.103 -9.528 1.00 64.94 491 LEU A CA 1
ATOM 3678 C C . LEU A 1 491 ? 31.448 -5.583 -9.690 1.00 64.94 491 LEU A C 1
ATOM 3680 O O . LEU A 1 491 ? 31.889 -6.238 -10.635 1.00 64.94 491 LEU A O 1
ATOM 3684 N N . LYS A 1 492 ? 30.676 -6.132 -8.744 1.00 58.28 492 LYS A N 1
ATOM 3685 C CA . LYS A 1 492 ? 30.259 -7.541 -8.678 1.00 58.28 492 LYS A CA 1
ATOM 3686 C C . LYS A 1 492 ? 28.819 -7.787 -9.127 1.00 58.28 492 LYS A C 1
ATOM 3688 O O . LYS A 1 492 ? 28.458 -8.962 -9.186 1.00 58.28 492 LYS A O 1
ATOM 3693 N N . ALA A 1 493 ? 28.037 -6.752 -9.448 1.00 56.03 493 ALA A N 1
ATOM 3694 C CA . ALA A 1 493 ? 26.711 -6.849 -10.074 1.00 56.03 493 ALA A CA 1
ATOM 3695 C C . ALA A 1 493 ? 26.832 -7.444 -11.495 1.00 56.03 493 ALA A C 1
ATOM 3697 O O . ALA A 1 493 ? 26.702 -6.784 -12.513 1.00 56.03 493 ALA A O 1
ATOM 3698 N N . LEU A 1 494 ? 27.270 -8.699 -11.560 1.00 49.34 494 LEU A N 1
ATOM 3699 C CA . LEU A 1 494 ? 27.747 -9.407 -12.735 1.00 49.34 494 LEU A CA 1
ATOM 3700 C C . LEU A 1 494 ? 26.659 -10.406 -13.132 1.00 49.34 494 LEU A C 1
ATOM 3702 O O . LEU A 1 494 ? 26.785 -11.593 -12.834 1.00 49.34 494 LEU A O 1
ATOM 3706 N N . GLY A 1 495 ? 25.582 -9.959 -13.781 1.00 53.09 495 GLY A N 1
ATOM 3707 C CA . GLY A 1 495 ? 24.516 -10.901 -14.138 1.00 53.09 495 GLY A CA 1
ATOM 3708 C C . GLY A 1 495 ? 23.426 -10.456 -15.105 1.00 53.09 495 GLY A C 1
ATOM 3709 O O . GLY A 1 495 ? 22.628 -11.311 -15.489 1.00 53.09 495 GLY A O 1
ATOM 3710 N N . ASP A 1 496 ? 23.390 -9.199 -15.547 1.00 58.31 496 ASP A N 1
ATOM 3711 C CA . ASP A 1 496 ? 22.116 -8.587 -15.982 1.00 58.31 496 ASP A CA 1
ATOM 3712 C C . ASP A 1 496 ? 21.891 -8.578 -17.487 1.00 58.31 496 ASP A C 1
ATOM 3714 O O . ASP A 1 496 ? 20.793 -8.299 -17.978 1.00 58.31 496 ASP A O 1
ATOM 3718 N N . ARG A 1 497 ? 22.894 -9.055 -18.225 1.00 67.38 497 ARG A N 1
ATOM 3719 C CA . ARG A 1 497 ? 22.810 -9.364 -19.656 1.00 67.38 497 ARG A CA 1
ATOM 3720 C C . ARG A 1 497 ? 22.718 -10.862 -19.890 1.00 67.38 497 ARG A C 1
ATOM 3722 O O . ARG A 1 497 ? 23.191 -11.660 -19.081 1.00 67.38 497 ARG A O 1
ATOM 3729 N N . LEU A 1 498 ? 22.189 -11.265 -21.047 1.00 61.91 498 LEU A N 1
ATOM 3730 C CA . LEU A 1 498 ? 22.115 -12.685 -21.434 1.00 61.91 498 LEU A CA 1
ATOM 3731 C C . LEU A 1 498 ? 23.486 -13.393 -21.440 1.00 61.91 498 LEU A C 1
ATOM 3733 O O . LEU A 1 498 ? 23.549 -14.594 -21.192 1.00 61.91 498 LEU A O 1
ATOM 3737 N N . GLY A 1 499 ? 24.575 -12.663 -21.706 1.00 58.09 499 GLY A N 1
ATOM 3738 C CA . GLY A 1 499 ? 25.949 -13.185 -21.703 1.00 58.09 499 GLY A CA 1
ATOM 3739 C C . GLY A 1 499 ? 26.698 -13.077 -20.367 1.00 58.09 499 GLY A C 1
ATOM 3740 O O . GLY A 1 499 ? 27.841 -13.525 -20.294 1.00 58.09 499 GLY A O 1
ATOM 3741 N N . GLY A 1 500 ? 26.082 -12.499 -19.327 1.00 59.25 500 GLY A N 1
ATOM 3742 C CA . GLY A 1 500 ? 26.742 -12.122 -18.072 1.00 59.25 500 GLY A CA 1
ATOM 3743 C C . GLY A 1 500 ? 27.479 -10.773 -18.143 1.00 59.25 500 GLY A C 1
ATOM 3744 O O . GLY A 1 500 ? 27.840 -10.302 -19.221 1.00 59.25 500 GLY A O 1
ATOM 3745 N N . GLY A 1 501 ? 27.688 -10.144 -16.981 1.00 60.47 501 GLY A N 1
ATOM 3746 C CA . GLY A 1 501 ? 28.268 -8.797 -16.840 1.00 60.47 501 GLY A CA 1
ATOM 3747 C C . GLY A 1 501 ? 27.247 -7.750 -16.364 1.00 60.47 501 GLY A C 1
ATOM 3748 O O . GLY A 1 501 ? 26.053 -8.051 -16.367 1.00 60.47 501 GLY A O 1
ATOM 3749 N N . PRO A 1 502 ? 27.701 -6.556 -15.939 1.00 59.38 502 PRO A N 1
ATOM 3750 C CA . PRO A 1 502 ? 26.822 -5.524 -15.392 1.00 59.38 502 PRO A CA 1
ATOM 3751 C C . PRO A 1 502 ? 26.011 -4.858 -16.503 1.00 59.38 502 PRO A C 1
ATOM 3753 O O . PRO A 1 502 ? 26.514 -4.678 -17.615 1.00 59.38 502 PRO A O 1
ATOM 3756 N N . ASP A 1 503 ? 24.768 -4.481 -16.244 1.00 58.16 503 ASP A N 1
ATOM 3757 C CA . ASP A 1 503 ? 23.987 -3.641 -17.157 1.00 58.16 503 ASP A CA 1
ATOM 3758 C C . ASP A 1 503 ? 24.515 -2.199 -17.180 1.00 58.16 503 ASP A C 1
ATOM 3760 O O . ASP A 1 503 ? 24.727 -1.677 -18.268 1.00 58.16 503 ASP A O 1
ATOM 3764 N N . THR A 1 504 ? 24.871 -1.595 -16.044 1.00 62.16 504 THR A N 1
ATOM 3765 C CA . THR A 1 504 ? 25.456 -0.243 -15.969 1.00 62.16 504 THR A CA 1
ATOM 3766 C C . THR A 1 504 ? 26.904 -0.217 -15.465 1.00 62.16 504 THR A C 1
ATOM 3768 O O . THR A 1 504 ? 27.347 -1.072 -14.703 1.00 62.16 504 THR A O 1
ATOM 3771 N N . THR A 1 505 ? 27.684 0.776 -15.905 1.00 59.59 505 THR A N 1
ATOM 3772 C CA . THR A 1 505 ? 29.015 1.075 -15.339 1.00 59.59 505 THR A CA 1
ATOM 3773 C C . THR A 1 505 ? 28.945 2.014 -14.139 1.00 59.59 505 THR A C 1
ATOM 3775 O O . THR A 1 505 ? 29.921 2.119 -13.395 1.00 59.59 505 THR A O 1
ATOM 3778 N N . ASP A 1 506 ? 27.805 2.679 -13.955 1.00 67.81 506 ASP A N 1
ATOM 3779 C CA . ASP A 1 506 ? 27.624 3.755 -12.993 1.00 67.81 506 ASP A CA 1
ATOM 3780 C C . ASP A 1 506 ? 26.760 3.242 -11.836 1.00 67.81 506 ASP A C 1
ATOM 3782 O O . ASP A 1 506 ? 25.532 3.210 -11.885 1.00 67.81 506 ASP A O 1
ATOM 3786 N N . CYS A 1 507 ? 27.429 2.788 -10.779 1.00 72.12 507 CYS A N 1
ATOM 3787 C CA . CYS A 1 507 ? 26.800 2.364 -9.534 1.00 72.12 507 CYS A CA 1
ATOM 3788 C C . CYS A 1 507 ? 27.334 3.221 -8.391 1.00 72.12 507 CYS A C 1
ATOM 3790 O O . CYS A 1 507 ? 28.550 3.320 -8.183 1.00 72.12 507 CYS A O 1
ATOM 3792 N N . PHE A 1 508 ? 26.420 3.853 -7.657 1.00 78.19 508 PHE A N 1
ATOM 3793 C CA . PHE A 1 508 ? 26.765 4.684 -6.517 1.00 78.19 508 PHE A CA 1
ATOM 3794 C C . PHE A 1 508 ? 26.676 3.844 -5.238 1.00 78.19 508 PHE A C 1
ATOM 3796 O O . PHE A 1 508 ? 25.591 3.371 -4.889 1.00 78.19 508 PHE A O 1
ATOM 3803 N N . PRO A 1 509 ? 27.802 3.624 -4.532 1.00 79.56 509 PRO A N 1
ATOM 3804 C CA . PRO A 1 509 ? 27.787 2.914 -3.264 1.00 79.56 509 PRO A CA 1
ATOM 3805 C C . PRO A 1 509 ? 27.002 3.719 -2.229 1.00 79.56 509 PRO A C 1
ATOM 3807 O O . PRO A 1 509 ? 27.009 4.952 -2.235 1.00 79.56 509 PRO A O 1
ATOM 3810 N N . GLY A 1 510 ? 26.367 3.024 -1.299 1.00 82.62 510 GLY A N 1
ATOM 3811 C CA . GLY A 1 510 ? 25.500 3.654 -0.319 1.00 82.62 510 GLY A CA 1
ATOM 3812 C C . GLY A 1 510 ? 24.951 2.653 0.677 1.00 82.62 510 GLY A C 1
ATOM 3813 O O . GLY A 1 510 ? 25.444 1.530 0.796 1.00 82.62 510 GLY A O 1
ATOM 3814 N N . THR A 1 511 ? 23.915 3.071 1.395 1.00 86.88 511 THR A N 1
ATOM 3815 C CA . THR A 1 511 ? 23.253 2.217 2.376 1.00 86.88 511 THR A CA 1
ATOM 3816 C C . THR A 1 511 ? 21.755 2.232 2.140 1.00 86.88 511 THR A C 1
ATOM 3818 O O . THR A 1 511 ? 21.132 3.290 2.212 1.00 86.88 511 THR A O 1
ATOM 3821 N N . ASN A 1 512 ? 21.184 1.052 1.926 1.00 87.75 512 ASN A N 1
ATOM 3822 C CA . ASN A 1 512 ? 19.746 0.845 1.889 1.00 87.75 512 ASN A CA 1
ATOM 3823 C C . ASN A 1 512 ? 19.243 0.463 3.281 1.00 87.75 512 ASN A C 1
ATOM 3825 O O . ASN A 1 512 ? 19.844 -0.357 3.984 1.00 87.75 512 ASN A O 1
ATOM 3829 N N . ILE A 1 513 ? 18.129 1.075 3.674 1.00 91.00 513 ILE A N 1
ATOM 3830 C CA . ILE A 1 513 ? 17.433 0.791 4.928 1.00 91.00 513 ILE A CA 1
ATOM 3831 C C . ILE A 1 513 ? 15.930 0.688 4.696 1.00 91.00 513 ILE A C 1
ATOM 3833 O O . ILE A 1 513 ? 15.419 1.194 3.699 1.00 91.00 513 ILE A O 1
ATOM 3837 N N . ASP A 1 514 ? 15.221 0.065 5.631 1.00 92.75 514 ASP A N 1
ATOM 3838 C CA . ASP A 1 514 ? 13.763 0.119 5.706 1.00 92.75 514 ASP A CA 1
ATOM 3839 C C . ASP A 1 514 ? 13.265 1.304 6.557 1.00 92.75 514 ASP A C 1
ATOM 3841 O O . ASP A 1 514 ? 14.019 2.011 7.239 1.00 92.75 514 ASP A O 1
ATOM 3845 N N . LEU A 1 515 ? 11.949 1.525 6.524 1.00 91.81 515 LEU A N 1
ATOM 3846 C CA . LEU A 1 515 ? 11.266 2.494 7.383 1.00 91.81 515 LEU A CA 1
ATOM 3847 C C . LEU A 1 515 ? 11.331 2.097 8.867 1.00 91.81 515 LEU A C 1
ATOM 3849 O O . LEU A 1 515 ? 11.516 0.940 9.222 1.00 91.81 515 LEU A O 1
ATOM 3853 N N . PHE A 1 516 ? 11.168 3.069 9.774 1.00 91.44 516 PHE A N 1
ATOM 3854 C CA . PHE A 1 516 ? 11.110 2.826 11.222 1.00 91.44 516 PHE A CA 1
ATOM 3855 C C . PHE A 1 516 ? 9.674 2.609 11.713 1.00 91.44 516 PHE A C 1
ATOM 3857 O O . PHE A 1 516 ? 8.827 3.465 11.452 1.00 91.44 516 PHE A O 1
ATOM 3864 N N . PRO A 1 517 ? 9.390 1.574 12.521 1.00 92.06 517 PRO A N 1
ATOM 3865 C CA . PRO A 1 517 ? 10.265 0.445 12.862 1.00 92.06 517 PRO A CA 1
ATOM 3866 C C . PRO A 1 517 ? 10.362 -0.631 11.781 1.00 92.06 517 PRO A C 1
ATOM 3868 O O . PRO A 1 517 ? 11.243 -1.477 11.861 1.00 92.06 517 PRO A O 1
ATOM 3871 N N . SER A 1 518 ? 9.443 -0.598 10.821 1.00 94.88 518 SER A N 1
ATOM 3872 C CA . SER A 1 518 ? 9.363 -1.492 9.673 1.00 94.88 518 SER A CA 1
ATOM 3873 C C . SER A 1 518 ? 8.527 -0.821 8.576 1.00 94.88 518 SER A C 1
ATOM 3875 O O . SER A 1 518 ? 8.001 0.273 8.810 1.00 94.88 518 SER A O 1
ATOM 3877 N N . THR A 1 519 ? 8.345 -1.451 7.409 1.00 94.06 519 THR A N 1
ATOM 3878 C CA . THR A 1 519 ? 7.493 -0.915 6.330 1.00 94.06 519 THR A CA 1
ATOM 3879 C C . THR A 1 519 ? 6.087 -0.612 6.832 1.00 94.06 519 THR A C 1
ATOM 3881 O O . THR A 1 519 ? 5.599 0.512 6.684 1.00 94.06 519 THR A O 1
ATOM 3884 N N . THR A 1 520 ? 5.452 -1.594 7.478 1.00 94.38 520 THR A N 1
ATOM 3885 C CA . THR A 1 520 ? 4.207 -1.390 8.217 1.00 94.38 520 THR A CA 1
ATOM 3886 C C . THR A 1 520 ? 4.213 -2.138 9.549 1.00 94.38 520 THR A C 1
ATOM 3888 O O . THR A 1 520 ? 4.949 -3.099 9.768 1.00 94.38 520 THR A O 1
ATOM 3891 N N . MET A 1 521 ? 3.380 -1.669 10.470 1.00 95.75 521 MET A N 1
ATOM 3892 C CA . MET A 1 521 ? 3.043 -2.336 11.718 1.00 95.75 521 MET A CA 1
ATOM 3893 C C . MET A 1 521 ? 1.578 -2.740 11.655 1.00 95.75 521 MET A C 1
ATOM 3895 O O . MET A 1 521 ? 0.720 -1.889 11.417 1.00 95.75 521 MET A O 1
ATOM 3899 N N . TYR A 1 522 ? 1.292 -4.013 11.896 1.00 97.56 522 TYR A N 1
ATOM 3900 C CA . TYR A 1 522 ? -0.058 -4.559 11.875 1.00 97.56 522 TYR A CA 1
ATOM 3901 C C . TYR A 1 522 ? -0.501 -4.971 13.274 1.00 97.56 522 TYR A C 1
ATOM 3903 O O . TYR A 1 522 ? 0.180 -5.734 13.962 1.00 97.56 522 TYR A O 1
ATOM 3911 N N . PHE A 1 523 ? -1.656 -4.461 13.681 1.00 97.56 523 PHE A N 1
ATOM 3912 C CA . PHE A 1 523 ? -2.253 -4.628 14.991 1.00 97.56 523 PHE A CA 1
ATOM 3913 C C . PHE A 1 523 ? -3.597 -5.338 14.886 1.00 97.56 523 PHE A C 1
ATOM 3915 O O . PHE A 1 523 ? -4.416 -5.036 14.016 1.00 97.56 523 PHE A O 1
ATOM 3922 N N . ILE A 1 524 ? -3.848 -6.236 15.833 1.00 97.69 524 ILE A N 1
ATOM 3923 C CA . ILE A 1 524 ? -5.150 -6.876 16.029 1.00 97.69 524 ILE A CA 1
ATOM 3924 C C . ILE A 1 524 ? -5.472 -6.761 17.510 1.00 97.69 524 ILE A C 1
ATOM 3926 O O . ILE A 1 524 ? -4.645 -7.147 18.330 1.00 97.69 524 ILE A O 1
ATOM 3930 N N . GLY A 1 525 ? -6.638 -6.234 17.869 1.00 97.06 525 GLY A N 1
ATOM 3931 C CA . GLY A 1 525 ? -7.010 -6.071 19.273 1.00 97.06 525 GLY A CA 1
ATOM 3932 C C . GLY A 1 525 ? -8.509 -6.128 19.512 1.00 97.06 525 GLY A C 1
ATOM 3933 O O . GLY A 1 525 ? -9.305 -5.732 18.662 1.00 97.06 525 GLY A O 1
ATOM 3934 N N . ASP A 1 526 ? -8.883 -6.606 20.695 1.00 97.69 526 ASP A N 1
ATOM 3935 C CA . ASP A 1 526 ? -10.267 -6.717 21.141 1.00 97.69 526 ASP A CA 1
ATOM 3936 C C . ASP A 1 526 ? -10.627 -5.543 22.063 1.00 97.69 526 ASP A C 1
ATOM 3938 O O . ASP A 1 526 ? -10.001 -5.319 23.101 1.00 97.69 526 ASP A O 1
ATOM 3942 N N . SER A 1 527 ? -11.677 -4.812 21.704 1.00 97.19 527 SER A N 1
ATOM 3943 C CA . SER A 1 527 ? -12.388 -3.884 22.580 1.00 97.19 527 SER A CA 1
ATOM 3944 C C . SER A 1 527 ? -13.568 -4.609 23.210 1.00 97.19 527 SER A C 1
ATOM 3946 O O . SER A 1 527 ? -14.514 -4.985 22.519 1.00 97.19 527 SER A O 1
ATOM 3948 N N . VAL A 1 528 ? -13.525 -4.805 24.525 1.00 97.62 528 VAL A N 1
ATOM 3949 C CA . VAL A 1 528 ? -14.565 -5.511 25.275 1.00 97.62 528 VAL A CA 1
ATOM 3950 C C . VAL A 1 528 ? -15.295 -4.534 26.185 1.00 97.62 528 VAL A C 1
ATOM 3952 O O . VAL A 1 528 ? -14.700 -3.975 27.103 1.00 97.62 528 VAL A O 1
ATOM 3955 N N . ASP A 1 529 ? -16.596 -4.364 25.972 1.00 96.19 529 ASP A N 1
ATOM 3956 C CA . ASP A 1 529 ? -17.476 -3.776 26.981 1.00 96.19 529 ASP A CA 1
ATOM 3957 C C . ASP A 1 529 ? -17.879 -4.891 27.956 1.00 96.19 529 ASP A C 1
ATOM 3959 O O . ASP A 1 529 ? -18.597 -5.805 27.549 1.00 96.19 529 ASP A O 1
ATOM 3963 N N . PRO A 1 530 ? -17.416 -4.875 29.221 1.00 95.88 530 PRO A N 1
ATOM 3964 C CA . PRO A 1 530 ? -17.603 -5.997 30.137 1.00 95.88 530 PRO A CA 1
ATOM 3965 C C . PRO A 1 530 ? -19.049 -6.163 30.628 1.00 95.88 530 PRO A C 1
ATOM 3967 O O . PRO A 1 530 ? -19.390 -7.221 31.161 1.00 95.88 530 PRO A O 1
ATOM 3970 N N . VAL A 1 531 ? -19.891 -5.132 30.498 1.00 95.56 531 VAL A N 1
ATOM 3971 C CA . VAL A 1 531 ? -21.248 -5.090 31.071 1.00 95.56 531 VAL A CA 1
ATOM 3972 C C . VAL A 1 531 ? -22.286 -4.561 30.077 1.00 95.56 531 VAL A C 1
ATOM 3974 O O . VAL A 1 531 ? -23.299 -3.987 30.493 1.00 95.56 531 VAL A O 1
ATOM 3977 N N . ALA A 1 532 ? -22.053 -4.789 28.783 1.00 96.19 532 ALA A N 1
ATOM 3978 C CA . ALA A 1 532 ? -22.935 -4.397 27.694 1.00 96.19 532 ALA A CA 1
ATOM 3979 C C . ALA A 1 532 ? -24.305 -5.071 27.793 1.00 96.19 532 ALA A C 1
ATOM 3981 O O . ALA A 1 532 ? -24.418 -6.253 28.125 1.00 96.19 532 ALA A O 1
ATOM 3982 N N . THR A 1 533 ? -25.346 -4.327 27.424 1.00 97.44 533 THR A N 1
ATOM 3983 C CA . THR A 1 533 ? -26.652 -4.900 27.085 1.00 97.44 533 THR A CA 1
ATOM 3984 C C . THR A 1 533 ? -26.647 -5.254 25.603 1.00 97.44 533 THR A C 1
ATOM 3986 O O . THR A 1 533 ? -26.347 -4.390 24.781 1.00 97.44 533 THR A O 1
ATOM 3989 N N . TYR A 1 534 ? -26.982 -6.493 25.248 1.00 97.31 534 TYR A N 1
ATOM 3990 C CA . TYR A 1 534 ? -27.040 -6.927 23.850 1.00 97.31 534 TYR A CA 1
ATOM 3991 C C . TYR A 1 534 ? -28.085 -8.019 23.622 1.00 97.31 534 TYR A C 1
ATOM 3993 O O . TYR A 1 534 ? -28.464 -8.748 24.539 1.00 97.31 534 TYR A O 1
ATOM 4001 N N . TRP A 1 535 ? -28.575 -8.112 22.392 1.00 98.06 535 TRP A N 1
ATOM 4002 C CA . TRP A 1 535 ? -29.539 -9.115 21.964 1.00 98.06 535 TRP A CA 1
ATOM 4003 C C . TRP A 1 535 ? -28.877 -10.469 21.693 1.00 98.06 535 TRP A C 1
ATOM 4005 O O . TRP A 1 535 ? -27.947 -10.560 20.893 1.00 98.06 535 TRP A O 1
ATOM 4015 N N . ASP A 1 536 ? -29.393 -11.529 22.317 1.00 96.81 536 ASP A N 1
ATOM 4016 C CA . ASP A 1 536 ? -29.062 -12.916 21.983 1.00 96.81 536 ASP A CA 1
ATOM 4017 C C . ASP A 1 536 ? -30.131 -13.464 21.015 1.00 96.81 536 ASP A C 1
ATOM 4019 O O . ASP A 1 536 ? -31.284 -13.652 21.424 1.00 96.81 536 ASP A O 1
ATOM 4023 N N . PRO A 1 537 ? -29.790 -13.743 19.743 1.00 94.31 537 PRO A N 1
ATOM 4024 C CA . PRO A 1 537 ? -30.765 -14.186 18.750 1.00 94.31 537 PRO A CA 1
ATOM 4025 C C . PRO A 1 537 ? -31.241 -15.629 18.973 1.00 94.31 537 PRO A C 1
ATOM 4027 O O . PRO A 1 537 ? -32.325 -15.987 18.510 1.00 94.31 537 PRO A O 1
ATOM 4030 N N . VAL A 1 538 ? -30.478 -16.450 19.704 1.00 95.06 538 VAL A N 1
ATOM 4031 C CA . VAL A 1 538 ? -30.842 -17.837 20.030 1.00 95.06 538 VAL A CA 1
ATOM 4032 C C . VAL A 1 538 ? -31.847 -17.851 21.176 1.00 95.06 538 VAL A C 1
ATOM 4034 O O . VAL A 1 538 ? -32.890 -18.499 21.082 1.00 95.06 538 VAL A O 1
ATOM 4037 N N . LYS A 1 539 ? -31.564 -17.103 22.248 1.00 95.50 539 LYS A N 1
ATOM 4038 C CA . LYS A 1 539 ? -32.457 -17.002 23.415 1.00 95.50 539 LYS A CA 1
ATOM 4039 C C . LYS A 1 539 ? -33.608 -16.020 23.214 1.00 95.50 539 LYS A C 1
ATOM 4041 O O . LYS A 1 539 ? -34.560 -16.051 23.988 1.00 95.50 539 LYS A O 1
ATOM 4046 N N . LYS A 1 540 ? -33.522 -15.157 22.197 1.00 96.00 540 LYS A N 1
ATOM 4047 C CA . LYS A 1 540 ? -34.486 -14.092 21.888 1.00 96.00 540 LYS A CA 1
ATOM 4048 C C . LYS A 1 540 ? -34.754 -13.173 23.082 1.00 96.00 540 LYS A C 1
ATOM 4050 O O . LYS A 1 540 ? -35.899 -12.838 23.384 1.00 96.00 540 LYS A O 1
ATOM 4055 N N . THR A 1 541 ? -33.693 -12.781 23.776 1.00 97.69 541 THR A N 1
ATOM 4056 C CA . THR A 1 541 ? -33.759 -11.857 24.912 1.00 97.69 541 THR A CA 1
ATOM 4057 C C . THR A 1 541 ? -32.534 -10.959 24.933 1.00 97.69 541 THR A C 1
ATOM 4059 O O . THR A 1 541 ? -31.478 -11.318 24.410 1.00 97.69 541 THR A O 1
ATOM 4062 N N . TYR A 1 542 ? -32.658 -9.808 25.589 1.00 98.19 542 TYR A N 1
ATOM 4063 C CA . TYR A 1 542 ? -31.492 -9.026 25.967 1.00 98.19 542 TYR A CA 1
ATOM 4064 C C . TYR A 1 542 ? -30.761 -9.702 27.125 1.00 98.19 542 TYR A C 1
ATOM 4066 O O . TYR A 1 542 ? -31.378 -10.132 28.104 1.00 98.19 542 TYR A O 1
ATOM 4074 N N . LEU A 1 543 ? -29.444 -9.789 26.996 1.00 97.06 543 LEU A N 1
ATOM 4075 C CA . LEU A 1 543 ? -28.519 -10.218 28.032 1.00 97.06 543 LEU A CA 1
ATOM 4076 C C . LEU A 1 543 ? -27.671 -9.030 28.480 1.00 97.06 543 LEU A C 1
ATOM 4078 O O . LEU A 1 543 ? -27.548 -8.034 27.767 1.00 97.06 543 LEU A O 1
ATOM 4082 N N . ARG A 1 544 ? -27.067 -9.165 29.661 1.00 97.44 544 ARG A N 1
ATOM 4083 C CA . ARG A 1 544 ? -26.047 -8.248 30.162 1.00 97.44 544 ARG A CA 1
ATOM 4084 C C . ARG A 1 544 ? -24.749 -9.011 30.386 1.00 97.44 544 ARG A C 1
ATOM 4086 O O . ARG A 1 544 ? -24.756 -10.009 31.105 1.00 97.44 544 ARG A O 1
ATOM 4093 N N . GLY A 1 545 ? -23.656 -8.557 29.788 1.00 96.00 545 GLY A N 1
ATOM 4094 C CA . GLY A 1 545 ? -22.360 -9.223 29.899 1.00 96.00 545 GLY A CA 1
ATOM 4095 C C . GLY A 1 545 ? -21.333 -8.699 28.897 1.00 96.00 545 GLY A C 1
ATOM 4096 O O . GLY A 1 545 ? -21.561 -7.652 28.295 1.00 96.00 545 GLY A O 1
ATOM 4097 N N . PRO A 1 546 ? -20.214 -9.417 28.706 1.00 96.12 546 PRO A N 1
ATOM 4098 C CA . PRO A 1 546 ? -19.160 -8.972 27.811 1.00 96.12 546 PRO A CA 1
ATOM 4099 C C . PRO A 1 546 ? -19.624 -8.973 26.350 1.00 96.12 546 PRO A C 1
ATOM 4101 O O . PRO A 1 546 ? -20.149 -9.980 25.871 1.00 96.12 546 PRO A O 1
ATOM 4104 N N . LEU A 1 547 ? -19.384 -7.867 25.646 1.00 96.38 547 LEU A N 1
ATOM 4105 C CA . LEU A 1 547 ? -19.544 -7.750 24.198 1.00 96.38 547 LEU A CA 1
ATOM 4106 C C . LEU A 1 547 ? -18.230 -7.271 23.579 1.00 96.38 547 LEU A C 1
ATOM 4108 O O . LEU A 1 547 ? -17.673 -6.256 23.998 1.00 96.38 547 LEU A O 1
ATOM 4112 N N . THR A 1 548 ? -17.746 -8.004 22.581 1.00 96.56 548 THR A N 1
ATOM 4113 C CA . THR A 1 548 ? -16.452 -7.750 21.941 1.00 96.56 548 THR A CA 1
ATOM 4114 C C . THR A 1 548 ? -16.641 -7.164 20.551 1.00 96.56 548 THR A C 1
ATOM 4116 O O . THR A 1 548 ? -17.394 -7.704 19.743 1.00 96.56 548 THR A O 1
ATOM 4119 N N . SER A 1 549 ? -15.900 -6.100 20.266 1.00 96.94 549 SER A N 1
ATOM 4120 C CA . SER A 1 549 ? -15.599 -5.647 18.907 1.00 96.94 549 SER A CA 1
ATOM 4121 C C . SER A 1 549 ? -14.102 -5.821 18.665 1.00 96.94 549 SER A C 1
ATOM 4123 O O . SER A 1 549 ? -13.309 -5.628 19.588 1.00 96.94 549 SER A O 1
ATOM 4125 N N . ARG A 1 550 ? -13.702 -6.201 17.453 1.00 97.81 550 ARG A N 1
ATOM 4126 C CA . ARG A 1 550 ? -12.290 -6.407 17.105 1.00 97.81 550 ARG A CA 1
ATOM 4127 C C . ARG A 1 550 ? -11.844 -5.355 16.111 1.00 97.81 550 ARG A C 1
ATOM 4129 O O . ARG A 1 550 ? -12.542 -5.116 15.133 1.00 97.81 550 ARG A O 1
ATOM 4136 N N . THR A 1 551 ? -10.675 -4.778 16.344 1.00 97.31 551 THR A N 1
ATOM 4137 C CA . THR A 1 551 ? -10.025 -3.842 15.428 1.00 97.31 551 THR A CA 1
ATOM 4138 C C . THR A 1 551 ? -8.826 -4.515 14.784 1.00 97.31 551 THR A C 1
ATOM 4140 O O . THR A 1 551 ? -7.988 -5.097 15.475 1.00 97.31 551 THR A O 1
ATOM 4143 N N . TYR A 1 552 ? -8.734 -4.375 13.469 1.00 97.69 552 TYR A N 1
ATOM 4144 C CA . TYR A 1 552 ? -7.554 -4.651 12.667 1.00 97.69 552 TYR A CA 1
ATOM 4145 C C . TYR A 1 552 ? -7.026 -3.310 12.179 1.00 97.69 552 TYR A C 1
ATOM 4147 O O . TYR A 1 552 ? -7.754 -2.541 11.548 1.00 97.69 552 TYR A O 1
ATOM 4155 N N . TYR A 1 553 ? -5.781 -3.001 12.501 1.00 95.56 553 TYR A N 1
ATOM 4156 C CA . TYR A 1 553 ? -5.218 -1.681 12.270 1.00 95.56 553 TYR A CA 1
ATOM 4157 C C . TYR A 1 553 ? -3.806 -1.808 11.730 1.00 95.56 553 TYR A C 1
ATOM 4159 O O . TYR A 1 553 ? -2.995 -2.530 12.294 1.00 95.56 553 TYR A O 1
ATOM 4167 N N . GLN A 1 554 ? -3.505 -1.118 10.638 1.00 93.31 554 GLN A N 1
ATOM 4168 C CA . GLN A 1 554 ? -2.173 -1.107 10.051 1.00 93.31 554 GLN A CA 1
ATOM 4169 C C . GLN A 1 554 ? -1.660 0.323 9.958 1.00 93.31 554 GLN A C 1
ATOM 4171 O O . GLN A 1 554 ? -2.403 1.221 9.561 1.00 93.31 554 GLN A O 1
ATOM 4176 N N . VAL A 1 555 ? -0.392 0.519 10.314 1.00 90.88 555 VAL A N 1
ATOM 4177 C CA . VAL A 1 555 ? 0.287 1.818 10.326 1.00 90.88 555 VAL A CA 1
ATOM 4178 C C . VAL A 1 555 ? 1.578 1.726 9.535 1.00 90.88 555 VAL A C 1
ATOM 4180 O O . VAL A 1 555 ? 2.365 0.809 9.739 1.00 90.88 555 VAL A O 1
ATOM 4183 N N . THR A 1 556 ? 1.816 2.686 8.653 1.00 88.94 556 THR A N 1
ATOM 4184 C CA . THR A 1 556 ? 3.071 2.792 7.899 1.00 88.94 556 THR A CA 1
ATOM 4185 C C . THR A 1 556 ? 4.220 3.266 8.787 1.00 88.94 556 THR A C 1
ATOM 4187 O O . THR A 1 556 ? 4.032 4.111 9.666 1.00 88.94 556 THR A O 1
ATOM 4190 N N . GLY A 1 557 ? 5.417 2.729 8.550 1.00 89.31 557 GLY A N 1
ATOM 4191 C CA . GLY A 1 557 ? 6.639 3.200 9.188 1.00 89.31 557 GLY A CA 1
ATOM 4192 C C . GLY A 1 557 ? 7.037 4.619 8.777 1.00 89.31 557 GLY A C 1
ATOM 4193 O O . GLY A 1 557 ? 6.385 5.290 7.980 1.00 89.31 557 GLY A O 1
ATOM 4194 N N . ARG A 1 558 ? 8.132 5.112 9.348 1.00 85.62 558 ARG A N 1
ATOM 4195 C CA . ARG A 1 558 ? 8.585 6.497 9.194 1.00 85.62 558 ARG A CA 1
ATOM 4196 C C . ARG A 1 558 ? 10.063 6.543 8.858 1.00 85.62 558 ARG A C 1
ATOM 4198 O O . ARG A 1 558 ? 10.857 5.832 9.467 1.00 85.62 558 ARG A O 1
ATOM 4205 N N . ARG A 1 559 ? 10.440 7.435 7.948 1.00 84.38 559 ARG A N 1
ATOM 4206 C CA . ARG A 1 559 ? 11.824 7.899 7.860 1.00 84.38 559 ARG A CA 1
ATOM 4207 C C . ARG A 1 559 ? 12.033 8.914 8.974 1.00 84.38 559 ARG A C 1
ATOM 4209 O O . ARG A 1 559 ? 11.216 9.823 9.138 1.00 84.38 559 ARG A O 1
ATOM 4216 N N . LEU A 1 560 ? 13.060 8.713 9.784 1.00 84.75 560 LEU A N 1
ATOM 4217 C CA . LEU A 1 560 ? 13.333 9.584 10.918 1.00 84.75 560 LEU A CA 1
ATOM 4218 C C . LEU A 1 560 ? 14.466 10.517 10.543 1.00 84.75 560 LEU A C 1
ATOM 4220 O O . LEU A 1 560 ? 15.560 10.045 10.298 1.00 84.75 560 LEU A O 1
ATOM 4224 N N . ASP A 1 561 ? 14.200 11.812 10.487 1.00 81.56 561 ASP A N 1
ATOM 4225 C CA . ASP A 1 561 ? 15.205 12.836 10.202 1.00 81.56 561 ASP A CA 1
ATOM 4226 C C . ASP A 1 561 ? 14.951 14.009 11.155 1.00 81.56 561 ASP A C 1
ATOM 4228 O O . ASP A 1 561 ? 14.239 14.974 10.853 1.00 81.56 561 ASP A O 1
ATOM 4232 N N . THR A 1 562 ? 15.417 13.853 12.393 1.00 78.69 562 THR A N 1
ATOM 4233 C CA . THR A 1 562 ? 15.145 14.810 13.474 1.00 78.69 562 THR A CA 1
ATOM 4234 C C . THR A 1 562 ? 15.964 16.088 13.344 1.00 78.69 562 THR A C 1
ATOM 4236 O O . THR A 1 562 ? 15.496 17.156 13.754 1.00 78.69 562 THR A O 1
ATOM 4239 N N . ASN A 1 563 ? 17.159 16.006 12.756 1.00 80.94 563 ASN A N 1
ATOM 4240 C CA . ASN A 1 563 ? 18.037 17.153 12.523 1.00 80.94 563 ASN A CA 1
ATOM 4241 C C . ASN A 1 563 ? 17.757 17.862 11.179 1.00 80.94 563 ASN A C 1
ATOM 4243 O O . ASN A 1 563 ? 18.269 18.964 10.966 1.00 80.94 563 ASN A O 1
ATOM 4247 N N . LYS A 1 564 ? 16.885 17.288 10.337 1.00 82.88 564 LYS A N 1
ATOM 4248 C CA . LYS A 1 564 ? 16.440 17.803 9.035 1.00 82.88 564 LYS A CA 1
ATOM 4249 C C . LYS A 1 564 ? 17.575 17.922 8.018 1.00 82.88 564 LYS A C 1
ATOM 4251 O O . LYS A 1 564 ? 17.577 18.857 7.213 1.00 82.88 564 LYS A O 1
ATOM 4256 N N . ASN A 1 565 ? 18.555 17.021 8.074 1.00 79.50 565 ASN A N 1
ATOM 4257 C CA . ASN A 1 565 ? 19.682 16.994 7.140 1.00 79.50 565 ASN A CA 1
ATOM 4258 C C . ASN A 1 565 ? 19.389 16.171 5.867 1.00 79.50 565 ASN A C 1
ATOM 4260 O O . ASN A 1 565 ? 20.235 16.122 4.975 1.00 79.50 565 ASN A O 1
ATOM 4264 N N . GLY A 1 566 ? 18.207 15.553 5.763 1.00 78.94 566 GLY A N 1
ATOM 4265 C CA . GLY A 1 566 ? 17.802 14.683 4.656 1.00 78.94 566 GLY A CA 1
ATOM 4266 C C . GLY A 1 566 ? 18.264 13.228 4.797 1.00 78.94 566 GLY A C 1
ATOM 4267 O O . GLY A 1 566 ? 17.924 12.387 3.960 1.00 78.94 566 GLY A O 1
ATOM 4268 N N . VAL A 1 567 ? 19.010 12.898 5.849 1.00 82.12 567 VAL A N 1
ATOM 4269 C CA . VAL A 1 567 ? 19.553 11.571 6.148 1.00 82.12 567 VAL A CA 1
ATOM 4270 C C . VAL A 1 567 ? 18.743 10.954 7.285 1.00 82.12 567 VAL A C 1
ATOM 4272 O O . VAL A 1 567 ? 18.295 11.640 8.196 1.00 82.12 567 VAL A O 1
ATOM 4275 N N . ASP A 1 568 ? 18.502 9.642 7.223 1.00 87.69 568 ASP A N 1
ATOM 4276 C CA . ASP A 1 568 ? 17.822 8.978 8.335 1.00 87.69 568 ASP A CA 1
ATOM 4277 C C . ASP A 1 568 ? 18.722 8.970 9.584 1.00 87.69 568 ASP A C 1
ATOM 4279 O O . ASP A 1 568 ? 19.893 8.586 9.514 1.00 87.69 568 ASP A O 1
ATOM 4283 N N . ASP A 1 569 ? 18.165 9.321 10.744 1.00 85.00 569 ASP A N 1
ATOM 4284 C CA . ASP A 1 569 ? 18.873 9.417 12.021 1.00 85.00 569 ASP A CA 1
ATOM 4285 C C . ASP A 1 569 ? 19.616 8.113 12.375 1.00 85.00 569 ASP A C 1
ATOM 4287 O O . ASP A 1 569 ? 20.591 8.123 13.133 1.00 85.00 569 ASP A O 1
ATOM 4291 N N . PHE A 1 570 ? 19.144 6.955 11.892 1.00 88.06 570 PHE A N 1
ATOM 4292 C CA . PHE A 1 570 ? 19.849 5.688 12.066 1.00 88.06 570 PHE A CA 1
ATOM 4293 C C . PHE A 1 570 ? 21.218 5.708 11.378 1.00 88.06 570 PHE A C 1
ATOM 4295 O O . PHE A 1 570 ? 22.201 5.286 11.989 1.00 88.06 570 PHE A O 1
ATOM 4302 N N . LEU A 1 571 ? 21.297 6.217 10.146 1.00 87.00 571 LEU A N 1
ATOM 4303 C CA . LEU A 1 571 ? 22.542 6.312 9.383 1.00 87.00 571 LEU A CA 1
ATOM 4304 C C . LEU A 1 571 ? 23.504 7.313 10.024 1.00 87.00 571 LEU A C 1
ATOM 4306 O O . LEU A 1 571 ? 24.669 6.967 10.232 1.00 87.00 571 LEU A O 1
ATOM 4310 N N . ASP A 1 572 ? 23.008 8.479 10.447 1.00 84.88 572 ASP A N 1
ATOM 4311 C CA . ASP A 1 572 ? 23.799 9.476 11.183 1.00 84.88 572 ASP A CA 1
ATOM 4312 C C . ASP A 1 572 ? 24.474 8.856 12.419 1.00 84.88 572 ASP A C 1
ATOM 4314 O O . ASP A 1 572 ? 25.672 9.029 12.665 1.00 84.88 572 ASP A O 1
ATOM 4318 N N . ARG A 1 573 ? 23.727 8.045 13.185 1.00 84.75 573 ARG A N 1
ATOM 4319 C CA . ARG A 1 573 ? 24.268 7.335 14.355 1.00 84.75 573 ARG A CA 1
ATOM 4320 C C . ARG A 1 573 ? 25.325 6.296 13.986 1.00 84.75 573 ARG A C 1
ATOM 4322 O O . ARG A 1 573 ? 26.277 6.121 14.751 1.00 84.75 573 ARG A O 1
ATOM 4329 N N . GLN A 1 574 ? 25.167 5.572 12.878 1.00 85.06 574 GLN A N 1
ATOM 4330 C CA . GLN A 1 574 ? 26.170 4.589 12.448 1.00 85.06 574 GLN A CA 1
ATOM 4331 C C . GLN A 1 574 ? 27.462 5.271 11.994 1.00 85.06 574 GLN A C 1
ATOM 4333 O O . GLN A 1 574 ? 28.546 4.832 12.381 1.00 85.06 574 GLN A O 1
ATOM 4338 N N . GLN A 1 575 ? 27.360 6.379 11.258 1.00 82.31 575 GLN A N 1
ATOM 4339 C CA . GLN A 1 575 ? 28.518 7.171 10.838 1.00 82.31 575 GLN A CA 1
ATOM 4340 C C . GLN A 1 575 ? 29.282 7.735 12.044 1.00 82.31 575 GLN A C 1
ATOM 4342 O O . GLN A 1 575 ? 30.502 7.586 12.127 1.00 82.31 575 GLN A O 1
ATOM 4347 N N . ALA A 1 576 ? 28.573 8.286 13.036 1.00 78.25 576 ALA A N 1
ATOM 4348 C CA . ALA A 1 576 ? 29.188 8.776 14.271 1.00 78.25 576 ALA A CA 1
ATOM 4349 C C . ALA A 1 576 ? 29.932 7.669 15.045 1.00 78.25 576 ALA A C 1
ATOM 4351 O O . ALA A 1 576 ? 31.018 7.899 15.575 1.00 78.25 576 ALA A O 1
ATOM 4352 N N . LYS A 1 577 ? 29.381 6.447 15.087 1.00 78.56 577 LYS A N 1
ATOM 4353 C CA . LYS A 1 577 ? 30.042 5.287 15.713 1.00 78.56 577 LYS A CA 1
ATOM 4354 C C . LYS A 1 577 ? 31.282 4.826 14.947 1.00 78.56 577 LYS A C 1
ATOM 4356 O O . LYS A 1 577 ? 32.222 4.351 15.579 1.00 78.56 577 LYS A O 1
ATOM 4361 N N . ALA A 1 578 ? 31.277 4.934 13.620 1.00 73.62 578 ALA A N 1
ATOM 4362 C CA . ALA A 1 578 ? 32.416 4.568 12.785 1.00 73.62 578 ALA A CA 1
ATOM 4363 C C . ALA A 1 578 ? 33.584 5.557 12.938 1.00 73.62 578 ALA A C 1
ATOM 4365 O O . ALA A 1 578 ? 34.722 5.117 13.006 1.00 73.62 578 ALA A O 1
ATOM 4366 N N . GLY A 1 579 ? 33.310 6.862 13.064 1.00 57.53 579 GLY A N 1
ATOM 4367 C CA . GLY A 1 579 ? 34.342 7.893 13.264 1.00 57.53 579 GLY A CA 1
ATOM 4368 C C . GLY A 1 579 ? 34.934 7.971 14.680 1.00 57.53 579 GLY A C 1
ATOM 4369 O O . GLY A 1 579 ? 35.901 8.695 14.895 1.00 57.53 579 GLY A O 1
ATOM 4370 N N . ALA A 1 580 ? 34.355 7.254 15.648 1.00 51.06 580 ALA A N 1
ATOM 4371 C CA . ALA A 1 580 ? 34.844 7.164 17.028 1.00 51.06 580 ALA A CA 1
ATOM 4372 C C . ALA A 1 580 ? 35.735 5.929 17.290 1.00 51.06 580 ALA A C 1
ATOM 4374 O O . ALA A 1 580 ? 36.159 5.712 18.427 1.00 51.06 580 ALA A O 1
ATOM 4375 N N . ARG A 1 581 ? 35.972 5.104 16.264 1.00 43.84 581 ARG A N 1
ATOM 4376 C CA . ARG A 1 581 ? 36.905 3.969 16.263 1.00 43.84 581 ARG A CA 1
ATOM 4377 C C . ARG A 1 581 ? 38.132 4.328 15.444 1.00 43.84 581 ARG A C 1
ATOM 4379 O O . ARG A 1 581 ? 39.205 3.788 15.788 1.00 43.84 581 ARG A O 1
#

pLDDT: mean 85.76, std 17.05, range [24.83, 98.5]

Radius of gyration: 26.85 Å; chains: 1; bounding box: 73×80×68 Å

Sequence (581 aa):
MNDTIEMRACSRTLRRTGLALALLSLAGGAQAATCLAYNPANKANKLYLLYPATPLTYPSFGFSAASATNPAAPFNAADLPSYTGTTTALRDAITHVVELDYCEFNVQVIPTATLPPTTFPRRNTVAVTTKSDITDGLFGLAQSVDTGDGTAVDYSYVWGKTYQDWTGGPGGALNGANSTLDRWANSIGGTAAHEAGHNYGLAHNTTLAPGEDTYKHHVMPAGGSLNAEDRAGYRRHFSDGEFSTLAANLGLSLQTMWNWDMVNPNAAAAYSLDLTVLYPSATPPVLAWSFAGCSSPWINPTVIGPTGGPQTFQGSTYYPYTLRWNTPNPGSCVGTPGQAPGGVLFHIGATFTSVNFNLSTPNPIVIKDVILRDSGGTAMSLNPRLHAFDAGTLDTIGGTLNLGVFNLGDAPLQLGNLQMRELPRVVALDQMVRDGRIADFTGMPFEPWPDTTRTLVDKASVEPGRGLSLPIARLDQKRHVYEVVTPQDCLKALGDRLGGGPDTTDCFPGTNIDLFPSTTMYFIGDSVDPVATYWDPVKKTYLRGPLTSRTYYQVTGRRLDTNKNGVDDFLDRQQAKAGAR